Protein AF-A0A443RP23-F1 (afdb_monomer)

Sequence (534 aa):
MGSESEDKVLDKITLNFSPTSEVIWSSGKKLMKSVTDSSECVTSIHAFNDISELMRKRAIHDYGIDPSFVVEDEKLVKLWRWIRFVCNLDEHFFRGVRLSKKLIGVRDLIDCDKTAIKMSDVEYLPMRRTQNENGSMFSLYKSDERNRALILCEWKHELDGDIENLVKSLQAERKYTRAAAINIFNFRLENAIECLTKGSSYGGGDPTLSAVAMALSGYTGERNTLWCEMCKNLRNKFSDPYLKAIFCFLTSDSSNYDEILQDDGLNLSDRIAFACKFLPDAKLYKYLQSLTQKLVDSGDLEGLLLLGLSNAGIDLIQRYIESTSDVQTISLVILHSLPAKPENQRVNVWVEKYRELLDCWCLWHKRALFDIEWYKKLPSKLSPPQQLFASCNFCQQSVSSNYRLIGSSRSGQRSTYEQQQFGRVSVSAATNKTRIQSCPSCRKPLPRCALCLTQLGTPAGVYWRGRKSDDENETIERKLSPFPSWFTFCQTCRHGGHSKHMIDWFREHIECPVSGCNCKCMSLDSKTCDITNS

pLDDT: mean 78.32, std 19.02, range [27.45, 98.0]

Secondary structure (DSSP, 8-state):
------------PPEEE-TTS-EEEE-SSS-EEEE-TTSTTHHHHGGG--HHHHHHHHHHTTTTTSTTPPP--HHHHHHHHHHHHHHT--TTTTTT----SS---HHHHTTTT-S---PPEEEEEE--SSTT--PPEEEEEE-HHHHHHHHHTTS-SSTT--THHHHHHHHHTT-HHHHHHHHHHTT-HHHHHHHHHHHHHSTT--THHHHHHHHHTT--S-TT-HHHHHHHHHHTT--SHHHHHHHHHHHS-TT--HHHHS-TTS-HHHHHHHHHHHS-HHHHHHHHHHHHHHHHHHT-GGGHHHHTTSHHHHHHHHHHHHHH--HHHHHHHHHHTTTS----HHHHHHHHHHHHHHHHTT-HHHHHHHHHHHHHSS-GGGSPPP---PBPTTT--B-STTHHHH--SS------------------SSS------B-TTT-PBPPBPTTT--BS---S-S-SS----S-TT------PPPGGGSEEE-TTT--EEEHHHHHHHHHH-SS-SSTT-----GGGSTTHHHHTT-

Radius of gyration: 32.82 Å; Cα contacts (8 Å, |Δi|>4): 603; chains: 1; bounding box: 104×56×91 Å

InterPro domains:
  IPR031488 GATOR2 complex protein MIO, zinc-ribbon like domain [PF17034] (392-522)
  IPR031488 GATOR2 complex protein MIO, zinc-ribbon like domain [cd16691] (446-521)
  IPR037593 MIOS/Sea4 [PTHR16453] (135-525)
  IPR049092 MIOS-like, alpha-solenoid domain [PF21719] (55-278)

Organism: NCBI:txid1965070

Foldseek 3Di:
DDDDDPDDDDDDWDWDAALQGKTWIDDPDDDIDIDDCPDPCVVVSVVVVDLLNVLVVCLVVCNLNDPPDDDPDPLVVLLSVLLVLLLPDDVVLCVPQPDDSFLAALQSLLCLPDPDDPFWDWDWDFLDPDPPAPADTAIWTDDSSLLSLCCLLVCAVDSPGHNVVVLVVCVVVLVLLQSLLSCLLVSNLVVSLVSLVSQQPDDVRDVVSNVLSVLSVPQRRDAPDPSLVVLVVCLVVDPQLSSNLSSCVSHPDQADSCSNLVDPSDQPSVSLSSLSTHHGSVVSSVSLVVVLVVLLQCLRSSCCNHGTPDPSNVSSPVNVCVVSVNLVSLLSSQLSRPPVHDPDPVNVVSVVVVLVSCVSNVVVVSSVVSLVSSCVRYDVVPRDPDPDFDADPPPRHGQPPCSVVVPPPDDDDDDDDDDDDDPDPPPDPDDDDPQSQARPPPRHGADAALPPRGHQRDPQFDDPDDDPPVDPPDPPDRDGDPQQQHWDAAPVPRHTHRPVVVVVQVVPDQADSHPPGRDRRVVPDPVVVVVVPD

Mean predicted aligned error: 13.69 Å

Structure (mmCIF, N/CA/C/O backbone):
data_AF-A0A443RP23-F1
#
_entry.id   AF-A0A443RP23-F1
#
loop_
_atom_site.group_PDB
_atom_site.id
_atom_site.type_symbol
_atom_site.label_atom_id
_atom_site.label_alt_id
_atom_site.label_comp_id
_atom_site.label_asym_id
_atom_site.label_entity_id
_atom_site.label_seq_id
_atom_site.pdbx_PDB_ins_code
_atom_site.Cartn_x
_atom_site.Cartn_y
_atom_site.Cartn_z
_atom_site.occupancy
_atom_site.B_iso_or_equiv
_atom_site.auth_seq_id
_atom_site.auth_comp_id
_atom_site.auth_asym_id
_atom_site.auth_atom_id
_atom_site.pdbx_PDB_model_num
ATOM 1 N N . MET A 1 1 ? -51.537 -4.920 -46.432 1.00 48.03 1 MET A N 1
ATOM 2 C CA . MET A 1 1 ? -50.330 -5.567 -45.879 1.00 48.03 1 MET A CA 1
ATOM 3 C C . MET A 1 1 ? -49.173 -5.240 -46.800 1.00 48.03 1 MET A C 1
ATOM 5 O O . MET A 1 1 ? -49.246 -5.576 -47.971 1.00 48.03 1 MET A O 1
ATOM 9 N N . GLY A 1 2 ? -48.167 -4.547 -46.287 1.00 45.09 2 GLY A N 1
ATOM 10 C CA . GLY A 1 2 ? -46.920 -4.246 -46.982 1.00 45.09 2 GLY A CA 1
ATOM 11 C C . GLY A 1 2 ? -45.952 -3.745 -45.926 1.00 45.09 2 GLY A C 1
ATOM 12 O O . GLY A 1 2 ? -45.972 -2.570 -45.592 1.00 45.09 2 GLY A O 1
ATOM 13 N N . SER A 1 3 ? -45.261 -4.683 -45.286 1.00 51.38 3 SER A N 1
ATOM 14 C CA . SER A 1 3 ? -44.306 -4.444 -44.208 1.00 51.38 3 SER A CA 1
ATOM 15 C C . SER A 1 3 ? -43.095 -3.682 -44.740 1.00 51.38 3 SER A C 1
ATOM 17 O O . SER A 1 3 ? -42.399 -4.202 -45.611 1.00 51.38 3 SER A O 1
ATOM 19 N N . GLU A 1 4 ? -42.830 -2.492 -44.205 1.00 51.38 4 GLU A N 1
ATOM 20 C CA . GLU A 1 4 ? -41.527 -1.839 -44.335 1.00 51.38 4 GLU A CA 1
ATOM 21 C C . GLU A 1 4 ? -40.493 -2.708 -43.613 1.00 51.38 4 GLU A C 1
ATOM 23 O O . GLU A 1 4 ? -40.475 -2.809 -42.387 1.00 51.38 4 GLU A O 1
ATOM 28 N N . SER A 1 5 ? -39.680 -3.424 -44.384 1.00 55.53 5 SER A N 1
ATOM 29 C CA . SER A 1 5 ? -38.509 -4.117 -43.867 1.00 55.53 5 SER A CA 1
ATOM 30 C C . SER A 1 5 ? -37.415 -3.083 -43.615 1.00 55.53 5 SER A C 1
ATOM 32 O O . SER A 1 5 ? -36.866 -2.521 -44.560 1.00 55.53 5 SER A O 1
ATOM 34 N N . GLU A 1 6 ? -37.106 -2.821 -42.344 1.00 51.66 6 GLU A N 1
ATOM 35 C CA . GLU A 1 6 ? -35.902 -2.087 -41.949 1.00 51.66 6 GLU A CA 1
ATOM 36 C C . GLU A 1 6 ? -34.660 -2.861 -42.418 1.00 51.66 6 GLU A C 1
ATOM 38 O O . GLU A 1 6 ? -34.253 -3.854 -41.808 1.00 51.66 6 GLU A O 1
ATOM 43 N N . ASP A 1 7 ? -34.047 -2.413 -43.512 1.00 57.75 7 ASP A N 1
ATOM 44 C CA . ASP A 1 7 ? -32.785 -2.969 -43.989 1.00 57.75 7 ASP A CA 1
ATOM 45 C C . ASP A 1 7 ? -31.653 -2.593 -43.021 1.00 57.75 7 ASP A C 1
ATOM 47 O O . ASP A 1 7 ? -31.115 -1.484 -43.028 1.00 57.75 7 ASP A O 1
ATOM 51 N N . LYS A 1 8 ? -31.258 -3.543 -42.166 1.00 52.50 8 LYS A N 1
ATOM 52 C CA . LYS A 1 8 ? -30.041 -3.432 -41.353 1.00 52.50 8 LYS A CA 1
ATOM 53 C C . LYS A 1 8 ? -28.814 -3.695 -42.220 1.00 52.50 8 LYS A C 1
ATOM 55 O O . LYS A 1 8 ? -28.487 -4.841 -42.525 1.00 52.50 8 LYS A O 1
ATOM 60 N N . VAL A 1 9 ? -28.088 -2.635 -42.560 1.00 60.53 9 VAL A N 1
ATOM 61 C CA . VAL A 1 9 ? -26.760 -2.743 -43.176 1.00 60.53 9 VAL A CA 1
ATOM 62 C C . VAL A 1 9 ? -25.737 -3.104 -42.095 1.00 60.53 9 VAL A C 1
ATOM 64 O O . VAL A 1 9 ? -25.486 -2.325 -41.177 1.00 60.53 9 VAL A O 1
ATOM 67 N N . LEU A 1 10 ? -25.144 -4.294 -42.201 1.00 56.81 10 LEU A N 1
ATOM 68 C CA . LEU A 1 10 ? -24.048 -4.761 -41.348 1.00 56.81 10 LEU A CA 1
ATOM 69 C C . LEU A 1 10 ? -22.737 -4.656 -42.131 1.00 56.81 10 LEU A C 1
ATOM 71 O O . LEU A 1 10 ? -22.507 -5.445 -43.048 1.00 56.81 10 LEU A O 1
ATOM 75 N N . ASP A 1 11 ? -21.882 -3.699 -41.773 1.00 64.88 11 ASP A N 1
ATOM 76 C CA . ASP A 1 11 ? -20.546 -3.572 -42.361 1.00 64.88 11 ASP A CA 1
ATOM 77 C C . ASP A 1 11 ? -19.486 -4.210 -41.451 1.00 64.88 11 ASP A C 1
ATOM 79 O O . ASP A 1 11 ? -19.527 -4.074 -40.224 1.00 64.88 11 ASP A O 1
ATOM 83 N N . LYS A 1 12 ? -18.533 -4.937 -42.043 1.00 64.94 12 LYS A N 1
ATOM 84 C CA . LYS A 1 12 ? -17.445 -5.582 -41.294 1.00 64.94 12 LYS A CA 1
ATOM 85 C C . LYS A 1 12 ? -16.318 -4.579 -41.095 1.00 64.94 12 LYS A C 1
ATOM 87 O O . LYS A 1 12 ? -15.469 -4.402 -41.965 1.00 64.94 12 LYS A O 1
ATOM 92 N N . ILE A 1 13 ? -16.282 -3.953 -39.926 1.00 69.94 13 ILE A N 1
ATOM 93 C CA . ILE A 1 13 ? -15.188 -3.061 -39.546 1.00 69.94 13 ILE A CA 1
ATOM 94 C C . ILE A 1 13 ? -14.001 -3.910 -39.081 1.00 69.94 13 ILE A C 1
ATOM 96 O O . ILE A 1 13 ? -14.110 -4.672 -38.122 1.00 69.94 13 ILE A O 1
ATOM 100 N N . THR A 1 14 ? -12.856 -3.775 -39.755 1.00 71.56 14 THR A N 1
ATOM 101 C CA . THR A 1 14 ? -11.596 -4.333 -39.247 1.00 71.56 14 THR A CA 1
ATOM 102 C C . THR A 1 14 ? -11.013 -3.351 -38.242 1.00 71.56 14 THR A C 1
ATOM 104 O O . THR A 1 14 ? -10.735 -2.203 -38.593 1.00 71.56 14 THR A O 1
ATOM 107 N N . LEU A 1 15 ? -10.851 -3.803 -37.001 1.00 69.06 15 LEU A N 1
ATOM 108 C CA . LEU A 1 15 ? -10.189 -3.056 -35.939 1.00 69.06 15 LEU A CA 1
ATOM 109 C C . LEU A 1 15 ? -8.724 -3.492 -35.878 1.00 69.06 15 LEU A C 1
ATOM 111 O O . LEU A 1 15 ? -8.439 -4.674 -35.702 1.00 69.06 15 LEU A O 1
ATOM 115 N N . ASN A 1 16 ? -7.810 -2.537 -36.013 1.00 68.69 16 ASN A N 1
ATOM 116 C CA . ASN A 1 16 ? -6.394 -2.713 -35.724 1.00 68.69 16 ASN A CA 1
ATOM 117 C C . ASN A 1 16 ? -6.056 -1.928 -34.458 1.00 68.69 16 ASN A C 1
ATOM 119 O O . ASN A 1 16 ? -6.481 -0.785 -34.301 1.00 68.69 16 ASN A O 1
ATOM 123 N N . PHE A 1 17 ? -5.284 -2.542 -33.570 1.00 64.81 17 PHE A N 1
ATOM 124 C CA . PHE A 1 17 ? -4.853 -1.930 -32.320 1.00 64.81 17 PHE A CA 1
ATOM 125 C C . PHE A 1 17 ? -3.330 -1.823 -32.302 1.00 64.81 17 PHE A C 1
ATOM 127 O O . PHE A 1 17 ? -2.634 -2.813 -32.540 1.00 64.81 17 PHE A O 1
ATOM 134 N N . SER A 1 18 ? -2.817 -0.623 -32.045 1.00 67.31 18 SER A N 1
ATOM 135 C CA . SER A 1 18 ? -1.393 -0.400 -31.804 1.00 67.31 18 SER A CA 1
ATOM 136 C C . SER A 1 18 ? -1.042 -0.745 -30.353 1.00 67.31 18 SER A C 1
ATOM 138 O O . SER A 1 18 ? -1.829 -0.439 -29.456 1.00 67.31 18 SER A O 1
ATOM 140 N N . PRO A 1 19 ? 0.168 -1.265 -30.074 1.00 60.81 19 PRO A N 1
ATOM 141 C CA . PRO A 1 19 ? 0.688 -1.376 -28.711 1.00 60.81 19 PRO A CA 1
ATOM 142 C C . PRO A 1 19 ? 0.630 -0.064 -27.911 1.00 60.81 19 PRO A C 1
ATOM 144 O O . PRO A 1 19 ? 0.589 -0.107 -26.687 1.00 60.81 19 PRO A O 1
ATOM 147 N N . THR A 1 20 ? 0.608 1.095 -28.578 1.00 63.94 20 THR A N 1
ATOM 148 C CA . THR A 1 20 ? 0.536 2.434 -27.966 1.00 63.94 20 THR A CA 1
ATOM 149 C C . THR A 1 20 ? -0.893 2.952 -27.753 1.00 63.94 20 THR A C 1
ATOM 151 O O . THR A 1 20 ? -1.083 4.162 -27.667 1.00 63.94 20 THR A O 1
ATOM 154 N N . SER A 1 21 ? -1.883 2.057 -27.671 1.00 64.25 21 SER A N 1
ATOM 155 C CA . SER A 1 21 ? -3.300 2.381 -27.426 1.00 64.25 21 SER A CA 1
ATOM 156 C C . SER A 1 21 ? -3.996 3.153 -28.553 1.00 64.25 21 SER A C 1
ATOM 158 O O . SER A 1 21 ? -5.010 3.808 -28.335 1.00 64.25 21 SER A O 1
ATOM 160 N N . GLU A 1 22 ? -3.493 3.045 -29.785 1.00 68.00 22 GLU A N 1
ATOM 161 C CA . GLU A 1 22 ? -4.167 3.615 -30.954 1.00 68.00 22 GLU A CA 1
ATOM 162 C C . GLU A 1 22 ? -5.138 2.594 -31.546 1.00 68.00 22 GLU A C 1
ATOM 164 O O . GLU A 1 22 ? -4.732 1.517 -31.995 1.00 68.00 22 GLU A O 1
ATOM 169 N N . VAL A 1 23 ? -6.425 2.940 -31.576 1.00 71.38 23 VAL A N 1
ATOM 170 C CA . VAL A 1 23 ? -7.441 2.150 -32.278 1.00 71.38 23 VAL A CA 1
ATOM 171 C C . VAL A 1 23 ? -7.590 2.721 -33.677 1.00 71.38 23 VAL A C 1
ATOM 173 O O . VAL A 1 23 ? -7.947 3.888 -33.846 1.00 71.38 23 VAL A O 1
ATOM 176 N N . ILE A 1 24 ? -7.340 1.894 -34.687 1.00 72.75 24 ILE A N 1
ATOM 177 C CA . ILE A 1 24 ? -7.442 2.272 -36.092 1.00 72.75 24 ILE A CA 1
ATOM 178 C C . ILE A 1 24 ? -8.470 1.375 -36.768 1.00 72.75 24 ILE A C 1
ATOM 180 O O . ILE A 1 24 ? -8.404 0.150 -36.668 1.00 72.75 24 ILE A O 1
ATOM 184 N N . TRP A 1 25 ? -9.407 1.972 -37.497 1.00 79.62 25 TRP A N 1
ATOM 185 C CA . TRP A 1 25 ? -10.406 1.220 -38.245 1.00 79.62 25 TRP A CA 1
ATOM 186 C C . TRP A 1 25 ? -10.663 1.790 -39.630 1.00 79.62 25 TRP A C 1
ATOM 188 O O . TRP A 1 25 ? -10.523 2.987 -39.891 1.00 79.62 25 TRP A O 1
ATOM 198 N N . SER A 1 26 ? -11.071 0.909 -40.537 1.00 75.06 26 SER A N 1
ATOM 199 C CA . SER A 1 26 ? -11.492 1.294 -41.879 1.00 75.06 26 SER A CA 1
ATOM 200 C C . SER A 1 26 ? -12.868 1.962 -41.839 1.00 75.06 26 SER A C 1
ATOM 202 O O . SER A 1 26 ? -13.832 1.384 -41.339 1.00 75.06 26 SER A O 1
ATOM 204 N N . SER A 1 27 ? -12.978 3.153 -42.419 1.00 69.62 27 SER A N 1
ATOM 205 C CA . SER A 1 27 ? -14.229 3.879 -42.645 1.00 69.62 27 SER A CA 1
ATOM 206 C C . SER A 1 27 ? -14.509 3.942 -44.151 1.00 69.62 27 SER A C 1
ATOM 208 O O . SER A 1 27 ? -14.246 4.946 -44.810 1.00 69.62 27 SER A O 1
ATOM 210 N N . GLY A 1 28 ? -15.036 2.858 -44.721 1.00 68.50 28 GLY A N 1
ATOM 211 C CA . GLY A 1 28 ? -15.220 2.708 -46.169 1.00 68.50 28 GLY A CA 1
ATOM 212 C C . GLY A 1 28 ? -13.943 2.270 -46.903 1.00 68.50 28 GLY A C 1
ATOM 213 O O . GLY A 1 28 ? -12.954 1.883 -46.291 1.00 68.50 28 GLY A O 1
ATOM 214 N N . LYS A 1 29 ? -13.947 2.319 -48.245 1.00 62.72 29 LYS A N 1
ATOM 215 C CA . LYS A 1 29 ? -12.902 1.687 -49.086 1.00 62.72 29 LYS A CA 1
ATOM 216 C C . LYS A 1 29 ? -11.517 2.358 -49.053 1.00 62.72 29 LYS A C 1
ATOM 218 O O . LYS A 1 29 ? -10.575 1.777 -49.582 1.00 62.72 29 LYS A O 1
ATOM 223 N N . LYS A 1 30 ? -11.391 3.587 -48.536 1.00 59.16 30 LYS A N 1
ATOM 224 C CA . LYS A 1 30 ? -10.152 4.392 -48.643 1.00 59.16 30 LYS A CA 1
ATOM 225 C C . LYS A 1 30 ? -9.794 5.234 -47.415 1.00 59.16 30 LYS A C 1
ATOM 227 O O . LYS A 1 30 ? -8.749 5.874 -47.436 1.00 59.16 30 LYS A O 1
ATOM 232 N N . LEU A 1 31 ? -10.635 5.279 -46.383 1.00 66.62 31 LEU A N 1
ATOM 233 C CA . LEU A 1 31 ? -10.382 6.120 -45.211 1.00 66.62 31 LEU A CA 1
ATOM 234 C C . LEU A 1 31 ? -10.055 5.236 -44.014 1.00 66.62 31 LEU A C 1
ATOM 236 O O . LEU A 1 31 ? -10.793 4.300 -43.715 1.00 66.62 31 LEU A O 1
ATOM 240 N N . MET A 1 32 ? -8.966 5.562 -43.327 1.00 69.06 32 MET A N 1
ATOM 241 C CA . MET A 1 32 ? -8.640 5.020 -42.014 1.00 69.06 32 MET A CA 1
ATOM 242 C C . MET A 1 32 ? -8.996 6.090 -40.990 1.00 69.06 32 MET A C 1
ATOM 244 O O . MET A 1 32 ? -8.591 7.242 -41.135 1.00 69.06 32 MET A O 1
ATOM 248 N N . LYS A 1 33 ? -9.786 5.724 -39.986 1.00 70.44 33 LYS A N 1
ATOM 249 C CA . LYS A 1 33 ? -10.004 6.550 -38.802 1.00 70.44 33 LYS A CA 1
ATOM 250 C C . LYS A 1 33 ? -9.105 6.023 -37.699 1.00 70.44 33 LYS A C 1
ATOM 252 O O . LYS A 1 33 ? -8.986 4.810 -37.543 1.00 70.44 33 LYS A O 1
ATOM 257 N N . SER A 1 34 ? -8.478 6.928 -36.965 1.00 67.50 34 SER A N 1
ATOM 258 C CA . SER A 1 34 ? -7.674 6.598 -35.799 1.00 67.50 34 SER A CA 1
ATOM 259 C C . SER A 1 34 ? -8.150 7.402 -34.608 1.00 67.50 34 SER A C 1
ATOM 261 O O . SER A 1 34 ? -8.546 8.561 -34.731 1.00 67.50 34 SER A O 1
ATOM 263 N N . VAL A 1 35 ? -8.079 6.768 -33.455 1.00 66.75 35 VAL A N 1
ATOM 264 C CA . VAL A 1 35 ? -8.279 7.388 -32.159 1.00 66.75 35 VAL A CA 1
ATOM 265 C C . VAL A 1 35 ? -6.910 7.389 -31.491 1.00 66.75 35 VAL A C 1
ATOM 267 O O . VAL A 1 35 ? -6.363 6.329 -31.194 1.00 66.75 35 VAL A O 1
ATOM 270 N N . THR A 1 36 ? -6.325 8.584 -31.382 1.00 62.75 36 THR A N 1
ATOM 271 C CA . THR A 1 36 ? -4.989 8.835 -30.824 1.00 62.75 36 THR A CA 1
ATOM 272 C C . THR A 1 36 ? -5.066 9.914 -29.745 1.00 62.75 36 THR A C 1
ATOM 274 O O . THR A 1 36 ? -5.923 10.802 -29.816 1.00 62.75 36 THR A O 1
ATOM 277 N N . ASP A 1 37 ? -4.116 9.875 -28.807 1.00 55.53 37 ASP A N 1
ATOM 278 C CA . ASP A 1 37 ? -3.918 10.846 -27.709 1.00 55.53 37 ASP A CA 1
ATOM 279 C C . ASP A 1 37 ? -3.812 12.313 -28.191 1.00 55.53 37 ASP A C 1
ATOM 281 O O . ASP A 1 37 ? -4.006 13.255 -27.432 1.00 55.53 37 ASP A O 1
ATOM 285 N N . SER A 1 38 ? -3.492 12.525 -29.472 1.00 53.00 38 SER A N 1
ATOM 286 C CA . SER A 1 38 ? -3.270 13.834 -30.102 1.00 53.00 38 SER A CA 1
ATOM 287 C C . SER A 1 38 ? -4.473 14.398 -30.868 1.00 53.00 38 SER A C 1
ATOM 289 O O . SER A 1 38 ? -4.418 15.531 -31.343 1.00 53.00 38 SER A O 1
ATOM 291 N N . SER A 1 39 ? -5.546 13.623 -31.039 1.00 50.03 39 SER A N 1
ATOM 292 C CA . SER A 1 39 ? -6.742 14.073 -31.761 1.00 50.03 39 SER A CA 1
ATOM 293 C C . SER A 1 39 ? -7.674 14.861 -30.834 1.00 50.03 39 SER A C 1
ATOM 295 O O . SER A 1 39 ? -7.813 14.497 -29.676 1.00 50.03 39 SER A O 1
ATOM 297 N N . GLU A 1 40 ? -8.403 15.874 -31.328 1.00 49.44 40 GLU A N 1
ATOM 298 C CA . GLU A 1 40 ? -9.445 16.632 -30.579 1.00 49.44 40 GLU A CA 1
ATOM 299 C C . GLU A 1 40 ? -10.539 15.745 -29.926 1.00 49.44 40 GLU A C 1
ATOM 301 O O . GLU A 1 40 ? -11.396 16.221 -29.187 1.00 49.44 40 GLU A O 1
ATOM 306 N N . CYS A 1 41 ? -10.483 14.434 -30.167 1.00 46.97 41 CYS A N 1
ATOM 307 C CA . CYS A 1 41 ? -11.261 13.367 -29.560 1.00 46.97 41 CYS A CA 1
ATOM 308 C C . CYS A 1 41 ? -10.690 12.860 -28.209 1.00 46.97 41 CYS A C 1
ATOM 310 O O . CYS A 1 41 ? -11.148 11.824 -27.727 1.00 46.97 41 CYS A O 1
ATOM 312 N N . VAL A 1 42 ? -9.715 13.549 -27.587 1.00 47.59 42 VAL A N 1
ATOM 313 C CA . VAL A 1 42 ? -9.146 13.220 -26.252 1.00 47.59 42 VAL A CA 1
ATOM 314 C C . VAL A 1 42 ? -10.233 12.997 -25.190 1.00 47.59 42 VAL A C 1
ATOM 316 O O . VAL A 1 42 ? -10.111 12.119 -24.337 1.00 47.59 42 VAL A O 1
ATOM 319 N N . THR A 1 43 ? -11.349 13.725 -25.274 1.00 47.75 43 THR A N 1
ATOM 320 C CA . THR A 1 43 ? -12.502 13.554 -24.374 1.00 47.75 43 THR A CA 1
ATOM 321 C C . THR A 1 43 ? -13.179 12.187 -24.492 1.00 47.75 43 THR A C 1
ATOM 323 O O . THR A 1 43 ? -13.838 11.765 -23.548 1.00 47.75 43 THR A O 1
ATOM 326 N N . SER A 1 44 ? -12.996 11.475 -25.605 1.00 48.34 44 SER A N 1
ATOM 327 C CA . SER A 1 44 ? -13.607 10.165 -25.854 1.00 48.34 44 SER A CA 1
ATOM 328 C C . SER A 1 44 ? -12.726 9.002 -25.405 1.00 48.34 44 SER A C 1
ATOM 330 O O . SER A 1 44 ? -13.262 7.967 -25.041 1.00 48.34 44 SER A O 1
ATOM 332 N N . ILE A 1 45 ? -11.394 9.145 -25.416 1.00 48.78 45 ILE A N 1
ATOM 333 C CA . ILE A 1 45 ? -10.460 8.065 -25.033 1.00 48.78 45 ILE A CA 1
ATOM 334 C C . ILE A 1 45 ? -10.345 7.967 -23.515 1.00 48.78 45 ILE A C 1
ATOM 336 O O . ILE A 1 45 ? -10.575 6.901 -22.947 1.00 48.78 45 ILE A O 1
ATOM 340 N N . HIS A 1 46 ? -10.138 9.105 -22.843 1.00 50.97 46 HIS A N 1
ATOM 341 C CA . HIS A 1 46 ? -10.182 9.169 -21.381 1.00 50.97 46 HIS A CA 1
ATOM 342 C C . HIS A 1 46 ? -11.550 8.754 -20.809 1.00 50.97 46 HIS A C 1
ATOM 344 O O . HIS A 1 46 ? -11.638 8.390 -19.638 1.00 50.97 46 HIS A O 1
ATOM 350 N N . ALA A 1 47 ? -12.615 8.756 -21.622 1.00 51.16 47 ALA A N 1
ATOM 351 C CA . ALA A 1 47 ? -13.926 8.259 -21.215 1.00 51.16 47 ALA A CA 1
ATOM 352 C C . ALA A 1 47 ? -13.976 6.729 -21.035 1.00 51.16 47 ALA A C 1
ATOM 354 O O . ALA A 1 47 ? -14.871 6.243 -20.345 1.00 51.16 47 ALA A O 1
ATOM 355 N N . PHE A 1 48 ? -13.040 5.965 -21.614 1.00 58.66 48 PHE A N 1
ATOM 356 C CA . PHE A 1 48 ? -13.048 4.499 -21.524 1.00 58.66 48 PHE A CA 1
ATOM 357 C C . PHE A 1 48 ? -12.305 3.935 -20.308 1.00 58.66 48 PHE A C 1
ATOM 359 O O . PHE A 1 48 ? -12.444 2.745 -20.036 1.00 58.66 48 PHE A O 1
ATOM 366 N N . ASN A 1 49 ? -11.573 4.769 -19.554 1.00 69.94 49 ASN A N 1
ATOM 367 C CA . ASN A 1 49 ? -10.840 4.367 -18.346 1.00 69.94 49 ASN A CA 1
ATOM 368 C C . ASN A 1 49 ? -9.996 3.084 -18.555 1.00 69.94 49 ASN A C 1
ATOM 370 O O . ASN A 1 49 ? -10.041 2.153 -17.748 1.00 69.94 49 ASN A O 1
ATOM 374 N N . ASP A 1 50 ? -9.270 3.010 -19.679 1.00 80.75 50 ASP A N 1
ATOM 375 C CA . ASP A 1 50 ? -8.465 1.844 -20.056 1.00 80.75 50 ASP A CA 1
ATOM 376 C C . ASP A 1 50 ? -7.235 1.708 -19.142 1.00 80.75 50 ASP A C 1
ATOM 378 O O . ASP A 1 50 ? -6.403 2.614 -19.016 1.00 80.75 50 ASP A O 1
ATOM 382 N N . ILE A 1 51 ? -7.094 0.540 -18.513 1.00 86.81 51 ILE A N 1
ATOM 383 C CA . ILE A 1 51 ? -5.982 0.256 -17.605 1.00 86.81 51 ILE A CA 1
ATOM 384 C C . ILE A 1 51 ? -4.615 0.289 -18.299 1.00 86.81 51 ILE A C 1
ATOM 386 O O . ILE A 1 51 ? -3.626 0.666 -17.675 1.00 86.81 51 ILE A O 1
ATOM 390 N N . SER A 1 52 ? -4.521 -0.070 -19.579 1.00 85.06 52 SER A N 1
ATOM 391 C CA . SER A 1 52 ? -3.264 -0.036 -20.332 1.00 85.06 52 SER A CA 1
ATOM 392 C C . SER A 1 52 ? -2.738 1.391 -20.505 1.00 85.06 52 SER A C 1
ATOM 394 O O . SER A 1 52 ? -1.555 1.650 -20.268 1.00 85.06 52 SER A O 1
ATOM 396 N N . GLU A 1 53 ? -3.629 2.333 -20.819 1.00 82.12 53 GLU A N 1
ATOM 397 C CA . GLU A 1 53 ? -3.315 3.758 -20.927 1.00 82.12 53 GLU A CA 1
ATOM 398 C C . GLU A 1 53 ? -2.957 4.338 -19.556 1.00 82.12 53 GLU A C 1
ATOM 400 O O . GLU A 1 53 ? -1.934 5.014 -19.406 1.00 82.12 53 GLU A O 1
ATOM 405 N N . LEU A 1 54 ? -3.744 4.003 -18.528 1.00 87.19 54 LEU A N 1
ATOM 406 C CA . LEU A 1 54 ? -3.479 4.421 -17.156 1.00 87.19 54 LEU A CA 1
ATOM 407 C C . LEU A 1 54 ? -2.110 3.926 -16.672 1.00 87.19 54 LEU A C 1
ATOM 409 O O . LEU A 1 54 ? -1.340 4.710 -16.112 1.00 87.19 54 LEU A O 1
ATOM 413 N N . MET A 1 55 ? -1.767 2.659 -16.927 1.00 91.69 55 MET A N 1
ATOM 414 C CA . MET A 1 55 ? -0.463 2.090 -16.583 1.00 91.69 55 MET A CA 1
ATOM 415 C C . MET A 1 55 ? 0.680 2.781 -17.334 1.00 91.69 55 MET A C 1
ATOM 417 O O . MET A 1 55 ? 1.721 3.089 -16.743 1.00 91.69 55 MET A O 1
ATOM 421 N N . ARG A 1 56 ? 0.494 3.072 -18.626 1.00 89.25 56 ARG A N 1
ATOM 422 C CA . ARG A 1 56 ? 1.475 3.803 -19.435 1.00 89.25 56 ARG A CA 1
ATOM 423 C C . ARG A 1 56 ? 1.691 5.220 -18.898 1.00 89.25 56 ARG A C 1
ATOM 425 O O . ARG A 1 56 ? 2.836 5.616 -18.677 1.00 89.25 56 ARG A O 1
ATOM 432 N N . LYS A 1 57 ? 0.616 5.962 -18.606 1.00 87.31 57 LYS A N 1
ATOM 433 C CA . LYS A 1 57 ? 0.674 7.305 -18.002 1.00 87.31 57 LYS A CA 1
ATOM 434 C C . LYS A 1 57 ? 1.385 7.270 -16.649 1.00 87.31 57 LYS A C 1
ATOM 436 O O . LYS A 1 57 ? 2.300 8.061 -16.423 1.00 87.31 57 LYS A O 1
ATOM 441 N N . ARG A 1 58 ? 1.028 6.318 -15.783 1.00 91.69 58 ARG A N 1
ATOM 442 C CA . ARG A 1 58 ? 1.696 6.058 -14.497 1.00 91.69 58 ARG A CA 1
ATOM 443 C C . ARG A 1 58 ? 3.194 5.779 -14.678 1.00 91.69 58 ARG A C 1
ATOM 445 O O . ARG A 1 58 ? 4.005 6.365 -13.968 1.00 91.69 58 ARG A O 1
ATOM 452 N N . ALA A 1 59 ? 3.582 4.958 -15.658 1.00 92.00 59 ALA A N 1
ATOM 453 C CA . ALA A 1 59 ? 4.987 4.628 -15.924 1.00 92.00 59 ALA A CA 1
ATOM 454 C C . ALA A 1 59 ? 5.808 5.847 -16.379 1.00 92.00 59 ALA A C 1
ATOM 456 O O . ALA A 1 59 ? 6.957 6.013 -15.968 1.00 92.00 59 ALA A O 1
ATOM 457 N N . ILE A 1 60 ? 5.228 6.713 -17.218 1.00 90.25 60 ILE A N 1
ATOM 458 C CA . ILE A 1 60 ? 5.879 7.948 -17.686 1.00 90.25 60 ILE A CA 1
ATOM 459 C C . ILE A 1 60 ? 6.205 8.875 -16.506 1.00 90.25 60 ILE A C 1
ATOM 461 O O . ILE A 1 60 ? 7.281 9.475 -16.481 1.00 90.25 60 ILE A O 1
ATOM 465 N N . HIS A 1 61 ? 5.329 8.911 -15.504 1.00 89.38 61 HIS A N 1
ATOM 466 C CA . HIS A 1 61 ? 5.447 9.746 -14.309 1.00 89.38 61 HIS A CA 1
ATOM 467 C C . HIS A 1 61 ? 6.055 9.009 -13.100 1.00 89.38 61 HIS A C 1
ATOM 469 O O . HIS A 1 61 ? 5.865 9.431 -11.965 1.00 89.38 61 HIS A O 1
ATOM 475 N N . ASP A 1 62 ? 6.769 7.901 -13.329 1.00 89.62 62 ASP A N 1
ATOM 476 C CA . ASP A 1 62 ? 7.514 7.169 -12.294 1.00 89.62 62 ASP A CA 1
ATOM 477 C C . ASP A 1 62 ? 6.655 6.670 -11.111 1.00 89.62 62 ASP A C 1
ATOM 479 O O . ASP A 1 62 ? 7.136 6.540 -9.983 1.00 89.62 62 ASP A O 1
ATOM 483 N N . TYR A 1 63 ? 5.386 6.328 -11.374 1.00 92.88 63 TYR A N 1
ATOM 484 C CA . TYR A 1 63 ? 4.471 5.726 -10.401 1.00 92.88 63 TYR A CA 1
ATOM 485 C C . TYR A 1 63 ? 5.121 4.574 -9.629 1.00 92.88 63 TYR A C 1
ATOM 487 O O . TYR A 1 63 ? 5.764 3.694 -10.203 1.00 92.88 63 TYR A O 1
ATOM 495 N N . GLY A 1 64 ? 4.941 4.590 -8.307 1.00 86.12 64 GLY A N 1
ATOM 496 C CA . GLY A 1 64 ? 5.477 3.587 -7.390 1.00 86.12 64 GLY A CA 1
ATOM 497 C C . GLY A 1 64 ? 7.004 3.576 -7.276 1.00 86.12 64 GLY A C 1
ATOM 498 O O . GLY A 1 64 ? 7.518 2.804 -6.478 1.00 86.12 64 GLY A O 1
ATOM 499 N N . ILE A 1 65 ? 7.744 4.416 -8.004 1.00 86.25 65 ILE A N 1
ATOM 500 C CA . ILE A 1 65 ? 9.194 4.600 -7.842 1.00 86.25 65 ILE A CA 1
ATOM 501 C C . ILE A 1 65 ? 9.465 5.963 -7.204 1.00 86.25 65 ILE A C 1
ATOM 503 O O . ILE A 1 65 ? 10.164 6.029 -6.193 1.00 86.25 65 ILE A O 1
ATOM 507 N N . ASP A 1 66 ? 8.878 7.030 -7.751 1.00 84.62 66 ASP A N 1
ATOM 508 C CA . ASP A 1 66 ? 8.960 8.377 -7.193 1.00 84.62 66 ASP A CA 1
ATOM 509 C C . ASP A 1 66 ? 7.932 8.560 -6.055 1.00 84.62 66 ASP A C 1
ATOM 511 O O . ASP A 1 66 ? 6.722 8.424 -6.277 1.00 84.62 66 ASP A O 1
ATOM 515 N N . PRO A 1 67 ? 8.367 8.881 -4.820 1.00 75.44 67 PRO A N 1
ATOM 516 C CA . PRO A 1 67 ? 7.464 9.194 -3.718 1.00 75.44 67 PRO A CA 1
ATOM 517 C C . PRO A 1 67 ? 6.552 10.402 -3.966 1.00 75.44 67 PRO A C 1
ATOM 519 O O . PRO A 1 67 ? 5.513 10.488 -3.312 1.00 75.44 67 PRO A O 1
ATOM 522 N N . SER A 1 68 ? 6.935 11.316 -4.866 1.00 77.81 68 SER A N 1
ATOM 523 C CA . SER A 1 68 ? 6.200 12.551 -5.158 1.00 77.81 68 SER A CA 1
ATOM 524 C C . SER A 1 68 ? 4.967 12.349 -6.048 1.00 77.81 68 SER A C 1
ATOM 526 O O . SER A 1 68 ? 4.100 13.223 -6.106 1.00 77.81 68 SER A O 1
ATOM 528 N N . PHE A 1 69 ? 4.852 11.190 -6.705 1.00 80.25 69 PHE A N 1
ATOM 529 C CA . PHE A 1 69 ? 3.732 10.890 -7.588 1.00 80.25 69 PHE A CA 1
ATOM 530 C C . PHE A 1 69 ? 2.397 10.859 -6.824 1.00 80.25 69 PHE A C 1
ATOM 532 O O . PHE A 1 69 ? 2.236 10.127 -5.841 1.00 80.25 69 PHE A O 1
ATOM 539 N N . VAL A 1 70 ? 1.415 11.619 -7.317 1.00 76.94 70 VAL A N 1
ATOM 540 C CA . VAL A 1 70 ? 0.067 11.696 -6.741 1.00 76.94 70 VAL A CA 1
ATOM 541 C C . VAL A 1 70 ? -0.813 10.613 -7.352 1.00 76.94 70 VAL A C 1
ATOM 543 O O . VAL A 1 70 ? -1.071 10.600 -8.553 1.00 76.94 70 VAL A O 1
ATOM 546 N N . VAL A 1 71 ? -1.287 9.699 -6.510 1.00 82.88 71 VAL A N 1
ATOM 547 C CA . VAL A 1 71 ? -2.211 8.635 -6.909 1.00 82.88 71 VAL A CA 1
ATOM 548 C C . VAL A 1 71 ? -3.640 9.102 -6.650 1.00 82.88 71 VAL A C 1
ATOM 550 O O . VAL A 1 71 ? -3.952 9.503 -5.535 1.00 82.88 71 VAL A O 1
ATOM 553 N N . GLU A 1 72 ? -4.497 9.056 -7.670 1.00 81.75 72 GLU A N 1
ATOM 554 C CA . GLU A 1 72 ? -5.900 9.493 -7.562 1.00 81.75 72 GLU A CA 1
ATOM 555 C C . GLU A 1 72 ? -6.780 8.477 -6.814 1.00 81.75 72 GLU A C 1
ATOM 557 O O . GLU A 1 72 ? -7.695 8.855 -6.089 1.00 81.75 72 GLU A O 1
ATOM 562 N N . ASP A 1 73 ? -6.485 7.184 -6.960 1.00 87.88 73 ASP A N 1
ATOM 563 C CA . ASP A 1 73 ? -7.228 6.103 -6.310 1.00 87.88 73 ASP A CA 1
ATOM 564 C C . ASP A 1 73 ? -6.901 6.028 -4.808 1.00 87.88 73 ASP A C 1
ATOM 566 O O . ASP A 1 73 ? -5.769 5.723 -4.414 1.00 87.88 73 ASP A O 1
ATOM 570 N N . GLU A 1 74 ? -7.913 6.259 -3.965 1.00 88.31 74 GLU A N 1
ATOM 571 C CA . GLU A 1 74 ? -7.792 6.243 -2.504 1.00 88.31 74 GLU A CA 1
ATOM 572 C C . GLU A 1 74 ? -7.243 4.909 -1.967 1.00 88.31 74 GLU A C 1
ATOM 574 O O . GLU A 1 74 ? -6.437 4.905 -1.029 1.00 88.31 74 GLU A O 1
ATOM 579 N N . LYS A 1 75 ? -7.620 3.770 -2.566 1.00 89.81 75 LYS A N 1
ATOM 580 C CA . LYS A 1 75 ? -7.135 2.451 -2.133 1.00 89.81 75 LYS A CA 1
ATOM 581 C C . LYS A 1 75 ? -5.642 2.309 -2.391 1.00 89.81 75 LYS A C 1
ATOM 583 O O . LYS A 1 75 ? -4.899 1.838 -1.529 1.00 89.81 75 LYS A O 1
ATOM 588 N N . LEU A 1 76 ? -5.179 2.773 -3.550 1.00 92.31 76 LEU A N 1
ATOM 589 C CA . LEU A 1 76 ? -3.759 2.748 -3.892 1.00 92.31 76 LEU A CA 1
ATOM 590 C C . LEU A 1 76 ? -2.954 3.744 -3.046 1.00 92.31 76 LEU A C 1
ATOM 592 O O . LEU A 1 76 ? -1.826 3.437 -2.665 1.00 92.31 76 LEU A O 1
ATOM 596 N N . VAL A 1 77 ? -3.524 4.898 -2.679 1.00 90.69 77 VAL A N 1
ATOM 597 C CA . VAL A 1 77 ? -2.897 5.821 -1.712 1.00 90.69 77 VAL A CA 1
ATOM 598 C C . VAL A 1 77 ? -2.659 5.121 -0.372 1.00 90.69 77 VAL A C 1
ATOM 600 O O . VAL A 1 77 ? -1.545 5.184 0.158 1.00 90.69 77 VAL A O 1
ATOM 603 N N . LYS A 1 78 ? -3.669 4.416 0.160 1.00 90.06 78 LYS A N 1
ATOM 604 C CA . LYS A 1 78 ? -3.546 3.635 1.406 1.00 90.06 78 LYS A CA 1
ATOM 605 C C . LYS A 1 78 ? -2.477 2.547 1.279 1.00 90.06 78 LYS A C 1
ATOM 607 O O . LYS A 1 78 ? -1.617 2.444 2.151 1.00 90.06 78 LYS A O 1
ATOM 612 N N . LEU A 1 79 ? -2.473 1.806 0.169 1.00 93.00 79 LEU A N 1
ATOM 613 C CA . LEU A 1 79 ? -1.475 0.773 -0.115 1.00 93.00 79 LEU A CA 1
ATOM 614 C C . LEU A 1 79 ? -0.044 1.329 -0.096 1.00 93.00 79 LEU A C 1
ATOM 616 O O . LEU A 1 79 ? 0.816 0.793 0.600 1.00 93.00 79 LEU A O 1
ATOM 620 N N . TRP A 1 80 ? 0.230 2.406 -0.837 1.00 92.56 80 TRP A N 1
ATOM 621 C CA . TRP A 1 80 ? 1.582 2.969 -0.908 1.00 92.56 80 TRP A CA 1
ATOM 622 C C . TRP A 1 80 ? 2.027 3.594 0.408 1.00 92.56 80 TRP A C 1
ATOM 624 O O . TRP A 1 80 ? 3.210 3.516 0.745 1.00 92.56 80 TRP A O 1
ATOM 634 N N . ARG A 1 81 ? 1.101 4.188 1.172 1.00 90.12 81 ARG A N 1
ATOM 635 C CA . ARG A 1 81 ? 1.395 4.654 2.530 1.00 90.12 81 ARG A CA 1
ATOM 636 C C . ARG A 1 81 ? 1.831 3.491 3.416 1.00 90.12 81 ARG A C 1
ATOM 638 O O . ARG A 1 81 ? 2.893 3.576 4.028 1.00 90.12 81 ARG A O 1
ATOM 645 N N . TRP A 1 82 ? 1.072 2.397 3.399 1.00 91.00 82 TRP A N 1
ATOM 646 C CA . TRP A 1 82 ? 1.382 1.198 4.169 1.00 91.00 82 TRP A CA 1
ATOM 647 C C . TRP A 1 82 ? 2.713 0.556 3.744 1.00 91.00 82 TRP A C 1
ATOM 649 O O . TRP A 1 82 ? 3.541 0.254 4.597 1.00 91.00 82 TRP A O 1
ATOM 659 N N . ILE A 1 83 ? 2.990 0.423 2.442 1.00 91.38 83 ILE A N 1
ATOM 660 C CA . ILE A 1 83 ? 4.271 -0.120 1.952 1.00 91.38 83 ILE A CA 1
ATOM 661 C C . ILE A 1 83 ? 5.448 0.719 2.449 1.00 91.38 83 ILE A C 1
ATOM 663 O O . ILE A 1 83 ? 6.416 0.168 2.968 1.00 91.38 83 ILE A O 1
ATOM 667 N N . ARG A 1 84 ? 5.369 2.052 2.328 1.00 89.62 84 ARG A N 1
ATOM 668 C CA . ARG A 1 84 ? 6.425 2.952 2.821 1.00 89.62 84 ARG A CA 1
ATOM 669 C C . ARG A 1 84 ? 6.608 2.820 4.327 1.00 89.62 84 ARG A C 1
ATOM 671 O O . ARG A 1 84 ? 7.743 2.792 4.790 1.00 89.62 84 ARG A O 1
ATOM 678 N N . PHE A 1 85 ? 5.509 2.722 5.071 1.00 88.75 85 PHE A N 1
ATOM 679 C CA . PHE A 1 85 ? 5.542 2.503 6.511 1.00 88.75 85 PHE A CA 1
ATOM 680 C C . PHE A 1 85 ? 6.266 1.194 6.859 1.00 88.75 85 PHE A C 1
ATOM 682 O O . PHE A 1 85 ? 7.244 1.224 7.600 1.00 88.75 85 PHE A O 1
ATOM 689 N N . VAL A 1 86 ? 5.868 0.070 6.255 1.00 88.69 86 VAL A N 1
ATOM 690 C CA . VAL A 1 86 ? 6.470 -1.249 6.514 1.00 88.69 86 VAL A CA 1
ATOM 691 C C . VAL A 1 86 ? 7.943 -1.302 6.102 1.00 88.69 86 VAL A C 1
ATOM 693 O O . VAL A 1 86 ? 8.761 -1.852 6.836 1.00 88.69 86 VAL A O 1
ATOM 696 N N . CYS A 1 87 ? 8.314 -0.702 4.966 1.00 85.12 87 CYS A N 1
ATOM 697 C CA . CYS A 1 87 ? 9.709 -0.626 4.521 1.00 85.12 87 CYS A CA 1
ATOM 698 C C . CYS A 1 87 ? 10.607 0.206 5.453 1.00 85.12 87 CYS A C 1
ATOM 700 O O . CYS A 1 87 ? 11.822 0.015 5.429 1.00 85.12 87 CYS A O 1
ATOM 702 N N . ASN A 1 88 ? 10.028 1.105 6.255 1.00 85.88 88 ASN A N 1
ATOM 703 C CA . ASN A 1 88 ? 10.744 1.956 7.206 1.00 85.88 88 ASN A CA 1
ATOM 704 C C . ASN A 1 88 ? 10.742 1.404 8.643 1.00 85.88 88 ASN A C 1
ATOM 706 O O . ASN A 1 88 ? 11.285 2.059 9.532 1.00 85.88 88 ASN A O 1
ATOM 710 N N . LEU A 1 89 ? 10.149 0.228 8.890 1.00 85.50 89 LEU A N 1
ATOM 711 C CA . LEU A 1 89 ? 10.199 -0.410 10.206 1.00 85.50 89 LEU A CA 1
ATOM 712 C C . LEU A 1 89 ? 11.636 -0.796 10.575 1.00 85.50 89 LEU A C 1
ATOM 714 O O . LEU A 1 89 ? 12.403 -1.301 9.750 1.00 85.50 89 LEU A O 1
ATOM 718 N N . ASP A 1 90 ? 11.988 -0.572 11.837 1.00 82.06 90 ASP A N 1
ATOM 719 C CA . ASP A 1 90 ? 13.324 -0.814 12.365 1.00 82.06 90 ASP A CA 1
ATOM 720 C C . ASP A 1 90 ? 13.575 -2.293 12.709 1.00 82.06 90 ASP A C 1
ATOM 722 O O . ASP A 1 90 ? 12.671 -3.126 12.776 1.00 82.06 90 ASP A O 1
ATOM 726 N N . GLU A 1 91 ? 14.837 -2.654 12.955 1.00 78.19 91 GLU A N 1
ATOM 727 C CA . GLU A 1 91 ? 15.183 -4.032 13.331 1.00 78.19 91 GLU A CA 1
ATOM 728 C C . GLU A 1 91 ? 14.620 -4.438 14.700 1.00 78.19 91 GLU A C 1
ATOM 730 O O . GLU A 1 91 ? 14.466 -5.629 14.985 1.00 78.19 91 GLU A O 1
ATOM 735 N N . HIS A 1 92 ? 14.279 -3.460 15.545 1.00 80.19 92 HIS A N 1
ATOM 736 C CA . HIS A 1 92 ? 13.657 -3.704 16.838 1.00 80.19 92 HIS A CA 1
ATOM 737 C C . HIS A 1 92 ? 12.259 -4.307 16.681 1.00 80.19 92 HIS A C 1
ATOM 739 O O . HIS A 1 92 ? 11.943 -5.287 17.363 1.00 80.19 92 HIS A O 1
ATOM 745 N N . PHE A 1 93 ? 11.466 -3.808 15.728 1.00 83.31 93 PHE A N 1
ATOM 746 C CA . PHE A 1 93 ? 10.170 -4.379 15.376 1.00 83.31 93 PHE A CA 1
ATOM 747 C C . PHE A 1 93 ? 10.272 -5.877 15.035 1.00 83.31 93 PHE A C 1
ATOM 749 O O . PHE A 1 93 ? 9.462 -6.688 15.492 1.00 83.31 93 PHE A O 1
ATOM 756 N N . PHE A 1 94 ? 11.302 -6.266 14.277 1.00 78.56 94 PHE A N 1
ATOM 757 C CA . PHE A 1 94 ? 11.502 -7.647 13.818 1.00 78.56 94 PHE A CA 1
ATOM 758 C C . PHE A 1 94 ? 12.181 -8.563 14.848 1.00 78.56 94 PHE A C 1
ATOM 760 O O . PHE A 1 94 ? 12.297 -9.771 14.618 1.00 78.56 94 PHE A O 1
ATOM 767 N N . ARG A 1 95 ? 12.618 -8.046 16.002 1.00 75.44 95 ARG A N 1
ATOM 768 C CA . ARG A 1 95 ? 13.316 -8.849 17.014 1.00 75.44 95 ARG A CA 1
ATOM 769 C C . ARG A 1 95 ? 12.430 -10.004 17.496 1.00 75.44 95 ARG A C 1
ATOM 771 O O . ARG A 1 95 ? 11.302 -9.805 17.942 1.00 75.44 95 ARG A O 1
ATOM 778 N N . GLY A 1 96 ? 12.937 -11.233 17.412 1.00 65.25 96 GLY A N 1
ATOM 779 C CA . GLY A 1 96 ? 12.193 -12.436 17.809 1.00 65.25 96 GLY A CA 1
ATOM 780 C C . GLY A 1 96 ? 11.162 -12.928 16.785 1.00 65.25 96 GLY A C 1
ATOM 781 O O . GLY A 1 96 ? 10.543 -13.963 17.015 1.00 65.25 96 GLY A O 1
ATOM 782 N N . VAL A 1 97 ? 11.007 -12.255 15.639 1.00 66.50 97 VAL A N 1
ATOM 783 C CA . VAL A 1 97 ? 10.169 -12.730 14.531 1.00 66.50 97 VAL A CA 1
ATOM 784 C C . VAL A 1 97 ? 11.033 -13.499 13.534 1.00 66.50 97 VAL A C 1
ATOM 786 O O . VAL A 1 97 ? 11.990 -12.961 12.983 1.00 66.50 97 VAL A O 1
ATOM 789 N N . ARG A 1 98 ? 10.689 -14.760 13.244 1.00 57.75 98 ARG A N 1
ATOM 790 C CA . ARG A 1 98 ? 11.339 -15.560 12.183 1.00 57.75 98 ARG A CA 1
ATOM 791 C C . ARG A 1 98 ? 10.814 -15.195 10.787 1.00 57.75 98 ARG A C 1
ATOM 793 O O . ARG A 1 98 ? 10.491 -16.077 9.998 1.00 57.75 98 ARG A O 1
ATOM 800 N N . LEU A 1 99 ? 10.687 -13.907 10.486 1.00 63.03 99 LEU A N 1
ATOM 801 C CA . LEU A 1 99 ? 10.270 -13.428 9.172 1.00 63.03 99 LEU A CA 1
ATOM 802 C C . LEU A 1 99 ? 11.452 -12.703 8.527 1.00 63.03 99 LEU A C 1
ATOM 804 O O . LEU A 1 99 ? 12.071 -11.828 9.124 1.00 63.03 99 LEU A O 1
ATOM 808 N N . SER A 1 100 ? 11.788 -13.085 7.295 1.00 57.41 100 SER A N 1
ATOM 809 C CA . SER A 1 100 ? 12.653 -12.272 6.430 1.00 57.41 100 SER A CA 1
ATOM 810 C C . SER A 1 100 ? 12.000 -10.901 6.208 1.00 57.41 100 SER A C 1
ATOM 812 O O . SER A 1 100 ? 10.773 -10.874 6.191 1.00 57.41 100 SER A O 1
ATOM 814 N N . LYS A 1 101 ? 12.783 -9.824 5.986 1.00 61.41 101 LYS A N 1
ATOM 815 C CA . LYS A 1 101 ? 12.362 -8.429 5.671 1.00 61.41 101 LYS A CA 1
ATOM 816 C C . LYS A 1 101 ? 11.423 -8.328 4.441 1.00 61.41 101 LYS A C 1
ATOM 818 O O . LYS A 1 101 ? 11.785 -7.757 3.419 1.00 61.41 101 LYS A O 1
ATOM 823 N N . LYS A 1 102 ? 10.255 -8.961 4.513 1.00 69.62 102 LYS A N 1
ATOM 824 C CA . LYS A 1 102 ? 9.161 -8.979 3.539 1.00 69.62 102 LYS A CA 1
ATOM 825 C C . LYS A 1 102 ? 8.179 -7.882 3.910 1.00 69.62 102 LYS A C 1
ATOM 827 O O . LYS A 1 102 ? 8.142 -7.442 5.056 1.00 69.62 102 LYS A O 1
ATOM 832 N N . LEU A 1 103 ? 7.337 -7.506 2.954 1.00 86.88 103 LEU A N 1
ATOM 833 C CA . LEU A 1 103 ? 6.072 -6.850 3.270 1.00 86.88 103 LEU A CA 1
ATOM 834 C C . LEU A 1 103 ? 5.226 -7.846 4.077 1.00 86.88 103 LEU A C 1
ATOM 836 O O . LEU A 1 103 ? 4.591 -8.732 3.505 1.00 86.88 103 LEU A O 1
ATOM 840 N N . ILE A 1 104 ? 5.337 -7.765 5.400 1.00 88.69 104 ILE A N 1
ATOM 841 C CA . ILE A 1 104 ? 4.671 -8.636 6.372 1.00 88.69 104 ILE A CA 1
ATOM 842 C C . ILE A 1 104 ? 3.260 -8.134 6.664 1.00 88.69 104 ILE A C 1
ATOM 844 O O . ILE A 1 104 ? 3.025 -6.929 6.710 1.00 88.69 104 ILE A O 1
ATOM 848 N N . GLY A 1 105 ? 2.333 -9.057 6.891 1.00 91.31 105 GLY A N 1
ATOM 849 C CA . GLY A 1 105 ? 0.970 -8.751 7.307 1.00 91.31 105 GLY A CA 1
ATOM 850 C C . GLY A 1 105 ? 0.736 -8.996 8.793 1.00 91.31 105 GLY A C 1
ATOM 851 O O . GLY A 1 105 ? 1.492 -9.696 9.466 1.00 91.31 105 GLY A O 1
ATOM 852 N N . VAL A 1 106 ? -0.378 -8.476 9.308 1.00 92.75 106 VAL A N 1
ATOM 853 C CA . VAL A 1 106 ? -0.832 -8.731 10.686 1.00 92.75 106 VAL A CA 1
ATOM 854 C C . VAL A 1 106 ? -0.980 -10.230 10.986 1.00 92.75 106 VAL A C 1
ATOM 856 O O . VAL A 1 106 ? -0.655 -10.679 12.086 1.00 92.75 106 VAL A O 1
ATOM 859 N N . ARG A 1 107 ? -1.419 -11.033 10.012 1.00 90.81 107 ARG A N 1
ATOM 860 C CA . ARG A 1 107 ? -1.575 -12.484 10.171 1.00 90.81 107 ARG A CA 1
ATOM 861 C C . ARG A 1 107 ? -0.238 -13.203 10.362 1.00 90.81 107 ARG A C 1
ATOM 863 O O . ARG A 1 107 ? -0.200 -14.184 11.099 1.00 90.81 107 ARG A O 1
ATOM 870 N N . ASP A 1 108 ? 0.842 -12.697 9.764 1.00 86.75 108 ASP A N 1
ATOM 871 C CA . ASP A 1 108 ? 2.184 -13.261 9.949 1.00 86.75 108 ASP A CA 1
ATOM 872 C C . ASP A 1 108 ? 2.689 -13.073 11.394 1.00 86.75 108 ASP A C 1
ATOM 874 O O . ASP A 1 108 ? 3.553 -13.821 11.854 1.00 86.75 108 ASP A O 1
ATOM 878 N N . LEU A 1 109 ? 2.150 -12.081 12.119 1.00 87.44 109 LEU A N 1
ATOM 879 C CA . LEU A 1 109 ? 2.491 -11.799 13.515 1.00 87.44 109 LEU A CA 1
ATOM 880 C C . LEU A 1 109 ? 1.665 -12.620 14.507 1.00 87.44 109 LEU A C 1
ATOM 882 O O . LEU A 1 109 ? 2.212 -13.103 15.490 1.00 87.44 109 LEU A O 1
ATOM 886 N N . ILE A 1 110 ? 0.360 -12.778 14.265 1.00 85.44 110 ILE A N 1
ATOM 887 C CA . ILE A 1 110 ? -0.612 -13.342 15.230 1.00 85.44 110 ILE A CA 1
ATOM 888 C C . ILE A 1 110 ? -0.562 -14.890 15.290 1.00 85.44 110 ILE A C 1
ATOM 890 O O . ILE A 1 110 ? -1.513 -15.543 15.695 1.00 85.44 110 ILE A O 1
ATOM 894 N N . ASP A 1 111 ? 0.565 -15.485 14.891 1.00 68.25 111 ASP A N 1
ATOM 895 C CA . ASP A 1 111 ? 0.922 -16.914 14.955 1.00 68.25 111 ASP A CA 1
ATOM 896 C C . ASP A 1 111 ? -0.250 -17.908 14.844 1.00 68.25 111 ASP A C 1
ATOM 898 O O . ASP A 1 111 ? -0.403 -18.841 15.630 1.00 68.25 111 ASP A O 1
ATOM 902 N N . CYS A 1 112 ? -1.093 -17.688 13.835 1.00 57.31 112 CYS A N 1
ATOM 903 C CA . CYS A 1 112 ? -2.348 -18.402 13.606 1.00 57.31 112 CYS A CA 1
ATOM 904 C C . CYS A 1 112 ? -2.171 -19.930 13.441 1.00 57.31 112 CYS A C 1
ATOM 906 O O . CYS A 1 112 ? -3.112 -20.685 13.672 1.00 57.31 112 CYS A O 1
ATOM 908 N N . ASP A 1 113 ? -0.971 -20.390 13.080 1.00 53.19 113 ASP A N 1
ATOM 909 C CA . ASP A 1 113 ? -0.722 -21.769 12.646 1.00 53.19 113 ASP A CA 1
ATOM 910 C C . ASP A 1 113 ? 0.226 -22.568 13.572 1.00 53.19 113 ASP A C 1
ATOM 912 O O . ASP A 1 113 ? 0.521 -23.729 13.277 1.00 53.19 113 ASP A O 1
ATOM 916 N N . LYS A 1 114 ? 0.716 -22.008 14.695 1.00 56.31 114 LYS A N 1
ATOM 917 C CA . LYS A 1 114 ? 1.599 -22.745 15.627 1.00 56.31 114 LYS A CA 1
ATOM 918 C C . LYS A 1 114 ? 0.865 -23.314 16.842 1.00 56.31 114 LYS A C 1
ATOM 920 O O . LYS A 1 114 ? 0.007 -22.698 17.458 1.00 56.31 114 LYS A O 1
ATOM 925 N N . THR A 1 115 ? 1.290 -24.515 17.229 1.00 47.78 115 THR A N 1
ATOM 926 C CA . THR A 1 115 ? 0.707 -25.366 18.279 1.00 47.78 115 THR A CA 1
ATOM 927 C C . THR A 1 115 ? 0.993 -24.916 19.717 1.00 47.78 115 THR A C 1
ATOM 929 O O . THR A 1 115 ? 0.476 -25.523 20.651 1.00 47.78 115 THR A O 1
ATOM 932 N N . ALA A 1 116 ? 1.810 -23.880 19.923 1.00 52.12 116 ALA A N 1
ATOM 933 C CA . ALA A 1 116 ? 2.160 -23.352 21.242 1.00 52.12 116 ALA A CA 1
ATOM 934 C C . ALA A 1 116 ? 1.622 -21.924 21.388 1.00 52.12 116 ALA A C 1
ATOM 936 O O . ALA A 1 116 ? 2.358 -20.949 21.260 1.00 52.12 116 ALA A O 1
ATOM 937 N N . ILE A 1 117 ? 0.314 -21.808 21.619 1.00 55.59 117 ILE A N 1
ATOM 938 C CA . ILE A 1 117 ? -0.350 -20.521 21.831 1.00 55.59 117 ILE A CA 1
ATOM 939 C C . ILE A 1 117 ? 0.039 -20.021 23.223 1.00 55.59 117 ILE A C 1
ATOM 941 O O . ILE A 1 117 ? -0.448 -20.534 24.233 1.00 55.59 117 ILE A O 1
ATOM 945 N N . LYS A 1 118 ? 0.910 -19.012 23.298 1.00 66.31 118 LYS A N 1
ATOM 946 C CA . LYS A 1 118 ? 0.998 -18.195 24.509 1.00 66.31 118 LYS A CA 1
ATOM 947 C C . LYS A 1 118 ? -0.284 -17.365 24.550 1.00 66.31 118 LYS A C 1
ATOM 949 O O . LYS A 1 118 ? -0.501 -16.537 23.672 1.00 66.31 118 LYS A O 1
ATOM 954 N N . MET A 1 119 ? -1.166 -17.661 25.503 1.00 75.50 119 MET A N 1
ATOM 955 C CA . MET A 1 119 ? -2.430 -16.936 25.633 1.00 75.50 119 MET A CA 1
ATOM 956 C C . MET A 1 119 ? -2.167 -15.455 25.900 1.00 75.50 119 MET A C 1
ATOM 958 O O . MET A 1 119 ? -1.235 -15.118 26.633 1.00 75.50 119 MET A O 1
ATOM 962 N N . SER A 1 120 ? -2.995 -14.592 25.313 1.00 83.94 120 SER A N 1
ATOM 963 C CA . SER A 1 120 ? -2.906 -13.152 25.558 1.00 83.94 120 SER A CA 1
ATOM 964 C C . SER A 1 120 ? -3.251 -12.819 27.009 1.00 83.94 120 SER A C 1
ATOM 966 O O . SER A 1 120 ? -4.204 -13.366 27.572 1.00 83.94 120 SER A O 1
ATOM 968 N N . ASP A 1 121 ? -2.533 -11.856 27.582 1.00 86.62 121 ASP A N 1
ATOM 969 C CA . ASP A 1 121 ? -2.872 -11.281 28.878 1.00 86.62 121 ASP A CA 1
ATOM 970 C C . ASP A 1 121 ? -4.190 -10.511 28.763 1.00 86.62 121 ASP A C 1
ATOM 972 O O . ASP A 1 121 ? -4.439 -9.820 27.769 1.00 86.62 121 ASP A O 1
ATOM 976 N N . VAL A 1 122 ? -5.042 -10.623 29.783 1.00 90.31 122 VAL A N 1
ATOM 977 C CA . VAL A 1 122 ? -6.335 -9.932 29.821 1.00 90.31 122 VAL A CA 1
ATOM 978 C C . VAL A 1 122 ? -6.293 -8.834 30.867 1.00 90.31 122 VAL A C 1
ATOM 980 O O . VAL A 1 122 ? -6.055 -9.089 32.045 1.00 90.31 122 VAL A O 1
ATOM 983 N N . GLU A 1 123 ? -6.580 -7.613 30.437 1.00 88.62 123 GLU A N 1
ATOM 984 C CA . GLU A 1 123 ? -6.739 -6.460 31.313 1.00 88.62 123 GLU A CA 1
ATOM 985 C C . GLU A 1 123 ? -8.190 -5.985 31.272 1.00 88.62 123 GLU A C 1
ATOM 987 O O . GLU A 1 123 ? -8.800 -5.900 30.206 1.00 88.62 123 GLU A O 1
ATOM 992 N N . TYR A 1 124 ? -8.745 -5.656 32.434 1.00 86.62 124 TYR A N 1
ATOM 993 C CA . TYR A 1 124 ? -10.095 -5.119 32.547 1.00 86.62 124 TYR A CA 1
ATOM 994 C C . TYR A 1 124 ? -10.014 -3.634 32.870 1.00 86.62 124 TYR A C 1
ATOM 996 O O . TYR A 1 124 ? -9.583 -3.258 33.960 1.00 86.62 124 TYR A O 1
ATOM 1004 N N . LEU A 1 125 ? -10.426 -2.795 31.920 1.00 82.69 125 LEU A N 1
ATOM 1005 C CA . LEU A 1 125 ? -10.423 -1.347 32.088 1.00 82.69 125 LEU A CA 1
ATOM 1006 C C . LEU A 1 125 ? -11.851 -0.797 32.064 1.00 82.69 125 LEU A C 1
ATOM 1008 O O . LEU A 1 125 ? -12.629 -1.140 31.168 1.00 82.69 125 LEU A O 1
ATOM 1012 N N . PRO A 1 126 ? -12.217 0.075 33.013 1.00 80.19 126 PRO A N 1
ATOM 1013 C CA . PRO A 1 126 ? -13.451 0.838 32.922 1.00 80.19 126 PRO A CA 1
ATOM 1014 C C . PRO A 1 126 ? -13.293 2.002 31.938 1.00 80.19 126 PRO A C 1
ATOM 1016 O O . PRO A 1 126 ? -12.230 2.615 31.829 1.00 80.19 126 PRO A O 1
ATOM 1019 N N . MET A 1 127 ? -14.386 2.362 31.267 1.00 77.62 127 MET A N 1
ATOM 1020 C CA . MET A 1 127 ? -14.488 3.635 30.552 1.00 77.62 127 MET A CA 1
ATOM 1021 C C . MET A 1 127 ? -14.697 4.752 31.577 1.00 77.62 127 MET A C 1
ATOM 1023 O O . MET A 1 127 ? -15.817 4.952 32.041 1.00 77.62 127 MET A O 1
ATOM 1027 N N . ARG A 1 128 ? -13.610 5.413 31.991 1.00 67.88 128 ARG A N 1
ATOM 1028 C CA . ARG A 1 128 ? -13.637 6.421 33.063 1.00 67.88 128 ARG A CA 1
ATOM 1029 C C . ARG A 1 128 ? -13.822 7.827 32.521 1.00 67.88 128 ARG A C 1
ATOM 1031 O O . ARG A 1 128 ? -13.238 8.188 31.501 1.00 67.88 128 ARG A O 1
ATOM 1038 N N . ARG A 1 129 ? -14.542 8.635 33.297 1.00 57.41 129 ARG A N 1
ATOM 1039 C CA . ARG A 1 129 ? -14.478 10.096 33.236 1.00 57.41 129 ARG A CA 1
ATOM 1040 C C . ARG A 1 129 ? -13.680 10.665 34.411 1.00 57.41 129 ARG A C 1
ATOM 1042 O O . ARG A 1 129 ? -12.893 11.580 34.233 1.00 57.41 129 ARG A O 1
ATOM 1049 N N . THR A 1 130 ? -13.808 10.064 35.596 1.00 51.72 130 THR A N 1
ATOM 1050 C CA . THR A 1 130 ? -13.038 10.418 36.802 1.00 51.72 130 THR A CA 1
ATOM 1051 C C . THR A 1 130 ? -12.579 9.165 37.569 1.00 51.72 130 THR A C 1
ATOM 1053 O O . THR A 1 130 ? -13.036 8.054 37.294 1.00 51.72 130 THR A O 1
ATOM 1056 N N . GLN A 1 131 ? -11.635 9.300 38.514 1.00 51.38 131 GLN A N 1
ATOM 1057 C CA . GLN A 1 131 ? -11.022 8.158 39.225 1.00 51.38 131 GLN A CA 1
ATOM 1058 C C . GLN A 1 131 ? -11.988 7.373 40.143 1.00 51.38 131 GLN A C 1
ATOM 1060 O O . GLN A 1 131 ? -11.637 6.271 40.556 1.00 51.38 131 GLN A O 1
ATOM 1065 N N . ASN A 1 132 ? -13.195 7.889 40.417 1.00 50.47 132 ASN A N 1
ATOM 1066 C CA . ASN A 1 132 ? -14.088 7.387 41.473 1.00 50.47 132 ASN A CA 1
ATOM 1067 C C . ASN A 1 132 ? -15.398 6.734 40.975 1.00 50.47 132 ASN A C 1
ATOM 1069 O O . ASN A 1 132 ? -16.296 6.494 41.778 1.00 50.47 132 ASN A O 1
ATOM 1073 N N . GLU A 1 133 ? -15.538 6.437 39.679 1.00 56.12 133 GLU A N 1
ATOM 1074 C CA . GLU A 1 133 ? -16.774 5.870 39.109 1.00 56.12 133 GLU A CA 1
ATOM 1075 C C . GLU A 1 133 ? -16.687 4.346 38.887 1.00 56.12 133 GLU A C 1
ATOM 1077 O O . GLU A 1 133 ? -15.782 3.842 38.212 1.00 56.12 133 GLU A O 1
ATOM 1082 N N . ASN A 1 134 ? -17.672 3.607 39.415 1.00 57.28 134 ASN A N 1
ATOM 1083 C CA . ASN A 1 134 ? -17.869 2.174 39.171 1.00 57.28 134 ASN A CA 1
ATOM 1084 C C . ASN A 1 134 ? -18.570 1.957 37.819 1.00 57.28 134 ASN A C 1
ATOM 1086 O O . ASN A 1 134 ? -19.777 1.749 37.756 1.00 57.28 134 ASN A O 1
ATOM 1090 N N . GLY A 1 135 ? -17.809 2.028 36.727 1.00 64.62 135 GLY A N 1
ATOM 1091 C CA . GLY A 1 135 ? -18.306 1.762 35.375 1.00 64.62 135 GLY A CA 1
ATOM 1092 C C . GLY A 1 135 ? -18.185 0.295 34.948 1.00 64.62 135 GLY A C 1
ATOM 1093 O O . GLY A 1 135 ? -17.421 -0.488 35.514 1.00 64.62 135 GLY A O 1
ATOM 1094 N N . SER A 1 136 ? -18.903 -0.067 33.884 1.00 70.44 136 SER A N 1
ATOM 1095 C CA . SER A 1 136 ? -18.772 -1.368 33.225 1.00 70.44 136 SER A CA 1
ATOM 1096 C C . SER A 1 136 ? -17.343 -1.596 32.735 1.00 70.44 136 SER A C 1
ATOM 1098 O O . SER A 1 136 ? -16.748 -0.737 32.081 1.00 70.44 136 SER A O 1
ATOM 1100 N N . MET A 1 137 ? -16.810 -2.782 33.023 1.00 81.88 137 MET A N 1
ATOM 1101 C CA . MET A 1 137 ? -15.458 -3.169 32.630 1.00 81.88 137 MET A CA 1
ATOM 1102 C C . MET A 1 137 ? -15.429 -3.676 31.185 1.00 81.88 137 MET A C 1
ATOM 1104 O O . MET A 1 137 ? -16.294 -4.448 30.754 1.00 81.88 137 MET A O 1
ATOM 1108 N N . PHE A 1 138 ? -14.402 -3.264 30.450 1.00 86.25 138 PHE A N 1
ATOM 1109 C CA . PHE A 1 138 ? -14.088 -3.742 29.110 1.00 86.25 138 PHE A CA 1
ATOM 1110 C C . PHE A 1 138 ? -12.855 -4.638 29.174 1.00 86.25 138 PHE A C 1
ATOM 1112 O O . PHE A 1 138 ? -11.869 -4.289 29.818 1.00 86.25 138 PHE A O 1
ATOM 1119 N N . SER A 1 139 ? -12.909 -5.786 28.501 1.00 90.06 139 SER A N 1
ATOM 1120 C CA . SER A 1 139 ? -11.778 -6.705 28.386 1.00 90.06 139 SER A CA 1
ATOM 1121 C C . SER A 1 139 ? -10.871 -6.298 27.227 1.00 90.06 139 SER A C 1
ATOM 1123 O O . SER A 1 139 ? -11.309 -6.226 26.076 1.00 90.06 139 SER A O 1
ATOM 1125 N N . LEU A 1 140 ? -9.602 -6.053 27.535 1.00 91.00 140 LEU A N 1
ATOM 1126 C CA . LEU A 1 140 ? -8.531 -5.832 26.576 1.00 91.00 140 LEU A CA 1
ATOM 1127 C C . LEU A 1 140 ? -7.611 -7.044 26.571 1.00 91.00 140 LEU A C 1
ATOM 1129 O O . LEU A 1 140 ? -7.297 -7.593 27.624 1.00 91.00 140 LEU A O 1
ATOM 1133 N N . TYR A 1 141 ? -7.134 -7.406 25.389 1.00 92.25 141 TYR A N 1
ATOM 1134 C CA . TYR A 1 141 ? -6.203 -8.509 25.200 1.00 92.25 141 TYR A CA 1
ATOM 1135 C C . TYR A 1 141 ? -4.854 -7.959 24.750 1.00 92.25 141 TYR A C 1
ATOM 1137 O O . TYR A 1 141 ? -4.781 -7.183 23.793 1.00 92.25 141 TYR A O 1
ATOM 1145 N N . LYS A 1 142 ? -3.787 -8.347 25.447 1.00 90.56 142 LYS A N 1
ATOM 1146 C CA . LYS A 1 142 ? -2.430 -7.844 25.238 1.00 90.56 142 LYS A CA 1
ATOM 1147 C C . LYS A 1 142 ? -1.460 -8.995 24.999 1.00 90.56 142 LYS A C 1
ATOM 1149 O O . LYS A 1 142 ? -1.481 -10.004 25.692 1.00 90.56 142 LYS A O 1
ATOM 1154 N N . SER A 1 143 ? -0.605 -8.817 24.005 1.00 90.06 143 SER A N 1
ATOM 1155 C CA . SER A 1 143 ? 0.564 -9.651 23.742 1.00 90.06 143 SER A CA 1
ATOM 1156 C C . SER A 1 143 ? 1.552 -8.841 22.898 1.00 90.06 143 SER A C 1
ATOM 1158 O O . SER A 1 143 ? 1.183 -7.796 22.341 1.00 90.06 143 SER A O 1
ATOM 1160 N N . ASP A 1 144 ? 2.794 -9.303 22.777 1.00 87.88 144 ASP A N 1
ATOM 1161 C CA . ASP A 1 144 ? 3.789 -8.650 21.919 1.00 87.88 144 ASP A CA 1
ATOM 1162 C C . ASP A 1 144 ? 3.350 -8.678 20.445 1.00 87.88 144 ASP A C 1
ATOM 1164 O O . ASP A 1 144 ? 3.491 -7.689 19.723 1.00 87.88 144 ASP A O 1
ATOM 1168 N N . GLU A 1 145 ? 2.725 -9.775 20.013 1.00 88.31 145 GLU A N 1
ATOM 1169 C CA . GLU A 1 145 ? 2.162 -9.953 18.673 1.00 88.31 145 GLU A CA 1
ATOM 1170 C C . GLU A 1 145 ? 1.023 -8.962 18.413 1.00 88.31 145 GLU A C 1
ATOM 1172 O O . GLU A 1 145 ? 1.002 -8.301 17.373 1.00 88.31 145 GLU A O 1
ATOM 1177 N N . ARG A 1 146 ? 0.104 -8.794 19.377 1.00 91.56 146 ARG A N 1
ATOM 1178 C CA . ARG A 1 146 ? -0.988 -7.812 19.286 1.00 91.56 146 ARG A CA 1
ATOM 1179 C C . ARG A 1 146 ? -0.452 -6.385 19.252 1.00 91.56 146 ARG A C 1
ATOM 1181 O O . ARG A 1 146 ? -0.924 -5.585 18.449 1.00 91.56 146 ARG A O 1
ATOM 1188 N N . ASN A 1 147 ? 0.560 -6.059 20.058 1.00 90.19 147 ASN A N 1
ATOM 1189 C CA . ASN A 1 147 ? 1.196 -4.739 20.027 1.00 90.19 147 ASN A CA 1
ATOM 1190 C C . ASN A 1 147 ? 1.845 -4.446 18.666 1.00 90.19 147 ASN A C 1
ATOM 1192 O O . ASN A 1 147 ? 1.661 -3.355 18.128 1.00 90.19 147 ASN A O 1
ATOM 1196 N N . ARG A 1 148 ? 2.533 -5.420 18.061 1.00 90.12 148 ARG A N 1
ATOM 1197 C CA . ARG A 1 148 ? 3.092 -5.282 16.705 1.00 90.12 148 ARG A CA 1
ATOM 1198 C C . ARG A 1 148 ? 2.009 -5.168 15.636 1.00 90.12 148 ARG A C 1
ATOM 1200 O O . ARG A 1 148 ? 2.160 -4.381 14.706 1.00 90.12 148 ARG A O 1
ATOM 1207 N N . ALA A 1 149 ? 0.896 -5.883 15.788 1.00 92.94 149 ALA A N 1
ATOM 1208 C CA . ALA A 1 149 ? -0.255 -5.741 14.902 1.00 92.94 149 ALA A CA 1
ATOM 1209 C C . ALA A 1 149 ? -0.858 -4.327 14.963 1.00 92.94 149 ALA A C 1
ATOM 1211 O O . ALA A 1 149 ? -1.203 -3.771 13.923 1.00 92.94 149 ALA A O 1
ATOM 1212 N N . LEU A 1 150 ? -0.933 -3.714 16.152 1.00 93.38 150 LEU A N 1
ATOM 1213 C CA . LEU A 1 150 ? -1.364 -2.318 16.303 1.00 93.38 150 LEU A CA 1
ATOM 1214 C C . LEU A 1 150 ? -0.409 -1.339 15.605 1.00 93.38 150 LEU A C 1
ATOM 1216 O O . LEU A 1 150 ? -0.877 -0.359 15.029 1.00 93.38 150 LEU A O 1
ATOM 1220 N N . ILE A 1 151 ? 0.900 -1.612 15.618 1.00 91.94 151 ILE A N 1
ATOM 1221 C CA . ILE A 1 151 ? 1.883 -0.825 14.860 1.00 91.94 151 ILE A CA 1
ATOM 1222 C C . ILE A 1 151 ? 1.650 -0.975 13.352 1.00 91.94 151 ILE A C 1
ATOM 1224 O O . ILE A 1 151 ? 1.561 0.032 12.661 1.00 91.94 151 ILE A O 1
ATOM 1228 N N . LEU A 1 152 ? 1.464 -2.199 12.835 1.00 91.88 152 LEU A N 1
ATOM 1229 C CA . LEU A 1 152 ? 1.150 -2.418 11.410 1.00 91.88 152 LEU A CA 1
ATOM 1230 C C . LEU A 1 152 ? -0.157 -1.752 10.962 1.00 91.88 152 LEU A C 1
ATOM 1232 O O . LEU A 1 152 ? -0.288 -1.379 9.799 1.00 91.88 152 LEU A O 1
ATOM 1236 N N . CYS A 1 153 ? -1.113 -1.593 11.877 1.00 93.62 153 CYS A N 1
ATOM 1237 C CA . CYS A 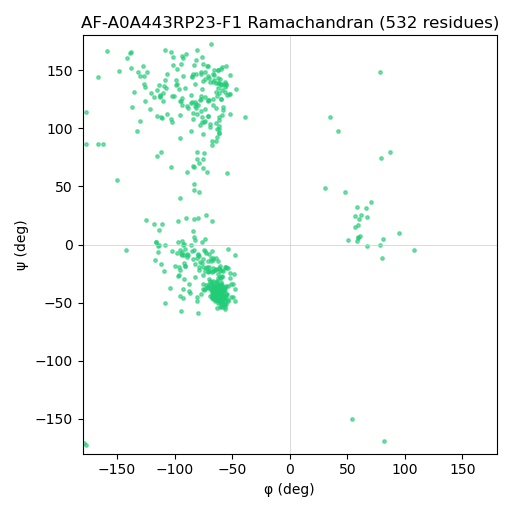1 153 ? -2.354 -0.861 11.634 1.00 93.62 153 CYS A CA 1
ATOM 1238 C C . CYS A 1 153 ? -2.212 0.662 11.817 1.00 93.62 153 CYS A C 1
ATOM 1240 O O . CYS A 1 153 ? -3.222 1.366 11.802 1.00 93.62 153 CYS A O 1
ATOM 1242 N N . GLU A 1 154 ? -0.991 1.165 12.031 1.00 90.06 154 GLU A N 1
ATOM 1243 C CA . GLU A 1 154 ? -0.654 2.574 12.280 1.00 90.06 154 GLU A CA 1
ATOM 1244 C C . GLU A 1 154 ? -1.334 3.175 13.532 1.00 90.06 154 GLU A C 1
ATOM 1246 O O . GLU A 1 154 ? -1.375 4.392 13.701 1.00 90.06 154 GLU A O 1
ATOM 1251 N N . TRP A 1 155 ? -1.856 2.345 14.448 1.00 89.50 155 TRP A N 1
ATOM 1252 C CA . TRP A 1 155 ? -2.409 2.799 15.736 1.00 89.50 155 TRP A CA 1
ATOM 1253 C C . TRP A 1 155 ? -1.319 3.188 16.733 1.00 89.50 155 TRP A C 1
ATOM 1255 O O . TRP A 1 155 ? -1.552 4.016 17.612 1.00 89.50 155 TRP A O 1
ATOM 1265 N N . LYS A 1 156 ? -0.126 2.609 16.587 1.00 83.56 156 LYS A N 1
ATOM 1266 C CA . LYS A 1 156 ? 1.070 2.917 17.373 1.00 83.56 156 LYS A CA 1
ATOM 1267 C C . LYS A 1 156 ? 2.259 3.108 16.434 1.00 83.56 156 LYS A C 1
ATOM 1269 O O . LYS A 1 156 ? 2.325 2.466 15.394 1.00 83.56 156 LYS A O 1
ATOM 1274 N N . HIS A 1 157 ? 3.197 3.974 16.808 1.00 72.88 157 HIS A N 1
ATOM 1275 C CA . HIS A 1 157 ? 4.427 4.195 16.031 1.00 72.88 157 HIS A CA 1
ATOM 1276 C C . HIS A 1 157 ? 5.607 3.377 16.570 1.00 72.88 157 HIS A C 1
ATOM 1278 O O . HIS A 1 157 ? 6.496 3.000 15.820 1.00 72.88 157 HIS A O 1
ATOM 1284 N N . GLU A 1 158 ? 5.580 3.066 17.864 1.00 70.06 158 GLU A N 1
ATOM 1285 C CA . GLU A 1 158 ? 6.603 2.306 18.578 1.00 70.06 158 GLU A CA 1
ATOM 1286 C C . GLU A 1 158 ? 5.910 1.323 19.530 1.00 70.06 158 GLU A C 1
ATOM 1288 O O . GLU A 1 158 ? 4.714 1.462 19.807 1.00 70.06 158 GLU A O 1
ATOM 1293 N N . LEU A 1 159 ? 6.640 0.331 20.046 1.00 66.00 159 LEU A N 1
ATOM 1294 C CA . LEU A 1 159 ? 6.072 -0.680 20.955 1.00 66.00 159 LEU A CA 1
ATOM 1295 C C . LEU A 1 159 ? 5.492 -0.051 22.231 1.00 66.00 159 LEU A C 1
ATOM 1297 O O . LEU A 1 159 ? 4.378 -0.405 22.632 1.00 66.00 159 LEU A O 1
ATOM 1301 N N . ASP A 1 160 ? 6.190 0.950 22.770 1.00 63.66 160 ASP A N 1
ATOM 1302 C CA . ASP A 1 160 ? 5.759 1.752 23.922 1.00 63.66 160 ASP A CA 1
ATOM 1303 C C . ASP A 1 160 ? 4.979 3.016 23.513 1.00 63.66 160 ASP A C 1
ATOM 1305 O O . ASP A 1 160 ? 4.546 3.801 24.355 1.00 63.66 160 ASP A O 1
ATOM 1309 N N . GLY A 1 161 ? 4.788 3.217 22.206 1.00 66.56 161 GLY A N 1
ATOM 1310 C CA . GLY A 1 161 ? 4.151 4.395 21.640 1.00 66.56 161 GLY A CA 1
ATOM 1311 C C . GLY A 1 161 ? 2.643 4.447 21.884 1.00 66.56 161 GLY A C 1
ATOM 1312 O O . GLY A 1 161 ? 1.949 3.431 22.002 1.00 66.56 161 GLY A O 1
ATOM 1313 N N . ASP A 1 162 ? 2.130 5.673 21.897 1.00 76.56 162 ASP A N 1
ATOM 1314 C CA . ASP A 1 162 ? 0.728 5.988 22.148 1.00 76.56 162 ASP A CA 1
ATOM 1315 C C . ASP A 1 162 ? -0.007 6.450 20.872 1.00 76.56 162 ASP A C 1
ATOM 1317 O O . ASP A 1 162 ? 0.604 6.773 19.851 1.00 76.56 162 ASP A O 1
ATOM 1321 N N . ILE A 1 163 ? -1.338 6.515 20.935 1.00 88.00 163 ILE A N 1
ATOM 1322 C CA . ILE A 1 163 ? -2.221 6.901 19.825 1.00 88.00 163 ILE A CA 1
ATOM 1323 C C . ILE A 1 163 ? -2.191 8.401 19.496 1.00 88.00 163 ILE A C 1
ATOM 1325 O O . ILE A 1 163 ? -2.807 8.830 18.521 1.00 88.00 163 ILE A O 1
ATOM 1329 N N . GLU A 1 164 ? -1.516 9.229 20.297 1.00 88.00 164 GLU A N 1
ATOM 1330 C CA . GLU A 1 164 ? -1.579 10.690 20.170 1.00 88.00 164 GLU A CA 1
ATOM 1331 C C . GLU A 1 164 ? -1.125 11.200 18.805 1.00 88.00 164 GLU A C 1
ATOM 1333 O O . GLU A 1 164 ? -1.748 12.105 18.252 1.00 88.00 164 GLU A O 1
ATOM 1338 N N . ASN A 1 165 ? -0.069 10.612 18.243 1.00 87.81 165 ASN A N 1
ATOM 1339 C CA . ASN A 1 165 ? 0.444 11.008 16.932 1.00 87.81 165 ASN A CA 1
ATOM 1340 C C . ASN A 1 165 ? -0.574 10.715 15.824 1.00 87.81 165 ASN A C 1
ATOM 1342 O O . ASN A 1 165 ? -0.787 11.559 14.955 1.00 87.81 165 ASN A O 1
ATOM 1346 N N . LEU A 1 166 ? -1.262 9.568 15.903 1.00 89.44 166 LEU A N 1
ATOM 1347 C CA . LEU A 1 166 ? -2.345 9.223 14.982 1.00 89.44 166 LEU A CA 1
ATOM 1348 C C . LEU A 1 166 ? -3.532 10.185 15.135 1.00 89.44 166 LEU A C 1
ATOM 1350 O O . LEU A 1 166 ? -4.083 10.662 14.150 1.00 89.44 166 LEU A O 1
ATOM 1354 N N . VAL A 1 167 ? -3.934 10.509 16.365 1.00 92.19 167 VAL A N 1
ATOM 1355 C CA . VAL A 1 167 ? -5.040 11.454 16.599 1.00 92.19 167 VAL A CA 1
ATOM 1356 C C . VAL A 1 167 ? -4.695 12.845 16.057 1.00 92.19 167 VAL A C 1
ATOM 1358 O O . VAL A 1 167 ? -5.534 13.468 15.405 1.00 92.19 167 VAL A O 1
ATOM 1361 N N . LYS A 1 168 ? -3.464 13.323 16.274 1.00 92.38 168 LYS A N 1
ATOM 1362 C CA . LYS A 1 168 ? -2.986 14.616 15.758 1.00 92.38 168 LYS A CA 1
ATOM 1363 C C . LYS A 1 168 ? -2.967 14.647 14.227 1.00 92.38 168 LYS A C 1
ATOM 1365 O O . LYS A 1 168 ? -3.442 15.623 13.647 1.00 92.38 168 LYS A O 1
ATOM 1370 N N . SER A 1 169 ? -2.481 13.591 13.567 1.00 91.62 169 SER A N 1
ATOM 1371 C CA . SER A 1 169 ? -2.479 13.523 12.097 1.00 91.62 169 SER A CA 1
ATOM 1372 C C . SER A 1 169 ? -3.898 13.500 11.526 1.00 91.62 169 SER A C 1
ATOM 1374 O O . SER A 1 169 ? -4.200 14.240 10.593 1.00 91.62 169 SER A O 1
ATOM 1376 N N . LEU A 1 170 ? -4.814 12.755 12.149 1.00 92.88 170 LEU A N 1
ATOM 1377 C CA . LEU A 1 170 ? -6.222 12.721 11.749 1.00 92.88 170 LEU A CA 1
ATOM 1378 C C . LEU A 1 170 ? -6.921 14.070 11.891 1.00 92.88 170 LEU A C 1
ATOM 1380 O O . LEU A 1 170 ? -7.708 14.444 11.024 1.00 92.88 170 LEU A O 1
ATOM 1384 N N . GLN A 1 171 ? -6.639 14.806 12.965 1.00 92.25 171 GLN A N 1
ATOM 1385 C CA . GLN A 1 171 ? -7.156 16.161 13.140 1.00 92.25 171 GLN A CA 1
ATOM 1386 C C . GLN A 1 171 ? -6.600 17.117 12.077 1.00 92.25 171 GLN A C 1
ATOM 1388 O O . GLN A 1 171 ? -7.358 17.928 11.549 1.00 92.25 171 GLN A O 1
ATOM 1393 N N . ALA A 1 172 ? -5.316 16.996 11.717 1.00 92.81 172 ALA A N 1
ATOM 1394 C CA . ALA A 1 172 ? -4.716 17.775 10.632 1.00 92.81 172 ALA A CA 1
ATOM 1395 C C . ALA A 1 172 ? -5.357 17.455 9.267 1.00 92.81 172 ALA A C 1
ATOM 1397 O O . ALA A 1 172 ? -5.620 18.361 8.479 1.00 92.81 172 ALA A O 1
ATOM 1398 N N . GLU A 1 173 ? -5.701 16.186 9.027 1.00 91.44 173 GLU A N 1
ATOM 1399 C CA . GLU A 1 173 ? -6.468 15.724 7.859 1.00 91.44 173 GLU A CA 1
ATOM 1400 C C . GLU A 1 173 ? -7.980 16.021 7.948 1.00 91.44 173 GLU A C 1
ATOM 1402 O O . GLU A 1 173 ? -8.733 15.637 7.054 1.00 91.44 173 GLU A O 1
ATOM 1407 N N . ARG A 1 174 ? -8.452 16.689 9.012 1.00 92.44 174 ARG A N 1
ATOM 1408 C CA . ARG A 1 174 ? -9.872 16.997 9.285 1.00 92.44 174 ARG A CA 1
ATOM 1409 C C . ARG A 1 174 ? -10.789 15.772 9.431 1.00 92.44 174 ARG A C 1
ATOM 1411 O O . ARG A 1 174 ? -12.009 15.881 9.329 1.00 92.44 174 ARG A O 1
ATOM 1418 N N . LYS A 1 175 ? -10.232 14.602 9.745 1.00 93.56 175 LYS A N 1
ATOM 1419 C CA . LYS A 1 175 ? -10.961 13.340 9.976 1.00 93.56 175 LYS A CA 1
ATOM 1420 C C . LYS A 1 175 ? -11.373 13.197 11.445 1.00 93.56 175 LYS A C 1
ATOM 1422 O O . LYS A 1 175 ? -10.938 12.285 12.152 1.00 93.56 175 LYS A O 1
ATOM 1427 N N . TYR A 1 176 ? -12.209 14.121 11.920 1.00 95.00 176 TYR A N 1
ATOM 1428 C CA . TYR A 1 176 ? -12.572 14.228 13.340 1.00 95.00 176 TYR A CA 1
ATOM 1429 C C . TYR A 1 176 ? -13.401 13.047 13.867 1.00 95.00 176 TYR A C 1
ATOM 1431 O O . TYR A 1 176 ? -13.199 12.642 15.011 1.00 95.00 176 TYR A O 1
ATOM 1439 N N . THR A 1 177 ? -14.286 12.461 13.054 1.00 95.75 177 THR A N 1
ATOM 1440 C CA . THR A 1 177 ? -15.116 11.304 13.449 1.00 95.75 177 THR A CA 1
ATOM 1441 C C . THR A 1 177 ? -14.255 10.073 13.732 1.00 95.75 177 THR A C 1
ATOM 1443 O O . THR A 1 177 ? -14.339 9.489 14.814 1.00 95.75 177 THR A O 1
ATOM 1446 N N . ARG A 1 178 ? -13.328 9.753 12.818 1.00 95.81 178 ARG A N 1
ATOM 1447 C CA . ARG A 1 178 ? -12.309 8.706 12.998 1.00 95.81 178 ARG A CA 1
ATOM 1448 C C . ARG A 1 178 ? -11.426 8.964 14.222 1.00 95.81 178 ARG A C 1
ATOM 1450 O O . ARG A 1 178 ? -11.216 8.056 15.024 1.00 95.81 178 ARG A O 1
ATOM 1457 N N . ALA A 1 179 ? -10.938 10.196 14.400 1.00 95.94 179 ALA A N 1
ATOM 1458 C CA . ALA A 1 179 ? -10.110 10.563 15.553 1.00 95.94 179 ALA A CA 1
ATOM 1459 C C . ALA A 1 179 ? -10.850 10.372 16.889 1.00 95.94 179 ALA A C 1
ATOM 1461 O O . ALA A 1 179 ? -10.280 9.850 17.849 1.00 95.94 179 ALA A O 1
ATOM 1462 N N . ALA A 1 180 ? -12.126 10.760 16.954 1.00 96.56 180 ALA A N 1
ATOM 1463 C CA . ALA A 1 180 ? -12.958 10.568 18.135 1.00 96.56 180 ALA A CA 1
ATOM 1464 C C . ALA A 1 180 ? -13.179 9.079 18.435 1.00 96.56 180 ALA A C 1
ATOM 1466 O O . ALA A 1 180 ? -12.998 8.659 19.576 1.00 96.56 180 ALA A O 1
ATOM 1467 N N . ALA A 1 181 ? -13.476 8.266 17.416 1.00 96.62 181 ALA A N 1
ATOM 1468 C CA . ALA A 1 181 ? -13.638 6.822 17.573 1.00 96.62 181 ALA A CA 1
ATOM 1469 C C . ALA A 1 181 ? -12.373 6.150 18.121 1.00 96.62 181 ALA A C 1
ATOM 1471 O O . ALA A 1 181 ? -12.450 5.379 19.074 1.00 96.62 181 ALA A O 1
ATOM 1472 N N . ILE A 1 182 ? -11.196 6.509 17.601 1.00 95.31 182 ILE A N 1
ATOM 1473 C CA . ILE A 1 182 ? -9.917 5.989 18.103 1.00 95.31 182 ILE A CA 1
ATOM 1474 C C . ILE A 1 182 ? -9.689 6.392 19.567 1.00 95.31 182 ILE A C 1
ATOM 1476 O O . ILE A 1 182 ? -9.266 5.552 20.360 1.00 95.31 182 ILE A O 1
ATOM 1480 N N . ASN A 1 183 ? -10.006 7.629 19.966 1.00 94.56 183 ASN A N 1
ATOM 1481 C CA . ASN A 1 183 ? -9.920 8.037 21.374 1.00 94.56 183 ASN A CA 1
ATOM 1482 C C . ASN A 1 183 ? -10.868 7.221 22.267 1.00 94.56 183 ASN A C 1
ATOM 1484 O O . ASN A 1 183 ? -10.442 6.730 23.313 1.00 94.56 183 ASN A O 1
ATOM 1488 N N . ILE A 1 184 ? -12.113 7.000 21.830 1.00 93.62 184 ILE A N 1
ATOM 1489 C CA . ILE A 1 184 ? -13.079 6.142 22.533 1.00 93.62 184 ILE A CA 1
ATOM 1490 C C . ILE A 1 184 ? -12.551 4.715 22.684 1.00 93.62 184 ILE A C 1
ATOM 1492 O O . ILE A 1 184 ? -12.510 4.191 23.794 1.00 93.62 184 ILE A O 1
ATOM 1496 N N . PHE A 1 185 ? -12.052 4.100 21.612 1.00 93.12 185 PHE A N 1
ATOM 1497 C CA . PHE A 1 185 ? -11.464 2.757 21.660 1.00 93.12 185 PHE A CA 1
ATOM 1498 C C . PHE A 1 185 ? -10.201 2.680 22.530 1.00 93.12 185 PHE A C 1
ATOM 1500 O O . PHE A 1 185 ? -9.715 1.594 22.843 1.00 93.12 185 PHE A O 1
ATOM 1507 N N . ASN A 1 186 ? -9.639 3.816 22.938 1.00 90.81 186 ASN A N 1
ATOM 1508 C CA . ASN A 1 186 ? -8.502 3.912 23.847 1.00 90.81 186 ASN A CA 1
ATOM 1509 C C . ASN A 1 186 ? -8.865 4.496 25.215 1.00 90.81 186 ASN A C 1
ATOM 1511 O O . ASN A 1 186 ? -7.967 4.860 25.965 1.00 90.81 186 ASN A O 1
ATOM 1515 N N . PHE A 1 187 ? -10.155 4.503 25.563 1.00 89.50 187 PHE A N 1
ATOM 1516 C CA . PHE A 1 187 ? -10.669 4.942 26.862 1.00 89.50 187 PHE A CA 1
ATOM 1517 C C . PHE A 1 187 ? -10.383 6.418 27.185 1.00 89.50 187 PHE A C 1
ATOM 1519 O O . PHE A 1 187 ? -10.353 6.810 28.347 1.00 89.50 187 PHE A O 1
ATOM 1526 N N . ARG A 1 188 ? -10.199 7.259 26.156 1.00 90.62 188 ARG A N 1
ATOM 1527 C CA . ARG A 1 188 ? -9.969 8.709 26.276 1.00 90.62 188 ARG A CA 1
ATOM 1528 C C . ARG A 1 188 ? -11.235 9.483 25.923 1.00 90.62 188 ARG A C 1
ATOM 1530 O O . ARG A 1 188 ? -11.290 10.169 24.903 1.00 90.62 188 ARG A O 1
ATOM 1537 N N . LEU A 1 189 ? -12.271 9.334 26.749 1.00 90.56 189 LEU A N 1
ATOM 1538 C CA . LEU A 1 189 ? -13.588 9.936 26.506 1.00 90.56 189 LEU A CA 1
ATOM 1539 C C . LEU A 1 189 ? -13.512 11.466 26.370 1.00 90.56 189 LEU A C 1
ATOM 1541 O O . LEU A 1 189 ? -14.095 12.028 25.446 1.00 90.56 189 LEU A O 1
ATOM 1545 N N . GLU A 1 190 ? -12.748 12.129 27.239 1.00 91.50 190 GLU A N 1
ATOM 1546 C CA . GLU A 1 190 ? -12.580 13.590 27.221 1.00 91.50 190 GLU A CA 1
ATOM 1547 C C . GLU A 1 190 ? -11.939 14.074 25.918 1.00 91.50 190 GLU A C 1
ATOM 1549 O O . GLU A 1 190 ? -12.483 14.950 25.243 1.00 91.50 190 GLU A O 1
ATOM 1554 N N . ASN A 1 191 ? -10.852 13.426 25.492 1.00 92.50 191 ASN A N 1
ATOM 1555 C CA . ASN A 1 191 ? -10.189 13.753 24.232 1.00 92.50 191 ASN A CA 1
ATOM 1556 C C . ASN A 1 191 ? -11.114 13.517 23.031 1.00 92.50 191 ASN A C 1
ATOM 1558 O O . ASN A 1 191 ? -11.063 14.275 22.065 1.00 92.50 191 ASN A O 1
ATOM 1562 N N . ALA A 1 192 ? -11.976 12.494 23.069 1.00 95.06 192 ALA A N 1
ATOM 1563 C CA . ALA A 1 192 ? -12.960 12.262 22.013 1.00 95.06 192 ALA A CA 1
ATOM 1564 C C . ALA A 1 192 ? -13.990 13.404 21.927 1.00 95.06 192 ALA A C 1
ATOM 1566 O O . ALA A 1 192 ? -14.281 13.881 20.829 1.00 95.06 192 ALA A O 1
ATOM 1567 N N . ILE A 1 193 ? -14.498 13.880 23.071 1.00 94.12 193 ILE A N 1
ATOM 1568 C CA . ILE A 1 193 ? -15.423 15.024 23.154 1.00 94.12 193 ILE A CA 1
ATOM 1569 C C . ILE A 1 193 ? -14.748 16.293 22.617 1.00 94.12 193 ILE A C 1
ATOM 1571 O O . ILE A 1 193 ? -15.342 17.021 21.817 1.00 94.12 193 ILE A O 1
ATOM 1575 N N . GLU A 1 194 ? -13.489 16.534 22.987 1.00 94.00 194 GLU A N 1
ATOM 1576 C CA . GLU A 1 194 ? -12.711 17.667 22.484 1.00 94.00 194 GLU A CA 1
ATOM 1577 C C . GLU A 1 194 ? -12.492 17.572 20.963 1.00 94.00 194 GLU A C 1
ATOM 1579 O O . GLU A 1 194 ? -12.684 18.558 20.248 1.00 94.00 194 GLU A O 1
ATOM 1584 N N . CYS A 1 195 ? -12.156 16.382 20.444 1.00 94.19 195 CYS A N 1
ATOM 1585 C CA . CYS A 1 195 ? -12.003 16.134 19.006 1.00 94.19 195 CYS A CA 1
ATOM 1586 C C . CYS A 1 195 ? -13.274 16.498 18.230 1.00 94.19 195 CYS A C 1
ATOM 1588 O O . CYS A 1 195 ? -13.198 17.199 17.221 1.00 94.19 195 CYS A O 1
ATOM 1590 N N . LEU A 1 196 ? -14.436 16.034 18.695 1.00 95.06 196 LEU A N 1
ATOM 1591 C CA . LEU A 1 196 ? -15.722 16.295 18.044 1.00 95.06 196 LEU A CA 1
ATOM 1592 C C . LEU A 1 196 ? -16.123 17.768 18.138 1.00 95.06 196 LEU A C 1
ATOM 1594 O O . LEU A 1 196 ? -16.605 18.335 17.161 1.00 95.06 196 LEU A O 1
ATOM 1598 N N . THR A 1 197 ? -15.867 18.409 19.279 1.00 94.00 197 THR A N 1
ATOM 1599 C CA . THR A 1 197 ? -16.142 19.840 19.468 1.00 94.00 197 THR A CA 1
ATOM 1600 C C . THR A 1 197 ? -15.290 20.687 18.524 1.00 94.00 197 THR A C 1
ATOM 1602 O O . THR A 1 197 ? -15.812 21.572 17.850 1.00 94.00 197 THR A O 1
ATOM 1605 N N . LYS A 1 198 ? -13.993 20.372 18.387 1.00 92.25 198 LYS A N 1
ATOM 1606 C CA . LYS A 1 198 ? -13.118 20.996 17.378 1.00 92.25 198 LYS A CA 1
ATOM 1607 C C . LYS A 1 198 ? -13.636 20.756 15.960 1.00 92.25 198 LYS A C 1
ATOM 1609 O O . LYS A 1 198 ? -13.661 21.690 15.165 1.00 92.25 198 LYS A O 1
ATOM 1614 N N . GLY A 1 199 ? -14.093 19.536 15.677 1.00 91.25 199 GLY A N 1
ATOM 1615 C CA . GLY A 1 199 ? -14.712 19.150 14.409 1.00 91.25 199 GLY A CA 1
ATOM 1616 C C . GLY A 1 199 ? -16.011 19.899 14.086 1.00 91.25 199 GLY A C 1
ATOM 1617 O O . GLY A 1 199 ? -16.320 20.116 12.922 1.00 91.25 199 GLY A O 1
ATOM 1618 N N . SER A 1 200 ? -16.768 20.331 15.091 1.00 92.31 200 SER A N 1
ATOM 1619 C CA . SER A 1 200 ? -17.980 21.129 14.877 1.00 92.31 200 SER A CA 1
ATOM 1620 C C . SER A 1 200 ? -17.685 22.617 14.673 1.00 92.31 200 SER A C 1
ATOM 1622 O O . SER A 1 200 ? -18.476 23.302 14.032 1.00 92.31 200 SER A O 1
ATOM 1624 N N . SER A 1 201 ? -16.592 23.127 15.246 1.00 88.06 201 SER A N 1
ATOM 1625 C CA . SER A 1 201 ? -16.313 24.569 15.326 1.00 88.06 201 SER A CA 1
ATOM 1626 C C . SER A 1 201 ? -15.441 25.116 14.191 1.00 88.06 201 SER A C 1
ATOM 1628 O O . SER A 1 201 ? -15.260 26.330 14.102 1.00 88.06 201 SER A O 1
ATOM 1630 N N . TYR A 1 202 ? -14.864 24.268 13.333 1.00 83.50 202 TYR A N 1
ATOM 1631 C CA . TYR A 1 202 ? -14.066 24.737 12.194 1.00 83.50 202 TYR A CA 1
ATOM 1632 C C . TYR A 1 202 ? -14.951 25.141 11.001 1.00 83.50 202 TYR A C 1
ATOM 1634 O O . TYR A 1 202 ? -16.097 24.713 10.881 1.00 83.50 202 TYR A O 1
ATOM 1642 N N . GLY A 1 203 ? -14.426 25.971 10.091 1.00 71.25 203 GLY A N 1
ATOM 1643 C CA . GLY A 1 203 ? -15.162 26.405 8.898 1.00 71.25 203 GLY A CA 1
ATOM 1644 C C . GLY A 1 203 ? -15.541 25.224 7.994 1.00 71.25 203 GLY A C 1
ATOM 1645 O O . GLY A 1 203 ? -14.663 24.636 7.363 1.00 71.25 203 GLY A O 1
ATOM 1646 N N . GLY A 1 204 ? -16.835 24.891 7.941 1.00 75.12 204 GLY A N 1
ATOM 1647 C CA . GLY A 1 204 ? -17.368 23.708 7.248 1.00 75.12 204 GLY A CA 1
ATOM 1648 C C . GLY A 1 204 ? -17.574 22.473 8.138 1.00 75.12 204 GLY A C 1
ATOM 1649 O O . GLY A 1 204 ? -17.826 21.393 7.612 1.00 75.12 204 GLY A O 1
ATOM 1650 N N . GLY A 1 205 ? -17.453 22.617 9.461 1.00 77.44 205 GLY A N 1
ATOM 1651 C CA . GLY A 1 205 ? -17.710 21.557 10.432 1.00 77.44 205 GLY A CA 1
ATOM 1652 C C . GLY A 1 205 ? -19.176 21.128 10.476 1.00 77.44 205 GLY A C 1
ATOM 1653 O O . GLY A 1 205 ? -20.083 21.940 10.294 1.00 77.44 205 GLY A O 1
ATOM 1654 N N . ASP A 1 206 ? -19.405 19.841 10.727 1.00 84.75 206 ASP A N 1
ATOM 1655 C CA . ASP A 1 206 ? -20.747 19.274 10.841 1.00 84.75 206 ASP A CA 1
ATOM 1656 C C . ASP A 1 206 ? -21.311 19.532 12.258 1.00 84.75 206 ASP A C 1
ATOM 1658 O O . ASP A 1 206 ? -20.747 19.027 13.238 1.00 84.75 206 ASP A O 1
ATOM 1662 N N . PRO A 1 207 ? -22.426 20.282 12.402 1.00 86.94 207 PRO A N 1
ATOM 1663 C CA . PRO A 1 207 ? -23.059 20.538 13.697 1.00 86.94 207 PRO A CA 1
ATOM 1664 C C . PRO A 1 207 ? -23.477 19.262 14.439 1.00 86.94 207 PRO A C 1
ATOM 1666 O O . PRO A 1 207 ? -23.600 19.272 15.668 1.00 86.94 207 PRO A O 1
ATOM 1669 N N . THR A 1 208 ? -23.676 18.148 13.722 1.00 87.31 208 THR A N 1
ATOM 1670 C CA . THR A 1 208 ? -24.003 16.856 14.337 1.00 87.31 208 THR A CA 1
ATOM 1671 C C . THR A 1 208 ? -22.898 16.393 15.290 1.00 87.31 208 THR A C 1
ATOM 1673 O O . THR A 1 208 ? -23.194 15.747 16.295 1.00 87.31 208 THR A O 1
ATOM 1676 N N . LEU A 1 209 ? -21.640 16.791 15.058 1.00 91.50 209 LEU A N 1
ATOM 1677 C CA . LEU A 1 209 ? -20.503 16.425 15.905 1.00 91.50 209 LEU A CA 1
ATOM 1678 C C . LEU A 1 209 ? -20.610 17.033 17.306 1.00 91.50 209 LEU A C 1
ATOM 1680 O O . LEU A 1 209 ? -20.293 16.356 18.283 1.00 91.50 209 LEU A O 1
ATOM 1684 N N . SER A 1 210 ? -21.116 18.266 17.434 1.00 90.94 210 SER A N 1
ATOM 1685 C CA . SER A 1 210 ? -21.379 18.877 18.744 1.00 90.94 210 SER A CA 1
ATOM 1686 C C . SER A 1 210 ? -22.498 18.141 19.488 1.00 90.94 210 SER A C 1
ATOM 1688 O O . SER A 1 210 ? -22.371 17.859 20.680 1.00 90.94 210 SER A O 1
ATOM 1690 N N . ALA A 1 211 ? -23.555 17.726 18.779 1.00 89.19 211 ALA A N 1
ATOM 1691 C CA . ALA A 1 211 ? -24.621 16.918 19.368 1.00 89.19 211 ALA A CA 1
ATOM 1692 C C . ALA A 1 211 ? -24.106 15.551 19.859 1.00 89.19 211 ALA A C 1
ATOM 1694 O O . ALA A 1 211 ? -24.466 15.112 20.952 1.00 89.19 211 ALA A O 1
ATOM 1695 N N . VAL A 1 212 ? -23.213 14.903 19.102 1.00 91.12 212 VAL A N 1
ATOM 1696 C CA . VAL A 1 212 ? -22.549 13.664 19.537 1.00 91.12 212 VAL A CA 1
ATOM 1697 C C . VAL A 1 212 ? -21.640 13.919 20.742 1.00 91.12 212 VAL A C 1
ATOM 1699 O O . VAL A 1 212 ? -21.680 13.147 21.696 1.00 91.12 212 VAL A O 1
ATOM 1702 N N . ALA A 1 213 ? -20.867 15.007 20.754 1.00 92.31 213 ALA A N 1
ATOM 1703 C CA . ALA A 1 213 ? -20.020 15.383 21.889 1.00 92.31 213 ALA A CA 1
ATOM 1704 C C . ALA A 1 213 ? -20.841 15.596 23.179 1.00 92.31 213 ALA A C 1
ATOM 1706 O O . ALA A 1 213 ? -20.452 15.135 24.257 1.00 92.31 213 ALA A O 1
ATOM 1707 N N . MET A 1 214 ? -22.018 16.224 23.066 1.00 89.19 214 MET A N 1
ATOM 1708 C CA . MET A 1 214 ? -22.972 16.343 24.173 1.00 89.19 214 MET A CA 1
ATOM 1709 C C . MET A 1 214 ? -23.516 14.980 24.612 1.00 89.19 214 MET A C 1
ATOM 1711 O O . MET A 1 214 ? -23.553 14.697 25.807 1.00 89.19 214 MET A O 1
ATOM 1715 N N . ALA A 1 215 ? -23.889 14.105 23.674 1.00 89.12 215 ALA A N 1
ATOM 1716 C CA . ALA A 1 215 ? -24.363 12.761 24.007 1.00 89.12 215 ALA A CA 1
ATOM 1717 C C . ALA A 1 215 ? -23.287 11.933 24.735 1.00 89.12 215 ALA A C 1
ATOM 1719 O O . ALA A 1 215 ? -23.592 11.276 25.730 1.00 89.12 215 ALA A O 1
ATOM 1720 N N . LEU A 1 216 ? -22.024 12.012 24.299 1.00 89.88 216 LEU A N 1
ATOM 1721 C CA . LEU A 1 216 ? -20.881 11.372 24.963 1.00 89.88 216 LEU A CA 1
ATOM 1722 C C . LEU A 1 216 ? -20.617 11.938 26.360 1.00 89.88 216 LEU A C 1
ATOM 1724 O O . LEU A 1 216 ? -20.228 11.200 27.261 1.00 89.88 216 LEU A O 1
ATOM 1728 N N . SER A 1 217 ? -20.898 13.224 26.568 1.00 87.94 217 SER A N 1
ATOM 1729 C CA . SER A 1 217 ? -20.843 13.854 27.889 1.00 87.94 217 SER A CA 1
ATOM 1730 C C . SER A 1 217 ? -21.909 13.324 28.857 1.00 87.94 217 SER A C 1
ATOM 1732 O O . SER A 1 217 ? -21.821 13.601 30.048 1.00 87.94 217 SER A O 1
ATOM 1734 N N . GLY A 1 218 ? -22.912 12.583 28.381 1.00 85.12 218 GLY A N 1
ATOM 1735 C CA . GLY A 1 218 ? -23.923 11.922 29.211 1.00 85.12 218 GLY A CA 1
ATOM 1736 C C . GLY A 1 218 ? -23.589 10.476 29.590 1.00 85.12 218 GLY A C 1
ATOM 1737 O O . GLY A 1 218 ? -24.387 9.843 30.272 1.00 85.12 218 GLY A O 1
ATOM 1738 N N . TYR A 1 219 ? -22.452 9.932 29.143 1.00 85.69 219 TYR A N 1
ATOM 1739 C CA . TYR A 1 219 ? -22.083 8.546 29.429 1.00 85.69 219 TYR A CA 1
ATOM 1740 C C . TYR A 1 219 ? -21.694 8.360 30.903 1.00 85.69 219 TYR A C 1
ATOM 1742 O O . TYR A 1 219 ? -20.783 9.026 31.394 1.00 85.69 219 TYR A O 1
ATOM 1750 N N . THR A 1 220 ? -22.363 7.430 31.590 1.00 77.56 220 THR A N 1
ATOM 1751 C CA . THR A 1 220 ? -22.171 7.145 33.026 1.00 77.56 220 THR A CA 1
ATOM 1752 C C . THR A 1 220 ? -21.462 5.817 33.307 1.00 77.56 220 THR A C 1
ATOM 1754 O O . THR A 1 220 ? -21.256 5.460 34.460 1.00 77.56 220 THR A O 1
ATOM 1757 N N . GLY A 1 221 ? -21.097 5.044 32.278 1.00 73.94 221 GLY A N 1
ATOM 1758 C CA . GLY A 1 221 ? -20.465 3.730 32.460 1.00 73.94 221 GLY A CA 1
ATOM 1759 C C . GLY A 1 221 ? -21.426 2.583 32.787 1.00 73.94 221 GLY A C 1
ATOM 1760 O O . GLY A 1 221 ? -21.024 1.419 32.717 1.00 73.94 221 GLY A O 1
ATOM 1761 N N . GLU A 1 222 ? -22.685 2.872 33.105 1.00 71.44 222 GLU A N 1
ATOM 1762 C CA . GLU A 1 222 ? -23.696 1.867 33.434 1.00 71.44 222 GLU A CA 1
ATOM 1763 C C . GLU A 1 222 ? -24.376 1.313 32.175 1.00 71.44 222 GLU A C 1
ATOM 1765 O O . GLU A 1 222 ? -24.873 2.056 31.323 1.00 71.44 222 GLU A O 1
ATOM 1770 N N . ARG A 1 223 ? -24.416 -0.021 32.068 1.00 66.25 223 ARG A N 1
ATOM 1771 C CA . ARG A 1 223 ? -25.177 -0.729 31.029 1.00 66.25 223 ARG A CA 1
ATOM 1772 C C . ARG A 1 223 ? -26.664 -0.727 31.395 1.00 66.25 223 ARG A C 1
ATOM 1774 O O . ARG A 1 223 ? -27.005 -0.838 32.566 1.00 66.25 223 ARG A O 1
ATOM 1781 N N . ASN A 1 224 ? -27.536 -0.671 30.386 1.00 65.12 224 ASN A N 1
ATOM 1782 C CA . ASN A 1 224 ? -29.006 -0.682 30.525 1.00 65.12 224 ASN A CA 1
ATOM 1783 C C . ASN A 1 224 ? -29.621 0.596 31.119 1.00 65.12 224 ASN A C 1
ATOM 1785 O O . ASN A 1 224 ? -30.604 0.547 31.851 1.00 65.12 224 ASN A O 1
ATOM 1789 N N . THR A 1 225 ? -29.061 1.752 30.773 1.00 76.25 225 THR A N 1
ATOM 1790 C CA . THR A 1 225 ? -29.653 3.060 31.078 1.00 76.25 225 THR A CA 1
ATOM 1791 C C . THR A 1 225 ? -30.532 3.553 29.923 1.00 76.25 225 THR A C 1
ATOM 1793 O O . THR A 1 225 ? -30.355 3.136 28.774 1.00 76.25 225 THR A O 1
ATOM 1796 N N . LEU A 1 226 ? -31.431 4.510 30.197 1.00 81.50 226 LEU A N 1
ATOM 1797 C CA . LEU A 1 226 ? -32.176 5.244 29.157 1.00 81.50 226 LEU A CA 1
ATOM 1798 C C . LEU A 1 226 ? -31.235 5.820 28.086 1.00 81.50 226 LEU A C 1
ATOM 1800 O O . LEU A 1 226 ? -31.564 5.838 26.901 1.00 81.50 226 LEU A O 1
ATOM 1804 N N . TRP A 1 227 ? -30.029 6.231 28.490 1.00 85.50 227 TRP A N 1
ATOM 1805 C CA . TRP A 1 227 ? -28.984 6.674 27.574 1.00 85.50 227 TRP A CA 1
ATOM 1806 C C . TRP A 1 227 ? -28.614 5.583 26.557 1.00 85.50 227 TRP A C 1
ATOM 1808 O O . TRP A 1 227 ? -28.589 5.858 25.359 1.00 85.50 227 TRP A O 1
ATOM 1818 N N . CYS A 1 228 ? -28.409 4.331 26.989 1.00 80.75 228 CYS A N 1
ATOM 1819 C CA . CYS A 1 228 ? -28.088 3.223 26.084 1.00 80.75 228 CYS A CA 1
ATOM 1820 C C . CYS A 1 228 ? -29.200 2.969 25.054 1.00 80.75 228 CYS A C 1
ATOM 1822 O O . CYS A 1 228 ? -28.898 2.730 23.884 1.00 80.75 228 CYS A O 1
ATOM 1824 N N . GLU A 1 229 ? -30.471 3.026 25.461 1.00 82.38 229 GLU A N 1
ATOM 1825 C CA . GLU A 1 229 ? -31.615 2.868 24.549 1.00 82.38 229 GLU A CA 1
ATOM 1826 C C . GLU A 1 229 ? -31.694 4.014 23.5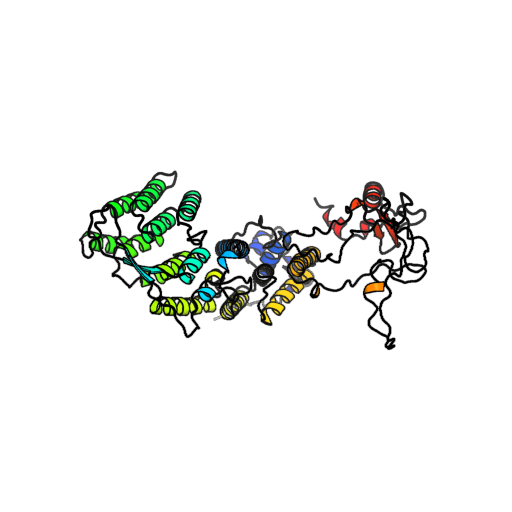34 1.00 82.38 229 GLU A C 1
ATOM 1828 O O . GLU A 1 229 ? -31.837 3.780 22.330 1.00 82.38 229 GLU A O 1
ATOM 1833 N N . MET A 1 230 ? -31.516 5.258 23.988 1.00 83.00 230 MET A N 1
ATOM 1834 C CA . MET A 1 230 ? -31.477 6.422 23.100 1.00 83.00 230 MET A CA 1
ATOM 1835 C C . MET A 1 230 ? -30.306 6.342 22.115 1.00 83.00 230 MET A C 1
ATOM 1837 O O . MET A 1 230 ? -30.495 6.577 20.923 1.00 83.00 230 MET A O 1
ATOM 1841 N N . CYS A 1 231 ? -29.114 5.945 22.563 1.00 84.81 231 CYS A N 1
ATOM 1842 C CA . CYS A 1 231 ? -27.943 5.774 21.704 1.00 84.81 231 CYS A CA 1
ATOM 1843 C C . CYS A 1 231 ? -28.115 4.647 20.678 1.00 84.81 231 CYS A C 1
ATOM 1845 O O . CYS A 1 231 ? -27.684 4.801 19.533 1.00 84.81 231 CYS A O 1
ATOM 1847 N N . LYS A 1 232 ? -28.785 3.542 21.036 1.00 83.19 232 LYS A N 1
ATOM 1848 C CA . LYS A 1 232 ? -29.169 2.485 20.082 1.00 83.19 232 LYS A CA 1
ATOM 1849 C C . LYS A 1 232 ? -30.086 3.038 18.982 1.00 83.19 232 LYS A C 1
ATOM 1851 O O . LYS A 1 232 ? -29.832 2.788 17.807 1.00 83.19 232 LYS A O 1
ATOM 1856 N N . ASN A 1 233 ? -31.070 3.868 19.334 1.00 83.00 233 ASN A N 1
ATOM 1857 C CA . ASN A 1 233 ? -31.971 4.507 18.365 1.00 83.00 233 ASN A CA 1
ATOM 1858 C C . ASN A 1 233 ? -31.279 5.570 17.494 1.00 83.00 233 ASN A C 1
ATOM 1860 O O . ASN A 1 233 ? -31.580 5.696 16.306 1.00 83.00 233 ASN A O 1
ATOM 1864 N N . LEU A 1 234 ? -30.352 6.343 18.068 1.00 80.38 234 LEU A N 1
ATOM 1865 C CA . LEU A 1 234 ? -29.589 7.366 17.347 1.00 80.38 234 LEU A CA 1
ATOM 1866 C C . LEU A 1 234 ? -28.602 6.759 16.345 1.00 80.38 234 LEU A C 1
ATOM 1868 O O . LEU A 1 234 ? -28.385 7.343 15.287 1.00 80.38 234 LEU A O 1
ATOM 1872 N N . ARG A 1 235 ? -28.053 5.572 16.630 1.00 82.62 235 ARG A N 1
ATOM 1873 C CA . ARG A 1 235 ? -27.079 4.876 15.771 1.00 82.62 235 ARG A CA 1
ATOM 1874 C C . ARG A 1 235 ? -27.543 4.748 14.320 1.00 82.62 235 ARG A C 1
ATOM 1876 O O . ARG A 1 235 ? -26.783 5.052 13.406 1.00 82.62 235 ARG A O 1
ATOM 1883 N N . ASN A 1 236 ? -28.804 4.367 14.117 1.00 80.69 236 ASN A N 1
ATOM 1884 C CA . ASN A 1 236 ? -29.382 4.158 12.787 1.00 80.69 236 ASN A CA 1
ATOM 1885 C C . ASN A 1 236 ? -29.549 5.455 11.981 1.00 80.69 236 ASN A C 1
ATOM 1887 O O . ASN A 1 236 ? -29.785 5.396 10.778 1.00 80.69 236 ASN A O 1
ATOM 1891 N N . LYS A 1 237 ? -29.437 6.622 12.628 1.00 84.31 237 LYS A N 1
ATOM 1892 C CA . LYS A 1 237 ? -29.579 7.932 11.981 1.00 84.31 237 LYS A CA 1
ATOM 1893 C C . LYS A 1 237 ? -28.258 8.503 11.473 1.00 84.31 237 LYS A C 1
ATOM 1895 O O . LYS A 1 237 ? -28.286 9.404 10.641 1.00 84.31 237 LYS A O 1
ATOM 1900 N N . PHE A 1 238 ? -27.118 8.018 11.963 1.00 85.00 238 PHE A N 1
ATOM 1901 C CA . PHE A 1 238 ? -25.822 8.486 11.479 1.00 85.00 238 PHE A CA 1
ATOM 1902 C C . PHE A 1 238 ? -25.524 7.888 10.101 1.00 85.00 238 PHE A C 1
ATOM 1904 O O . PHE A 1 238 ? -25.811 6.721 9.845 1.00 85.00 238 PHE A O 1
ATOM 1911 N N . SER A 1 239 ? -24.940 8.677 9.203 1.00 88.94 239 SER A N 1
ATOM 1912 C CA . SER A 1 239 ? -24.372 8.189 7.940 1.00 88.94 239 SER A CA 1
ATOM 1913 C C . SER A 1 239 ? -22.918 7.751 8.127 1.00 88.94 239 SER A C 1
ATOM 1915 O O . SER A 1 239 ? -22.530 6.705 7.612 1.00 88.94 239 SER A O 1
ATOM 1917 N N . ASP A 1 240 ? -22.150 8.508 8.918 1.00 92.62 240 ASP A N 1
ATOM 1918 C CA . ASP A 1 240 ? -20.736 8.252 9.199 1.00 92.62 240 ASP A CA 1
ATOM 1919 C C . ASP A 1 240 ? -20.541 6.949 10.015 1.00 92.62 240 ASP A C 1
ATOM 1921 O O . ASP A 1 240 ? -21.137 6.791 11.091 1.00 92.62 240 ASP A O 1
ATOM 1925 N N . PRO A 1 241 ? -19.709 6.008 9.528 1.00 95.44 241 PRO A N 1
ATOM 1926 C CA . PRO A 1 241 ? -19.515 4.703 10.161 1.00 95.44 241 PRO A CA 1
ATOM 1927 C C . PRO A 1 241 ? -18.747 4.792 11.488 1.00 95.44 241 PRO A C 1
ATOM 1929 O O . PRO A 1 241 ? -19.014 4.022 12.410 1.00 95.44 241 PRO A O 1
ATOM 1932 N N . TYR A 1 242 ? -17.850 5.768 11.660 1.00 96.38 242 TYR A N 1
ATOM 1933 C CA . TYR A 1 242 ? -17.106 5.946 12.910 1.00 96.38 242 TYR A CA 1
ATOM 1934 C C . TYR A 1 242 ? -18.001 6.454 14.040 1.00 96.38 242 TYR A C 1
ATOM 1936 O O . TYR A 1 242 ? -17.869 5.995 15.175 1.00 96.38 242 TYR A O 1
ATOM 1944 N N . LEU A 1 243 ? -18.959 7.339 13.743 1.00 94.50 243 LEU A N 1
ATOM 1945 C CA . LEU A 1 243 ? -19.967 7.759 14.722 1.00 94.50 243 LEU A CA 1
ATOM 1946 C C . LEU A 1 243 ? -20.840 6.582 15.177 1.00 94.50 243 LEU A C 1
ATOM 1948 O O . LEU A 1 243 ? -21.089 6.426 16.376 1.00 94.50 243 LEU A O 1
ATOM 1952 N N . LYS A 1 244 ? -21.252 5.705 14.250 1.00 93.19 244 LYS A N 1
ATOM 1953 C CA . LYS A 1 244 ? -21.958 4.460 14.599 1.00 93.19 244 LYS A CA 1
ATOM 1954 C C . LYS A 1 244 ? -21.105 3.564 15.485 1.00 93.19 244 LYS A C 1
ATOM 1956 O O . LYS A 1 244 ? -21.602 3.062 16.493 1.00 93.19 244 LYS A O 1
ATOM 1961 N N . ALA A 1 245 ? -19.829 3.398 15.139 1.00 95.00 245 ALA A N 1
ATOM 1962 C CA . ALA A 1 245 ? -18.904 2.538 15.862 1.00 95.00 245 ALA A CA 1
ATOM 1963 C C . ALA A 1 245 ? -18.656 3.016 17.303 1.00 95.00 245 ALA A C 1
ATOM 1965 O O . ALA A 1 245 ? -18.585 2.185 18.209 1.00 95.00 245 ALA A O 1
ATOM 1966 N N . ILE A 1 246 ? -18.610 4.335 17.542 1.00 93.75 246 ILE A N 1
ATOM 1967 C CA . ILE A 1 246 ? -18.534 4.921 18.892 1.00 93.75 246 ILE A CA 1
ATOM 1968 C C . ILE A 1 246 ? -19.706 4.443 19.755 1.00 93.75 246 ILE A C 1
ATOM 1970 O O . ILE A 1 246 ? -19.500 3.882 20.833 1.00 93.75 246 ILE A O 1
ATOM 1974 N N . PHE A 1 247 ? -20.941 4.639 19.285 1.00 90.69 247 PHE A N 1
ATOM 1975 C CA . PHE A 1 247 ? -22.124 4.256 20.056 1.00 90.69 247 PHE A CA 1
ATOM 1976 C C . PHE A 1 247 ? -22.288 2.746 20.149 1.00 90.69 247 PHE A C 1
ATOM 1978 O O . PHE A 1 247 ? -22.713 2.256 21.194 1.00 90.69 247 PHE A O 1
ATOM 1985 N N . CYS A 1 248 ? -21.939 2.002 19.097 1.00 91.06 248 CYS A N 1
ATOM 1986 C CA . CYS A 1 248 ? -21.903 0.549 19.154 1.00 91.06 248 CYS A CA 1
ATOM 1987 C C . CYS A 1 248 ? -20.982 0.097 20.286 1.00 91.06 248 CYS A C 1
ATOM 1989 O O . CYS A 1 248 ? -21.439 -0.584 21.191 1.00 91.06 248 CYS A O 1
ATOM 1991 N N . PHE A 1 249 ? -19.732 0.560 20.320 1.00 91.25 249 PHE A N 1
ATOM 1992 C CA . PHE A 1 249 ? -18.772 0.147 21.340 1.00 91.25 249 PHE A CA 1
ATOM 1993 C C . PHE A 1 249 ? -19.227 0.468 22.767 1.00 91.25 249 PHE A C 1
ATOM 1995 O O . PHE A 1 249 ? -19.133 -0.384 23.646 1.00 91.25 249 PHE A O 1
ATOM 2002 N N . LEU A 1 250 ? -19.765 1.671 22.994 1.00 88.31 250 LEU A N 1
ATOM 2003 C CA . LEU A 1 250 ? -20.218 2.105 24.320 1.00 88.31 250 LEU A CA 1
ATOM 2004 C C . LEU A 1 250 ? -21.498 1.405 24.803 1.00 88.31 250 LEU A C 1
ATOM 2006 O O . LEU A 1 250 ? -21.784 1.427 25.997 1.00 88.31 250 LEU A O 1
ATOM 2010 N N . THR A 1 251 ? -22.283 0.812 23.898 1.00 85.06 251 THR A N 1
ATOM 2011 C CA . THR A 1 251 ? -23.563 0.156 24.234 1.00 85.06 251 THR A CA 1
ATOM 2012 C C . THR A 1 251 ? -23.571 -1.356 24.002 1.00 85.06 251 THR A C 1
ATOM 2014 O O . THR A 1 251 ? -24.559 -2.003 24.351 1.00 85.06 251 THR A O 1
ATOM 2017 N N . SER A 1 252 ? -22.512 -1.915 23.411 1.00 81.25 252 SER A N 1
ATOM 2018 C CA . SER A 1 252 ? -22.346 -3.351 23.188 1.00 81.25 252 SER A CA 1
ATOM 2019 C C . SER A 1 252 ? -22.105 -4.096 24.498 1.00 81.25 252 SER A C 1
ATOM 2021 O O . SER A 1 252 ? -21.376 -3.640 25.384 1.00 81.25 252 SER A O 1
ATOM 2023 N N . ASP A 1 253 ? -22.660 -5.303 24.582 1.00 69.88 253 ASP A N 1
ATOM 2024 C CA . ASP A 1 253 ? -22.332 -6.237 25.649 1.00 69.88 253 ASP A CA 1
ATOM 2025 C C . ASP A 1 253 ? -20.893 -6.737 25.489 1.00 69.88 253 ASP A C 1
ATOM 2027 O O . ASP A 1 253 ? -20.415 -7.007 24.381 1.00 69.88 253 ASP A O 1
ATOM 2031 N N . SER A 1 254 ? -20.186 -6.864 26.615 1.00 63.03 254 SER A N 1
ATOM 2032 C CA . SER A 1 254 ? -18.796 -7.326 26.651 1.00 63.03 254 SER A CA 1
ATOM 2033 C C . SER A 1 254 ? -18.661 -8.636 25.879 1.00 63.03 254 SER A C 1
ATOM 2035 O O . SER A 1 254 ? -19.177 -9.657 26.331 1.00 63.03 254 SER A O 1
ATOM 2037 N N . SER A 1 255 ? -17.946 -8.586 24.747 1.00 64.81 255 SER A N 1
ATOM 2038 C CA . SER A 1 255 ? -17.544 -9.687 23.849 1.00 64.81 255 SER A CA 1
ATOM 2039 C C . SER A 1 255 ? -18.239 -9.802 22.486 1.00 64.81 255 SER A C 1
ATOM 2041 O O . SER A 1 255 ? -17.792 -10.654 21.706 1.00 64.81 255 SER A O 1
ATOM 2043 N N . ASN A 1 256 ? -19.255 -8.991 22.158 1.00 82.81 256 ASN A N 1
ATOM 2044 C CA . ASN A 1 256 ? -19.813 -8.947 20.799 1.00 82.81 256 ASN A CA 1
ATOM 2045 C C . ASN A 1 256 ? -19.598 -7.576 20.139 1.00 82.81 256 ASN A C 1
ATOM 2047 O O . ASN A 1 256 ? -20.216 -6.579 20.513 1.00 82.81 256 ASN A O 1
ATOM 2051 N N . TYR A 1 257 ? -18.724 -7.560 19.134 1.00 92.50 257 TYR A N 1
ATOM 2052 C CA . TYR A 1 257 ? -18.375 -6.371 18.361 1.00 92.50 257 TYR A CA 1
ATOM 2053 C C . TYR A 1 257 ? -18.587 -6.577 16.856 1.00 92.50 257 TYR A C 1
ATOM 2055 O O . TYR A 1 257 ? -17.984 -5.864 16.057 1.00 92.50 257 TYR A O 1
ATOM 2063 N N . ASP A 1 258 ? -19.418 -7.547 16.459 1.00 91.19 258 ASP A N 1
ATOM 2064 C CA . ASP A 1 258 ? -19.605 -7.919 15.052 1.00 91.19 258 ASP A CA 1
ATOM 2065 C C . ASP A 1 258 ? -20.087 -6.738 14.196 1.00 91.19 258 ASP A C 1
ATOM 2067 O O . ASP A 1 258 ? -19.628 -6.581 13.071 1.00 91.19 258 ASP A O 1
ATOM 2071 N N . GLU A 1 259 ? -20.918 -5.846 14.745 1.00 90.44 259 GLU A N 1
ATOM 2072 C CA . GLU A 1 259 ? -21.357 -4.624 14.053 1.00 90.44 259 GLU A CA 1
ATOM 2073 C C . GLU A 1 259 ? -20.189 -3.706 13.658 1.00 90.44 259 GLU A C 1
ATOM 2075 O O . GLU A 1 259 ? -20.193 -3.159 12.563 1.00 90.44 259 GLU A O 1
ATOM 2080 N N . ILE A 1 260 ? -19.170 -3.558 14.512 1.00 95.00 260 ILE A N 1
ATOM 2081 C CA . ILE A 1 260 ? -17.972 -2.754 14.206 1.00 95.00 260 ILE A CA 1
ATOM 2082 C C . ILE A 1 260 ? -17.052 -3.542 13.272 1.00 95.00 260 ILE A C 1
ATOM 2084 O O . ILE A 1 260 ? -16.482 -3.011 12.324 1.00 95.00 260 ILE A O 1
ATOM 2088 N N . LEU A 1 261 ? -16.887 -4.833 13.548 1.00 95.56 261 LEU A N 1
ATOM 2089 C CA . LEU A 1 261 ? -15.937 -5.684 12.847 1.00 95.56 261 LEU A CA 1
ATOM 2090 C C . LEU A 1 261 ? -16.375 -6.043 11.432 1.00 95.56 261 LEU A C 1
ATOM 2092 O O . LEU A 1 261 ? -15.506 -6.370 10.634 1.00 95.56 261 LEU A O 1
ATOM 2096 N N . GLN A 1 262 ? -17.667 -5.998 11.107 1.00 93.81 262 GLN A N 1
ATOM 2097 C CA . GLN A 1 262 ? -18.206 -6.311 9.779 1.00 93.81 262 GLN A CA 1
ATOM 2098 C C . GLN A 1 262 ? -18.565 -5.069 8.948 1.00 93.81 262 GLN A C 1
ATOM 2100 O O . GLN A 1 262 ? -18.880 -5.218 7.769 1.00 93.81 262 GLN A O 1
ATOM 2105 N N . ASP A 1 263 ? -18.479 -3.860 9.513 1.00 94.19 263 ASP A N 1
ATOM 2106 C CA . ASP A 1 263 ? -18.764 -2.612 8.796 1.00 94.19 263 ASP A CA 1
ATOM 2107 C C . ASP A 1 263 ? -17.624 -2.251 7.827 1.00 94.19 263 ASP A C 1
ATOM 2109 O O . ASP A 1 263 ? -16.555 -1.792 8.230 1.00 94.19 263 ASP A O 1
ATOM 2113 N N . ASP A 1 264 ? -17.851 -2.453 6.527 1.00 92.50 264 ASP A N 1
ATOM 2114 C CA . ASP A 1 264 ? -16.900 -2.099 5.465 1.00 92.50 264 ASP A CA 1
ATOM 2115 C C . ASP A 1 264 ? -16.745 -0.582 5.251 1.00 92.50 264 ASP A C 1
ATOM 2117 O O . ASP A 1 264 ? -15.845 -0.166 4.526 1.00 92.50 264 ASP A O 1
ATOM 2121 N N . GLY A 1 265 ? -17.573 0.253 5.892 1.00 93.31 265 GLY A N 1
ATOM 2122 C CA . GLY A 1 265 ? -17.391 1.705 5.912 1.00 93.31 265 GLY A CA 1
ATOM 2123 C C . GLY A 1 265 ? -16.225 2.162 6.797 1.00 93.31 265 GLY A C 1
ATOM 2124 O O . GLY A 1 265 ? -15.717 3.271 6.626 1.00 93.31 265 GLY A O 1
ATOM 2125 N N . LEU A 1 266 ? -15.778 1.326 7.739 1.00 95.50 266 LEU A N 1
ATOM 2126 C CA . LEU A 1 266 ? -14.591 1.588 8.554 1.00 95.50 266 LEU A CA 1
ATOM 2127 C C . LEU A 1 266 ? -13.322 1.144 7.820 1.00 95.50 266 LEU A C 1
ATOM 2129 O O . LEU A 1 266 ? -13.304 0.093 7.178 1.00 95.50 266 LEU A O 1
ATOM 2133 N N . ASN A 1 267 ? -12.224 1.890 7.990 1.00 94.62 267 ASN A N 1
ATOM 2134 C CA . ASN A 1 267 ? -10.929 1.490 7.428 1.00 94.62 267 ASN A CA 1
ATOM 2135 C C . ASN A 1 267 ? -10.521 0.091 7.916 1.00 94.62 267 ASN A C 1
ATOM 2137 O O . ASN A 1 267 ? -10.650 -0.224 9.107 1.00 94.62 267 ASN A O 1
ATOM 2141 N N . LEU A 1 268 ? -9.949 -0.718 7.017 1.00 95.62 268 LEU A N 1
ATOM 2142 C CA . LEU A 1 268 ? -9.543 -2.090 7.325 1.00 95.62 268 LEU A CA 1
ATOM 2143 C C . LEU A 1 268 ? -8.530 -2.126 8.476 1.00 95.62 268 LEU A C 1
ATOM 2145 O O . LEU A 1 268 ? -8.648 -2.957 9.379 1.00 95.62 268 LEU A O 1
ATOM 2149 N N . SER A 1 269 ? -7.584 -1.180 8.480 1.00 95.38 269 SER A N 1
ATOM 2150 C CA . SER A 1 269 ? -6.593 -1.017 9.549 1.00 95.38 269 SER A CA 1
ATOM 2151 C C . SER A 1 269 ? -7.245 -0.847 10.925 1.00 95.38 269 SER A C 1
ATOM 2153 O O . SER A 1 269 ? -6.807 -1.455 11.897 1.00 95.38 269 SER A O 1
ATOM 2155 N N . ASP A 1 270 ? -8.319 -0.057 11.018 1.00 96.25 270 ASP A N 1
ATOM 2156 C CA . ASP A 1 270 ? -8.985 0.230 12.290 1.00 96.25 270 ASP A CA 1
ATOM 2157 C C . ASP A 1 270 ? -9.788 -0.971 12.779 1.00 96.25 270 ASP A C 1
ATOM 2159 O O . ASP A 1 270 ? -9.768 -1.270 13.970 1.00 96.25 270 ASP A O 1
ATOM 2163 N N . ARG A 1 271 ? -10.445 -1.701 11.870 1.00 97.25 271 ARG A N 1
ATOM 2164 C CA . ARG A 1 271 ? -11.165 -2.937 12.210 1.00 97.25 271 ARG A CA 1
ATOM 2165 C C . ARG A 1 271 ? -10.216 -4.018 12.712 1.00 97.25 271 ARG A C 1
ATOM 2167 O O . ARG A 1 271 ? -10.518 -4.685 13.700 1.00 97.25 271 ARG A O 1
ATOM 2174 N N . ILE A 1 272 ? -9.067 -4.191 12.055 1.00 97.00 272 ILE A N 1
ATOM 2175 C CA . ILE A 1 272 ? -8.049 -5.163 12.474 1.00 97.00 272 ILE A CA 1
ATOM 2176 C C . ILE A 1 272 ? -7.436 -4.746 13.814 1.00 97.00 272 ILE A C 1
ATOM 2178 O O . ILE A 1 272 ? -7.377 -5.568 14.725 1.00 97.00 272 ILE A O 1
ATOM 2182 N N . ALA A 1 273 ? -7.054 -3.479 13.986 1.00 95.81 273 ALA A N 1
ATOM 2183 C CA . ALA A 1 273 ? -6.528 -2.983 15.257 1.00 95.81 273 ALA A CA 1
ATOM 2184 C C . ALA A 1 273 ? -7.534 -3.139 16.407 1.00 95.81 273 ALA A C 1
ATOM 2186 O O . ALA A 1 273 ? -7.181 -3.607 17.493 1.00 95.81 273 ALA A O 1
ATOM 2187 N N . PHE A 1 274 ? -8.802 -2.809 16.156 1.00 96.25 274 PHE A N 1
ATOM 2188 C CA . PHE A 1 274 ? -9.889 -2.994 17.107 1.00 96.25 274 PHE A CA 1
ATOM 2189 C C . PHE A 1 274 ? -10.046 -4.475 17.489 1.00 96.25 274 PHE A C 1
ATOM 2191 O O . PHE A 1 274 ? -10.088 -4.806 18.676 1.00 96.25 274 PHE A O 1
ATOM 2198 N N . ALA A 1 275 ? -10.050 -5.383 16.508 1.00 95.94 275 ALA A N 1
ATOM 2199 C CA . ALA A 1 275 ? -10.096 -6.824 16.749 1.00 95.94 275 ALA A CA 1
ATOM 2200 C C . ALA A 1 275 ? -8.918 -7.295 17.618 1.00 95.94 275 ALA A C 1
ATOM 2202 O O . ALA A 1 275 ? -9.117 -7.985 18.621 1.00 95.94 275 ALA A O 1
ATOM 2203 N N . CYS A 1 276 ? -7.699 -6.861 17.283 1.00 94.81 276 CYS A N 1
ATOM 2204 C CA . CYS A 1 276 ? -6.479 -7.156 18.033 1.00 94.81 276 CYS A CA 1
ATOM 2205 C C . CYS A 1 276 ? -6.503 -6.612 19.465 1.00 94.81 276 CYS A C 1
ATOM 2207 O O . CYS A 1 276 ? -5.768 -7.119 20.307 1.00 94.81 276 CYS A O 1
ATOM 2209 N N . LYS A 1 277 ? -7.332 -5.614 19.773 1.00 93.25 277 LYS A N 1
ATOM 2210 C CA . LYS A 1 277 ? -7.439 -5.049 21.120 1.00 93.25 277 LYS A CA 1
ATOM 2211 C C . LYS A 1 277 ? -8.529 -5.707 21.965 1.00 93.25 277 LYS A C 1
ATOM 2213 O O . LYS A 1 277 ? -8.327 -5.912 23.160 1.00 93.25 277 LYS A O 1
ATOM 2218 N N . PHE A 1 278 ? -9.668 -6.044 21.360 1.00 93.56 278 PHE A N 1
ATOM 2219 C CA . PHE A 1 278 ? -10.891 -6.378 22.100 1.00 93.56 278 PHE A CA 1
ATOM 2220 C C . PHE A 1 278 ? -11.406 -7.806 21.913 1.00 93.56 278 PHE A C 1
ATOM 2222 O O . PHE A 1 278 ? -12.270 -8.236 22.680 1.00 93.56 278 PHE A O 1
ATOM 2229 N N . LEU A 1 279 ? -10.908 -8.562 20.927 1.00 93.56 279 LEU A N 1
ATOM 2230 C CA . LEU A 1 279 ? -11.317 -9.954 20.752 1.00 93.56 279 LEU A CA 1
ATOM 2231 C C . LEU A 1 279 ? -10.414 -10.924 21.524 1.00 93.56 279 LEU A C 1
ATOM 2233 O O . LEU A 1 279 ? -9.188 -10.852 21.375 1.00 93.56 279 LEU A O 1
ATOM 2237 N N . PRO A 1 280 ? -10.998 -11.903 22.244 1.00 92.19 280 PRO A N 1
ATOM 2238 C CA . PRO A 1 280 ? -10.251 -13.049 22.746 1.00 92.19 280 PRO A CA 1
ATOM 2239 C C . PRO A 1 280 ? -9.600 -13.833 21.603 1.00 92.19 280 PRO A C 1
ATOM 2241 O O . PRO A 1 280 ? -10.139 -13.862 20.496 1.00 92.19 280 PRO A O 1
ATOM 2244 N N . ASP A 1 281 ? -8.489 -14.518 21.885 1.00 90.56 281 ASP A N 1
ATOM 2245 C CA . ASP A 1 281 ? -7.648 -15.211 20.889 1.00 90.56 281 ASP A CA 1
ATOM 2246 C C . ASP A 1 281 ? -8.457 -16.080 19.910 1.00 90.56 281 ASP A C 1
ATOM 2248 O O . ASP A 1 281 ? -8.340 -15.936 18.694 1.00 90.56 281 ASP A O 1
ATOM 2252 N N . ALA A 1 282 ? -9.371 -16.911 20.423 1.00 90.38 282 ALA A N 1
ATOM 2253 C CA . ALA A 1 282 ? -10.194 -17.791 19.593 1.00 90.38 282 ALA A CA 1
ATOM 2254 C C . ALA A 1 282 ? -11.148 -17.034 18.646 1.00 90.38 282 ALA A C 1
ATOM 2256 O O . ALA A 1 282 ? -11.382 -17.475 17.519 1.00 90.38 282 ALA A O 1
ATOM 2257 N N . LYS A 1 283 ? -11.718 -15.902 19.089 1.00 92.75 283 LYS A N 1
ATOM 2258 C CA . LYS A 1 283 ? -12.585 -15.066 18.241 1.00 92.75 283 LYS A CA 1
ATOM 2259 C C . LYS A 1 283 ? -11.759 -14.263 17.241 1.00 92.75 283 LYS A C 1
ATOM 2261 O O . LYS A 1 283 ? -12.170 -14.146 16.092 1.00 92.75 283 LYS A O 1
ATOM 2266 N N . LEU A 1 284 ? -10.597 -13.761 17.661 1.00 93.38 284 LEU A N 1
ATOM 2267 C CA . LEU A 1 284 ? -9.670 -13.044 16.793 1.00 93.38 284 LEU A CA 1
ATOM 2268 C C . LEU A 1 284 ? -9.224 -13.927 15.627 1.00 93.38 284 LEU A C 1
ATOM 2270 O O . LEU A 1 284 ? -9.346 -13.510 14.482 1.00 93.38 284 LEU A O 1
ATOM 2274 N N . TYR A 1 285 ? -8.802 -15.163 15.902 1.00 91.31 285 TYR A N 1
ATOM 2275 C CA . TYR A 1 285 ? -8.403 -16.112 14.861 1.00 91.31 285 TYR A CA 1
ATOM 2276 C C . TYR A 1 285 ? -9.513 -16.328 13.824 1.00 91.31 285 TYR A C 1
ATOM 2278 O O . TYR A 1 285 ? -9.296 -16.152 12.625 1.00 91.31 285 TYR A O 1
ATOM 2286 N N . LYS A 1 286 ? -10.732 -16.640 14.288 1.00 93.06 286 LYS A N 1
ATOM 2287 C CA . LYS A 1 286 ? -11.893 -16.846 13.407 1.00 93.06 286 LYS A CA 1
ATOM 2288 C C . LYS A 1 286 ? -12.203 -15.606 12.572 1.00 93.06 286 LYS A C 1
ATOM 2290 O O . LYS A 1 286 ? -12.456 -15.722 11.374 1.00 93.06 286 LYS A O 1
ATOM 2295 N N . TYR A 1 287 ? -12.150 -14.427 13.190 1.00 95.12 287 TYR A N 1
ATOM 2296 C CA . TYR A 1 287 ? -12.358 -13.161 12.499 1.00 95.12 287 TYR A CA 1
ATOM 2297 C C . TYR A 1 287 ? -11.315 -12.950 11.395 1.00 95.12 287 TYR A C 1
ATOM 2299 O O . TYR A 1 287 ? -11.696 -12.784 10.237 1.00 95.12 287 TYR A O 1
ATOM 2307 N N . LEU A 1 288 ? -10.017 -13.044 11.709 1.00 95.38 288 LEU A N 1
ATOM 2308 C CA . LEU A 1 288 ? -8.941 -12.848 10.730 1.00 95.38 288 LEU A CA 1
ATOM 2309 C C . LEU A 1 288 ? -8.991 -13.884 9.600 1.00 95.38 288 LEU A C 1
ATOM 2311 O O . LEU A 1 288 ? -8.729 -13.543 8.447 1.00 95.38 288 LEU A O 1
ATOM 2315 N N . GLN A 1 289 ? -9.371 -15.130 9.896 1.00 94.50 289 GLN A N 1
ATOM 2316 C CA . GLN A 1 289 ? -9.574 -16.165 8.884 1.00 94.50 289 GLN A CA 1
ATOM 2317 C C . GLN A 1 289 ? -10.734 -15.817 7.939 1.00 94.50 289 GLN A C 1
ATOM 2319 O O . GLN A 1 289 ? -10.561 -15.872 6.723 1.00 94.50 289 GLN A O 1
ATOM 2324 N N . SER A 1 290 ? -11.889 -15.410 8.479 1.00 95.50 290 SER A N 1
ATOM 2325 C CA . SER A 1 290 ? -13.048 -15.003 7.669 1.00 95.50 290 SER A CA 1
ATOM 2326 C C . SER A 1 290 ? -12.752 -13.768 6.811 1.00 95.50 290 SER A C 1
ATOM 2328 O O . SER A 1 290 ? -13.095 -13.723 5.630 1.00 95.50 290 SER A O 1
ATOM 2330 N N . LEU A 1 291 ? -12.029 -12.802 7.382 1.00 96.62 291 LEU A N 1
ATOM 2331 C CA . LEU A 1 291 ? -11.617 -11.580 6.706 1.00 96.62 291 LEU A CA 1
ATOM 2332 C C . LEU A 1 291 ? -10.599 -11.876 5.600 1.00 96.62 291 LEU A C 1
ATOM 2334 O O . LEU A 1 291 ? -10.685 -11.290 4.527 1.00 96.62 291 LEU A O 1
ATOM 2338 N N . THR A 1 292 ? -9.684 -12.826 5.829 1.00 96.31 292 THR A N 1
ATOM 2339 C CA . THR A 1 292 ? -8.745 -13.301 4.801 1.00 96.31 292 THR A CA 1
ATOM 2340 C C . THR A 1 292 ? -9.502 -13.803 3.576 1.00 96.31 292 THR A C 1
ATOM 2342 O O . THR A 1 292 ? -9.208 -13.360 2.472 1.00 96.31 292 THR A O 1
ATOM 2345 N N . GLN A 1 293 ? -10.489 -14.685 3.768 1.00 96.12 293 GLN A N 1
ATOM 2346 C CA . GLN A 1 293 ? -11.265 -15.242 2.659 1.00 96.12 293 GLN A CA 1
ATOM 2347 C C . GLN A 1 293 ? -11.971 -14.133 1.869 1.00 96.12 293 GLN A C 1
ATOM 2349 O O . GLN A 1 293 ? -11.819 -14.049 0.655 1.00 96.12 293 GLN A O 1
ATOM 2354 N N . LYS A 1 294 ? -12.644 -13.213 2.574 1.00 96.81 294 LYS A N 1
ATOM 2355 C CA . LYS A 1 294 ? -13.337 -12.072 1.959 1.00 96.81 294 LYS A CA 1
ATOM 2356 C C . LYS A 1 294 ? -12.404 -11.202 1.106 1.00 96.81 294 LYS A C 1
ATOM 2358 O O . LYS A 1 294 ? -12.777 -10.830 -0.002 1.00 96.81 294 LYS A O 1
ATOM 2363 N N . LEU A 1 295 ? -11.216 -10.874 1.622 1.00 96.75 295 LEU A N 1
ATOM 2364 C CA . LEU A 1 295 ? -10.240 -10.012 0.942 1.00 96.75 295 LEU A CA 1
ATOM 2365 C C . LEU A 1 295 ? -9.580 -10.700 -0.258 1.00 96.75 295 LEU A C 1
ATOM 2367 O O . LEU A 1 295 ? -9.323 -10.052 -1.271 1.00 96.75 295 LEU A O 1
ATOM 2371 N N . VAL A 1 296 ? -9.312 -12.005 -0.156 1.00 97.38 296 VAL A N 1
ATOM 2372 C CA . VAL A 1 296 ? -8.785 -12.800 -1.273 1.00 97.38 296 VAL A CA 1
ATOM 2373 C C . VAL A 1 296 ? -9.820 -12.891 -2.390 1.00 97.38 296 VAL A C 1
ATOM 2375 O O . VAL A 1 296 ? -9.478 -12.633 -3.539 1.00 97.38 296 VAL A O 1
ATOM 2378 N N . ASP A 1 297 ? -11.081 -13.183 -2.064 1.00 96.69 297 ASP A N 1
ATOM 2379 C CA . ASP A 1 297 ? -12.152 -13.339 -3.056 1.00 96.69 297 ASP A CA 1
ATOM 2380 C C . ASP A 1 297 ? -12.475 -12.026 -3.787 1.00 96.69 297 ASP A C 1
ATOM 2382 O O . ASP A 1 297 ? -12.760 -12.033 -4.993 1.00 96.69 297 ASP A O 1
ATOM 2386 N N . SER A 1 298 ? -12.403 -10.895 -3.073 1.00 96.00 298 SER A N 1
ATOM 2387 C CA . SER A 1 298 ? -12.601 -9.562 -3.649 1.00 96.00 298 SER A CA 1
ATOM 2388 C C . SER A 1 298 ? -11.380 -9.034 -4.408 1.00 96.00 298 SER A C 1
ATOM 2390 O O . SER A 1 298 ? -11.540 -8.160 -5.259 1.00 96.00 298 SER A O 1
ATOM 2392 N N . GLY A 1 299 ? -10.176 -9.548 -4.126 1.00 96.25 299 GLY A N 1
ATOM 2393 C CA . GLY A 1 299 ? -8.924 -9.020 -4.669 1.00 96.25 299 GLY A CA 1
ATOM 2394 C C . GLY A 1 299 ? -8.598 -7.608 -4.169 1.00 96.25 299 GLY A C 1
ATOM 2395 O O . GLY A 1 299 ? -8.028 -6.814 -4.914 1.00 96.25 299 GLY A O 1
ATOM 2396 N N . ASP A 1 300 ? -8.992 -7.252 -2.941 1.00 95.00 300 ASP A N 1
ATOM 2397 C CA . ASP A 1 300 ? -8.757 -5.909 -2.396 1.00 95.00 300 ASP A CA 1
ATOM 2398 C C . ASP A 1 300 ? -7.327 -5.756 -1.857 1.00 95.00 300 ASP A C 1
ATOM 2400 O O . ASP A 1 300 ? -6.975 -6.345 -0.832 1.00 95.00 300 ASP A O 1
ATOM 2404 N N . LEU A 1 301 ? -6.502 -4.932 -2.514 1.00 95.75 301 LEU A N 1
ATOM 2405 C CA . LEU A 1 301 ? -5.096 -4.728 -2.145 1.00 95.75 301 LEU A CA 1
ATOM 2406 C C . LEU A 1 301 ? -4.882 -4.149 -0.743 1.00 95.75 301 LEU A C 1
ATOM 2408 O O . LEU A 1 301 ? -3.796 -4.343 -0.193 1.00 95.75 301 LEU A O 1
ATOM 2412 N N . GLU A 1 302 ? -5.881 -3.509 -0.121 1.00 93.94 302 GLU A N 1
ATOM 2413 C CA . GLU A 1 302 ? -5.779 -3.112 1.294 1.00 93.94 302 GLU A CA 1
ATOM 2414 C C . GLU A 1 302 ? -5.550 -4.342 2.194 1.00 93.94 302 GLU A C 1
ATOM 2416 O O . GLU A 1 302 ? -4.879 -4.262 3.224 1.00 93.94 302 GLU A O 1
ATOM 2421 N N . GLY A 1 303 ? -6.004 -5.522 1.754 1.00 95.50 303 GLY A N 1
ATOM 2422 C CA . GLY A 1 303 ? -5.793 -6.797 2.430 1.00 95.50 303 GLY A CA 1
ATOM 2423 C C . GLY A 1 303 ? -4.333 -7.236 2.556 1.00 95.50 303 GLY A C 1
ATOM 2424 O O . GLY A 1 303 ? -4.038 -8.092 3.393 1.00 95.50 303 GLY A O 1
ATOM 2425 N N . LEU A 1 304 ? -3.396 -6.620 1.826 1.00 95.56 304 LEU A N 1
ATOM 2426 C CA . LEU A 1 304 ? -1.962 -6.830 2.055 1.00 95.56 304 LEU A CA 1
ATOM 2427 C C . LEU A 1 304 ? -1.527 -6.382 3.458 1.00 95.56 304 LEU A C 1
ATOM 2429 O O . LEU A 1 304 ? -0.605 -6.978 4.009 1.00 95.56 304 LEU A O 1
ATOM 2433 N N . LEU A 1 305 ? -2.242 -5.446 4.093 1.00 95.31 305 LEU A N 1
ATOM 2434 C CA . LEU A 1 305 ? -2.032 -5.102 5.503 1.00 95.31 305 LEU A CA 1
ATOM 2435 C C . LEU A 1 305 ? -2.248 -6.309 6.428 1.00 95.31 305 LEU A C 1
ATOM 2437 O O . LEU A 1 305 ? -1.520 -6.498 7.404 1.00 95.31 305 LEU A O 1
ATOM 2441 N N . LEU A 1 306 ? -3.235 -7.155 6.119 1.00 95.31 306 LEU A N 1
ATOM 2442 C CA . LEU A 1 306 ? -3.513 -8.368 6.883 1.00 95.31 306 LEU A CA 1
ATOM 2443 C C . LEU A 1 306 ? -2.575 -9.513 6.494 1.00 95.31 306 LEU A C 1
ATOM 2445 O O . LEU A 1 306 ? -2.078 -10.215 7.371 1.00 95.31 306 LEU A O 1
ATOM 2449 N N . LEU A 1 307 ? -2.369 -9.727 5.196 1.00 93.88 307 LEU A N 1
ATOM 2450 C CA . LEU A 1 307 ? -1.780 -10.962 4.667 1.00 93.88 307 LEU A CA 1
ATOM 2451 C C . LEU A 1 307 ? -0.294 -10.856 4.335 1.00 93.88 307 LEU A C 1
ATOM 2453 O O . LEU A 1 307 ? 0.350 -11.891 4.158 1.00 93.88 307 LEU A O 1
ATOM 2457 N N . GLY A 1 308 ? 0.230 -9.640 4.184 1.00 92.19 308 GLY A N 1
ATOM 2458 C CA . GLY A 1 308 ? 1.552 -9.409 3.624 1.00 92.19 308 GLY A CA 1
ATOM 2459 C C . GLY A 1 308 ? 1.707 -10.084 2.262 1.00 92.19 308 GLY A C 1
ATOM 2460 O O . GLY A 1 308 ? 0.739 -10.315 1.537 1.00 92.19 308 GLY A O 1
ATOM 2461 N N . LEU A 1 309 ? 2.936 -10.474 1.933 1.00 91.19 309 LEU A N 1
ATOM 2462 C CA . LEU A 1 309 ? 3.242 -11.327 0.780 1.00 91.19 309 LEU A CA 1
ATOM 2463 C C . LEU A 1 309 ? 3.347 -12.817 1.156 1.00 91.19 309 LEU A C 1
ATOM 2465 O O . LEU A 1 309 ? 4.233 -13.532 0.674 1.00 91.19 309 LEU A O 1
ATOM 2469 N N . SER A 1 310 ? 2.454 -13.286 2.033 1.00 89.75 310 SER A N 1
ATOM 2470 C CA . SER A 1 310 ? 2.212 -14.716 2.276 1.00 89.75 310 SER A CA 1
ATOM 2471 C C . SER A 1 310 ? 1.552 -15.385 1.060 1.00 89.75 310 SER A C 1
ATOM 2473 O O . SER A 1 310 ? 1.135 -14.705 0.124 1.00 89.75 310 SER A O 1
ATOM 2475 N N . ASN A 1 311 ? 1.397 -16.715 1.059 1.00 91.31 311 ASN A N 1
ATOM 2476 C CA . ASN A 1 311 ? 0.709 -17.420 -0.037 1.00 91.31 311 ASN A CA 1
ATOM 2477 C C . ASN A 1 311 ? -0.708 -16.874 -0.286 1.00 91.31 311 ASN A C 1
ATOM 2479 O O . ASN A 1 311 ? -1.050 -16.604 -1.433 1.00 91.31 311 ASN A O 1
ATOM 2483 N N . ALA A 1 312 ? -1.471 -16.611 0.782 1.00 93.25 312 ALA A N 1
AT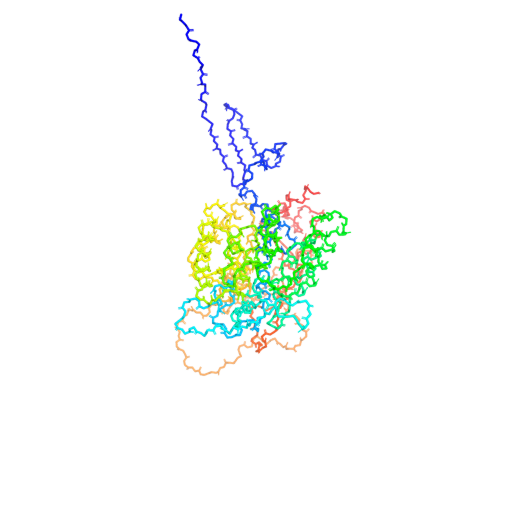OM 2484 C CA . ALA A 1 312 ? -2.791 -15.991 0.682 1.00 93.25 312 ALA A CA 1
ATOM 2485 C C . ALA A 1 312 ? -2.718 -14.554 0.134 1.00 93.25 312 ALA A C 1
ATOM 2487 O O . ALA A 1 312 ? -3.575 -14.148 -0.644 1.00 93.25 312 ALA A O 1
ATOM 2488 N N . GLY A 1 313 ? -1.674 -13.794 0.482 1.00 94.50 313 GLY A N 1
ATOM 2489 C CA . GLY A 1 313 ? -1.415 -12.482 -0.117 1.00 94.50 313 GLY A CA 1
ATOM 2490 C C . GLY A 1 313 ? -1.126 -12.560 -1.621 1.00 94.50 313 GLY A C 1
ATOM 2491 O O . GLY A 1 313 ? -1.613 -11.735 -2.388 1.00 94.50 313 GLY A O 1
ATOM 2492 N N . ILE A 1 314 ? -0.392 -13.584 -2.072 1.00 95.25 314 ILE A N 1
ATOM 2493 C CA . ILE A 1 314 ? -0.169 -13.838 -3.506 1.00 95.25 314 ILE A CA 1
ATOM 2494 C C . ILE A 1 314 ? -1.478 -14.237 -4.207 1.00 95.25 314 ILE A C 1
ATOM 2496 O O . ILE A 1 314 ? -1.693 -13.828 -5.346 1.00 95.25 314 ILE A O 1
ATOM 2500 N N . ASP A 1 315 ? -2.362 -14.990 -3.551 1.00 96.81 315 ASP A N 1
ATOM 2501 C CA . ASP A 1 315 ? -3.681 -15.335 -4.102 1.00 96.81 315 ASP A CA 1
ATOM 2502 C C . ASP A 1 315 ? -4.599 -14.111 -4.219 1.00 96.81 315 ASP A C 1
ATOM 2504 O O . ASP A 1 315 ? -5.232 -13.917 -5.256 1.00 96.81 315 ASP A O 1
ATOM 2508 N N . LEU A 1 316 ? -4.588 -13.226 -3.218 1.00 97.69 316 LEU A N 1
ATOM 2509 C CA . LEU A 1 316 ? -5.268 -11.930 -3.276 1.00 97.69 316 LEU A CA 1
ATOM 2510 C C . LEU A 1 316 ? -4.762 -11.087 -4.453 1.00 97.69 316 LEU A C 1
ATOM 2512 O O . LEU A 1 316 ? -5.556 -10.550 -5.225 1.00 97.69 316 LEU A O 1
ATOM 2516 N N . ILE A 1 317 ? -3.440 -10.999 -4.625 1.00 97.31 317 ILE A N 1
ATOM 2517 C CA . ILE A 1 317 ? -2.824 -10.272 -5.741 1.00 97.31 317 ILE A CA 1
ATOM 2518 C C . ILE A 1 317 ? -3.230 -10.876 -7.091 1.00 97.31 317 ILE A C 1
ATOM 2520 O O . ILE A 1 317 ? -3.520 -10.136 -8.030 1.00 97.31 317 ILE A O 1
ATOM 2524 N N . GLN A 1 318 ? -3.267 -12.206 -7.205 1.00 97.31 318 GLN A N 1
ATOM 2525 C CA . GLN A 1 318 ? -3.733 -12.874 -8.420 1.00 97.31 318 GLN A CA 1
ATOM 2526 C C . GLN A 1 318 ? -5.174 -12.455 -8.742 1.00 97.31 318 GLN A C 1
ATOM 2528 O O . GLN A 1 318 ? -5.450 -12.084 -9.881 1.00 97.31 318 GLN A O 1
ATOM 2533 N N . ARG A 1 319 ? -6.064 -12.435 -7.740 1.00 98.00 319 ARG A N 1
ATOM 2534 C CA . ARG A 1 319 ? -7.454 -12.006 -7.923 1.00 98.00 319 ARG A CA 1
ATOM 2535 C C . ARG A 1 319 ? -7.569 -10.543 -8.353 1.00 98.00 319 ARG A C 1
ATOM 2537 O O . ARG A 1 319 ? -8.383 -10.233 -9.218 1.00 98.00 319 ARG A O 1
ATOM 2544 N N . TYR A 1 320 ? -6.733 -9.664 -7.796 1.00 97.75 320 TYR A N 1
ATOM 2545 C CA . TYR A 1 320 ? -6.641 -8.262 -8.214 1.00 97.75 320 TYR A CA 1
ATOM 2546 C C . TYR A 1 320 ? -6.217 -8.125 -9.682 1.00 97.75 320 TYR A C 1
ATOM 2548 O O . TYR A 1 320 ? -6.819 -7.361 -10.432 1.00 97.75 320 TYR A O 1
ATOM 2556 N N . ILE A 1 321 ? -5.197 -8.870 -10.124 1.00 96.69 321 ILE A N 1
ATOM 2557 C CA . ILE A 1 321 ? -4.749 -8.832 -11.525 1.00 96.69 321 ILE A CA 1
ATOM 2558 C C . ILE A 1 321 ? -5.839 -9.370 -12.453 1.00 96.69 321 ILE A C 1
ATOM 2560 O O . ILE A 1 321 ? -6.061 -8.802 -13.515 1.00 96.69 321 ILE A O 1
ATOM 2564 N N . GLU A 1 322 ? -6.539 -10.437 -12.072 1.00 95.94 322 GLU A N 1
ATOM 2565 C CA . GLU A 1 322 ? -7.626 -11.002 -12.883 1.00 95.94 322 GLU A CA 1
ATOM 2566 C C . GLU A 1 322 ? -8.799 -10.035 -13.069 1.00 95.94 322 GLU A C 1
ATOM 2568 O O . GLU A 1 322 ? -9.440 -10.056 -14.118 1.00 95.94 322 GLU A O 1
ATOM 2573 N N . SER A 1 323 ? -9.086 -9.192 -12.074 1.00 95.06 323 SER A N 1
ATOM 2574 C CA . SER A 1 323 ? -10.189 -8.230 -12.142 1.00 95.06 323 SER A CA 1
ATOM 2575 C C . SER A 1 323 ? -9.796 -6.897 -12.779 1.00 95.06 323 SER A C 1
ATOM 2577 O O . SER A 1 323 ? -10.616 -6.292 -13.464 1.00 95.06 323 SER A O 1
ATOM 2579 N N . THR A 1 324 ? -8.557 -6.439 -12.578 1.00 94.00 324 THR A N 1
ATOM 2580 C CA . THR A 1 324 ? -8.113 -5.098 -13.003 1.00 94.00 324 THR A CA 1
ATOM 2581 C C . THR A 1 324 ? -7.142 -5.102 -14.177 1.00 94.00 324 THR A C 1
ATOM 2583 O O . THR A 1 324 ? -7.018 -4.096 -14.862 1.00 94.00 324 THR A O 1
ATOM 2586 N N . SER A 1 325 ? -6.428 -6.206 -14.413 1.00 94.12 325 SER A N 1
ATOM 2587 C CA . SER A 1 325 ? -5.261 -6.292 -15.308 1.00 94.12 325 SER A CA 1
ATOM 2588 C C . SER A 1 325 ? -4.106 -5.327 -14.975 1.00 94.12 325 SER A C 1
ATOM 2590 O O . SER A 1 325 ? -3.182 -5.171 -15.774 1.00 94.12 325 SER A O 1
ATOM 2592 N N . ASP A 1 326 ? -4.095 -4.721 -13.781 1.00 95.19 326 ASP A N 1
ATOM 2593 C CA . ASP A 1 326 ? -3.053 -3.787 -13.336 1.00 95.19 326 ASP A CA 1
ATOM 2594 C C . ASP A 1 326 ? -1.802 -4.529 -12.827 1.00 95.19 326 ASP A C 1
ATOM 2596 O O . ASP A 1 326 ? -1.502 -4.617 -11.632 1.00 95.19 326 ASP A O 1
ATOM 2600 N N . VAL A 1 327 ? -1.049 -5.093 -13.771 1.00 96.69 327 VAL A N 1
ATOM 2601 C CA . VAL A 1 327 ? 0.211 -5.802 -13.499 1.00 96.69 327 VAL A CA 1
ATOM 2602 C C . VAL A 1 327 ? 1.342 -4.854 -13.074 1.00 96.69 327 V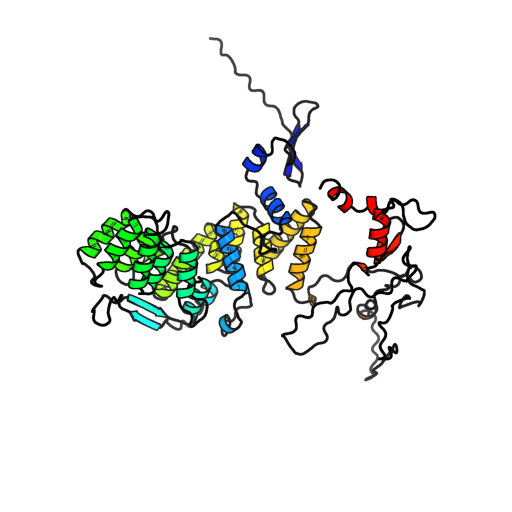AL A C 1
ATOM 2604 O O . VAL A 1 327 ? 2.293 -5.277 -12.404 1.00 96.69 327 VAL A O 1
ATOM 2607 N N . GLN A 1 328 ? 1.243 -3.568 -13.432 1.00 96.38 328 GLN A N 1
ATOM 2608 C CA . GLN A 1 328 ? 2.211 -2.540 -13.059 1.00 96.38 328 GLN A CA 1
ATOM 2609 C C . GLN A 1 328 ? 2.255 -2.362 -11.544 1.00 96.38 328 GLN A C 1
ATOM 2611 O O . GLN A 1 328 ? 3.333 -2.479 -10.953 1.00 96.38 328 GLN A O 1
ATOM 2616 N N . THR A 1 329 ? 1.102 -2.097 -10.919 1.00 96.38 329 THR A N 1
ATOM 2617 C CA . THR A 1 329 ? 1.010 -1.874 -9.471 1.00 96.38 329 THR A CA 1
ATOM 2618 C C . THR A 1 329 ? 1.634 -3.038 -8.719 1.00 96.38 329 THR A C 1
ATOM 2620 O O . THR A 1 329 ? 2.514 -2.840 -7.883 1.00 96.38 329 THR A O 1
ATOM 2623 N N . ILE A 1 330 ? 1.286 -4.268 -9.095 1.00 96.44 330 ILE A N 1
ATOM 2624 C CA . ILE A 1 330 ? 1.816 -5.471 -8.451 1.00 96.44 330 ILE A CA 1
ATOM 2625 C C . ILE A 1 330 ? 3.326 -5.612 -8.632 1.00 96.44 330 ILE A C 1
ATOM 2627 O O . ILE A 1 330 ? 4.038 -5.887 -7.667 1.00 96.44 330 ILE A O 1
ATOM 2631 N N . SER A 1 331 ? 3.846 -5.391 -9.837 1.00 96.44 331 SER A N 1
ATOM 2632 C CA . SER A 1 331 ? 5.288 -5.485 -10.093 1.00 96.44 331 SER A CA 1
ATOM 2633 C C . SER A 1 331 ? 6.089 -4.500 -9.236 1.00 96.44 331 SER A C 1
ATOM 2635 O O . SER A 1 331 ? 7.179 -4.829 -8.759 1.00 96.44 331 SER A O 1
ATOM 2637 N N . LEU A 1 332 ? 5.526 -3.317 -8.982 1.00 95.38 332 LEU A N 1
ATOM 2638 C CA . LEU A 1 332 ? 6.108 -2.297 -8.112 1.00 95.38 332 LEU A CA 1
ATOM 2639 C C . LEU A 1 332 ? 5.973 -2.655 -6.623 1.00 95.38 332 LEU A C 1
ATOM 2641 O O . LEU A 1 332 ? 6.939 -2.494 -5.880 1.00 95.38 332 LEU A O 1
ATOM 2645 N N . VAL A 1 333 ? 4.845 -3.221 -6.178 1.00 94.44 333 VAL A N 1
ATOM 2646 C CA . VAL A 1 333 ? 4.711 -3.774 -4.812 1.00 94.44 333 VAL A CA 1
ATOM 2647 C C . VAL A 1 333 ? 5.812 -4.808 -4.550 1.00 94.44 333 VAL A C 1
ATOM 2649 O O . VAL A 1 333 ? 6.501 -4.760 -3.529 1.00 94.44 333 VAL A O 1
ATOM 2652 N N . ILE A 1 334 ? 6.047 -5.710 -5.507 1.00 93.50 334 ILE A N 1
ATOM 2653 C CA . ILE A 1 334 ? 7.101 -6.725 -5.407 1.00 93.50 334 ILE A CA 1
ATOM 2654 C C . ILE A 1 334 ? 8.496 -6.089 -5.389 1.00 93.50 334 ILE A C 1
ATOM 2656 O O . ILE A 1 334 ? 9.331 -6.511 -4.589 1.00 93.50 334 ILE A O 1
ATOM 2660 N N . LEU A 1 335 ? 8.755 -5.060 -6.202 1.00 92.31 335 LEU A N 1
ATOM 2661 C CA . LEU A 1 335 ? 10.013 -4.302 -6.168 1.00 92.31 335 LEU A CA 1
ATOM 2662 C C . LEU A 1 335 ? 10.295 -3.715 -4.771 1.00 92.31 335 LEU A C 1
ATOM 2664 O O . LEU A 1 335 ? 11.445 -3.685 -4.320 1.00 92.31 335 LEU A O 1
ATOM 2668 N N . HIS A 1 336 ? 9.262 -3.267 -4.056 1.00 90.06 336 HIS A N 1
ATOM 2669 C CA . HIS A 1 336 ? 9.399 -2.758 -2.686 1.00 90.06 336 HIS A CA 1
ATOM 2670 C C . HIS A 1 336 ? 9.590 -3.838 -1.626 1.00 90.06 336 HIS A C 1
ATOM 2672 O O . HIS A 1 336 ? 10.159 -3.549 -0.581 1.00 90.06 336 HIS A O 1
ATOM 2678 N N . SER A 1 337 ? 9.242 -5.090 -1.924 1.00 88.56 337 SER A N 1
ATOM 2679 C CA . SER A 1 337 ? 9.500 -6.229 -1.031 1.00 88.56 337 SER A CA 1
ATOM 2680 C C . SER A 1 337 ? 10.937 -6.773 -1.062 1.00 88.56 337 SER A C 1
ATOM 2682 O O . SER A 1 337 ? 11.288 -7.642 -0.263 1.00 88.56 337 SER A O 1
ATOM 2684 N N . LEU A 1 338 ? 11.776 -6.315 -1.999 1.00 85.81 338 LEU A N 1
ATOM 2685 C CA . LEU A 1 338 ? 13.147 -6.81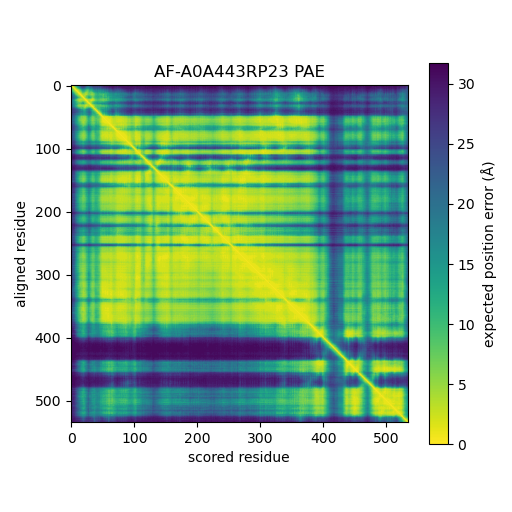0 -2.153 1.00 85.81 338 LEU A CA 1
ATOM 2686 C C . LEU A 1 338 ? 14.067 -6.344 -1.008 1.00 85.81 338 LEU A C 1
ATOM 2688 O O . LEU A 1 338 ? 13.936 -5.204 -0.561 1.00 85.81 338 LEU A O 1
ATOM 2692 N N . PRO A 1 339 ? 15.036 -7.180 -0.567 1.00 80.62 339 PRO A N 1
ATOM 2693 C CA . PRO A 1 339 ? 15.488 -8.445 -1.173 1.00 80.62 339 PRO A CA 1
ATOM 2694 C C . PRO A 1 339 ? 14.609 -9.667 -0.889 1.00 80.62 339 PRO A C 1
ATOM 2696 O O . PRO A 1 339 ? 14.843 -10.727 -1.468 1.00 80.62 339 PRO A O 1
ATOM 2699 N N . ALA A 1 340 ? 13.618 -9.561 -0.008 1.00 80.38 340 ALA A N 1
ATOM 2700 C CA . ALA A 1 340 ? 12.857 -10.705 0.472 1.00 80.38 340 ALA A CA 1
ATOM 2701 C C . ALA A 1 340 ? 11.714 -11.095 -0.484 1.00 80.38 340 ALA A C 1
ATOM 2703 O O . ALA A 1 340 ? 10.560 -11.252 -0.097 1.00 80.38 340 ALA A O 1
ATOM 2704 N N . LYS A 1 341 ? 12.027 -11.290 -1.763 1.00 80.56 341 LYS A N 1
ATOM 2705 C CA . LYS A 1 341 ? 11.035 -11.702 -2.758 1.00 80.56 341 LYS A CA 1
ATOM 2706 C C . LYS A 1 341 ? 10.315 -12.998 -2.328 1.00 80.56 341 LYS A C 1
ATOM 2708 O O . LYS A 1 341 ? 10.979 -13.928 -1.863 1.00 80.56 341 LYS A O 1
ATOM 2713 N N . PRO A 1 342 ? 8.988 -13.116 -2.508 1.00 80.31 342 PRO A N 1
ATOM 2714 C CA . PRO A 1 342 ? 8.291 -14.388 -2.339 1.00 80.31 342 PRO A CA 1
ATOM 2715 C C . PRO A 1 342 ? 8.786 -15.434 -3.346 1.00 80.31 342 PRO A C 1
ATOM 2717 O O . PRO A 1 342 ? 8.911 -15.152 -4.540 1.00 80.31 342 PRO A O 1
ATOM 2720 N N . GLU A 1 343 ? 9.029 -16.657 -2.875 1.00 83.00 343 GLU A N 1
ATOM 2721 C CA . GLU A 1 343 ? 9.402 -17.801 -3.714 1.00 83.00 343 GLU A CA 1
ATOM 2722 C C . GLU A 1 343 ? 8.150 -18.380 -4.390 1.00 83.00 343 GLU A C 1
ATOM 2724 O O . GLU A 1 343 ? 7.656 -19.446 -4.041 1.00 83.00 343 GLU A O 1
ATOM 2729 N N . ASN A 1 344 ? 7.580 -17.634 -5.338 1.00 87.56 344 ASN A N 1
ATOM 2730 C CA . ASN A 1 344 ? 6.426 -18.073 -6.118 1.00 87.56 344 ASN A CA 1
ATOM 2731 C C . ASN A 1 344 ? 6.639 -17.751 -7.601 1.00 87.56 344 ASN A C 1
ATOM 2733 O O . ASN A 1 344 ? 6.994 -16.628 -7.964 1.00 87.56 344 ASN A O 1
ATOM 2737 N N . GLN A 1 345 ? 6.408 -18.736 -8.474 1.00 91.69 345 GLN A N 1
ATOM 2738 C CA . GLN A 1 345 ? 6.618 -18.588 -9.915 1.00 91.69 345 GLN A CA 1
ATOM 2739 C C . GLN A 1 345 ? 5.748 -17.477 -10.521 1.00 91.69 345 GLN A C 1
ATOM 2741 O O . GLN A 1 345 ? 6.235 -16.749 -11.387 1.00 91.69 345 GLN A O 1
ATOM 2746 N N . ARG A 1 346 ? 4.515 -17.286 -10.024 1.00 94.31 346 ARG A N 1
ATOM 2747 C CA . ARG A 1 346 ? 3.597 -16.229 -10.489 1.00 94.31 346 ARG A CA 1
ATOM 2748 C C . ARG A 1 346 ? 4.218 -14.839 -10.368 1.00 94.31 346 ARG A C 1
ATOM 2750 O O . ARG A 1 346 ? 4.123 -14.040 -11.290 1.00 94.31 346 ARG A O 1
ATOM 2757 N N . VAL A 1 347 ? 4.957 -14.592 -9.287 1.00 93.31 347 VAL A N 1
ATOM 2758 C CA . VAL A 1 347 ? 5.619 -13.305 -9.036 1.00 93.31 347 VAL A CA 1
ATOM 2759 C C . VAL A 1 347 ? 6.662 -12.988 -10.110 1.00 93.31 347 VAL A C 1
ATOM 2761 O O . VAL A 1 347 ? 6.817 -11.834 -10.498 1.00 93.31 347 VAL A O 1
ATOM 2764 N N . ASN A 1 348 ? 7.394 -13.992 -10.606 1.00 92.50 348 ASN A N 1
ATOM 2765 C CA . ASN A 1 348 ? 8.310 -13.786 -11.732 1.00 92.50 348 ASN A CA 1
ATOM 2766 C C . ASN A 1 348 ? 7.537 -13.449 -13.009 1.00 92.50 348 ASN A C 1
ATOM 2768 O O . ASN A 1 348 ? 7.913 -12.515 -13.703 1.00 92.50 348 ASN A O 1
ATOM 2772 N N . VAL A 1 349 ? 6.441 -14.163 -13.277 1.00 96.25 349 VAL A N 1
ATOM 2773 C CA . VAL A 1 349 ? 5.613 -13.935 -14.468 1.00 96.25 349 VAL A CA 1
ATOM 2774 C C . VAL A 1 349 ? 5.056 -12.513 -14.495 1.00 96.25 349 VAL A C 1
ATOM 2776 O O . VAL A 1 349 ? 5.186 -11.850 -15.514 1.00 96.25 349 VAL A O 1
ATOM 2779 N N . TRP A 1 350 ? 4.491 -12.010 -13.394 1.00 96.94 350 TRP A N 1
ATOM 2780 C CA . TRP A 1 350 ? 3.937 -10.649 -13.350 1.00 96.94 350 TRP A CA 1
ATOM 2781 C C . TRP A 1 350 ? 4.995 -9.583 -13.633 1.00 96.94 350 TRP A C 1
ATOM 2783 O O . TRP A 1 350 ? 4.774 -8.695 -14.453 1.00 96.94 350 TRP A O 1
ATOM 2793 N N . VAL A 1 351 ? 6.169 -9.717 -13.010 1.00 95.88 351 VAL A N 1
ATOM 2794 C CA . VAL A 1 351 ? 7.280 -8.784 -13.219 1.00 95.88 351 VAL A CA 1
ATOM 2795 C C . VAL A 1 351 ? 7.748 -8.824 -14.671 1.00 95.88 351 VAL A C 1
ATOM 2797 O O . VAL A 1 351 ? 7.876 -7.768 -15.280 1.00 95.88 351 VAL A O 1
ATOM 2800 N N . GLU A 1 352 ? 7.944 -10.007 -15.260 1.00 96.38 352 GLU A N 1
ATOM 2801 C CA . GLU A 1 352 ? 8.309 -10.113 -16.680 1.00 96.38 352 GLU A CA 1
ATOM 2802 C C . GLU A 1 352 ? 7.219 -9.552 -17.603 1.00 96.38 352 GLU A C 1
ATOM 2804 O O . GLU A 1 352 ? 7.538 -8.877 -18.574 1.00 96.38 352 GLU A O 1
ATOM 2809 N N . LYS A 1 353 ? 5.934 -9.717 -17.277 1.00 96.38 353 LYS A N 1
ATOM 2810 C CA . LYS A 1 353 ? 4.842 -9.135 -18.073 1.00 96.38 353 LYS A CA 1
ATOM 2811 C C . LYS A 1 353 ? 4.825 -7.611 -18.022 1.00 96.38 353 LYS A C 1
ATOM 2813 O O . LYS A 1 353 ? 4.619 -6.978 -19.051 1.00 96.38 353 LYS A O 1
ATOM 2818 N N . TYR A 1 354 ? 5.094 -7.004 -16.868 1.00 97.12 354 TYR A N 1
ATOM 2819 C CA . TYR A 1 354 ? 5.239 -5.549 -16.798 1.00 97.12 354 TYR A CA 1
ATOM 2820 C C . TYR A 1 354 ? 6.460 -5.056 -17.585 1.00 97.12 354 TYR A C 1
ATOM 2822 O O . TYR A 1 354 ? 6.391 -4.043 -18.277 1.00 97.12 354 TYR A O 1
ATOM 2830 N N . ARG A 1 355 ? 7.569 -5.798 -17.529 1.00 96.50 355 ARG A N 1
ATOM 2831 C CA . ARG A 1 355 ? 8.775 -5.526 -18.320 1.00 96.50 355 ARG A CA 1
ATOM 2832 C C . ARG A 1 355 ? 8.484 -5.568 -19.823 1.00 96.50 355 ARG A C 1
ATOM 2834 O O . ARG A 1 355 ? 8.792 -4.603 -20.512 1.00 96.50 355 ARG A O 1
ATOM 2841 N N . GLU A 1 356 ? 7.821 -6.624 -20.289 1.00 95.38 356 GLU A N 1
ATOM 2842 C CA . GLU A 1 356 ? 7.363 -6.765 -21.676 1.00 95.38 356 GLU A CA 1
ATOM 2843 C C . GLU A 1 356 ? 6.425 -5.622 -22.091 1.00 95.38 356 GLU A C 1
ATOM 2845 O O . GLU A 1 356 ? 6.557 -5.112 -23.196 1.00 95.38 356 GLU A O 1
ATOM 2850 N N . LEU A 1 357 ? 5.519 -5.163 -21.218 1.00 93.44 357 LEU A N 1
ATOM 2851 C CA . LEU A 1 357 ? 4.647 -4.019 -21.519 1.00 93.44 357 LEU A CA 1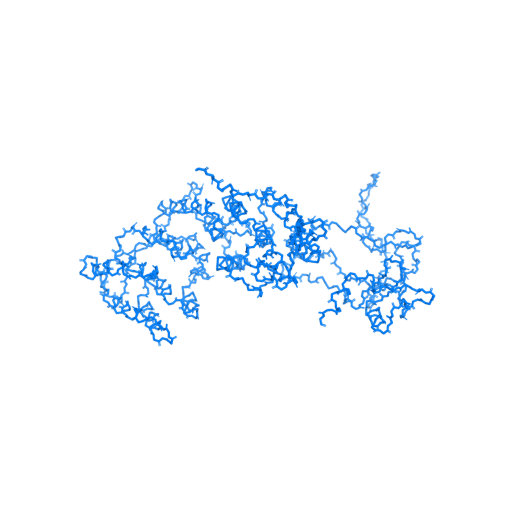
ATOM 2852 C C . LEU A 1 357 ? 5.432 -2.719 -21.709 1.00 93.44 357 LEU A C 1
ATOM 2854 O O . LEU A 1 357 ? 5.193 -1.994 -22.673 1.00 93.44 357 LEU A O 1
ATOM 2858 N N . LEU A 1 358 ? 6.391 -2.429 -20.822 1.00 94.38 358 LEU A N 1
ATOM 2859 C CA . LEU A 1 358 ? 7.264 -1.262 -20.977 1.00 94.38 358 LEU A CA 1
ATOM 2860 C C . LEU A 1 358 ? 8.042 -1.323 -22.295 1.00 94.38 358 LEU A C 1
ATOM 2862 O O . LEU A 1 358 ? 8.205 -0.297 -22.954 1.00 94.38 358 LEU A O 1
ATOM 2866 N N . ASP A 1 359 ? 8.477 -2.518 -22.684 1.00 91.25 359 ASP A N 1
ATOM 2867 C CA . ASP A 1 359 ? 9.165 -2.768 -23.944 1.00 91.25 359 ASP A CA 1
ATOM 2868 C C . ASP A 1 359 ? 8.225 -2.571 -25.151 1.00 91.25 359 ASP A C 1
ATOM 2870 O O . ASP A 1 359 ? 8.558 -1.852 -26.092 1.00 91.25 359 ASP A O 1
ATOM 2874 N N . CYS A 1 360 ? 7.003 -3.107 -25.106 1.00 89.94 360 CYS A N 1
ATOM 2875 C CA . CYS A 1 360 ? 5.982 -2.898 -26.138 1.00 89.94 360 CYS A CA 1
ATOM 2876 C C . CYS A 1 360 ? 5.617 -1.419 -26.328 1.00 89.94 360 CYS A C 1
ATOM 2878 O O . CYS A 1 360 ? 5.346 -0.991 -27.448 1.00 89.94 360 CYS A O 1
ATOM 2880 N N . TRP A 1 361 ? 5.636 -0.628 -25.253 1.00 87.06 361 TRP A N 1
ATOM 2881 C CA . TRP A 1 361 ? 5.420 0.821 -25.298 1.00 87.06 361 TRP A CA 1
ATOM 2882 C C . TRP A 1 361 ? 6.666 1.625 -25.670 1.00 87.06 361 TRP A C 1
ATOM 2884 O O . TRP A 1 361 ? 6.625 2.857 -25.642 1.00 87.06 361 TRP A O 1
ATOM 2894 N N . CYS A 1 362 ? 7.777 0.956 -25.986 1.00 87.94 362 CYS A N 1
ATOM 2895 C CA . CYS A 1 362 ? 9.073 1.571 -26.247 1.00 87.94 362 CYS A CA 1
ATOM 2896 C C . CYS A 1 362 ? 9.586 2.451 -25.089 1.00 87.94 362 CYS A C 1
ATOM 2898 O O . CYS A 1 362 ? 10.424 3.333 -25.285 1.00 87.94 362 CYS A O 1
ATOM 2900 N N . LEU A 1 363 ? 9.132 2.204 -23.855 1.00 90.06 363 LEU A N 1
ATOM 2901 C CA . LEU A 1 363 ? 9.565 2.904 -22.642 1.00 90.06 363 LEU A CA 1
ATOM 2902 C C . LEU A 1 363 ? 10.872 2.310 -22.092 1.00 90.06 363 LEU A C 1
ATOM 2904 O O . LEU A 1 363 ? 11.025 2.093 -20.886 1.00 90.06 363 LEU A O 1
ATOM 2908 N N . TRP A 1 364 ? 11.855 2.102 -22.972 1.00 89.81 364 TRP A N 1
ATOM 2909 C CA . TRP A 1 364 ? 13.136 1.444 -22.682 1.00 89.81 364 TRP A CA 1
ATOM 2910 C C . TRP A 1 364 ? 13.884 2.077 -21.504 1.00 89.81 364 TRP A C 1
ATOM 2912 O O . TRP A 1 364 ? 14.518 1.394 -20.703 1.00 89.81 364 TRP A O 1
ATOM 2922 N N . HIS A 1 365 ? 13.791 3.402 -21.363 1.00 90.31 365 HIS A N 1
ATOM 2923 C CA . HIS A 1 365 ? 14.421 4.111 -20.254 1.00 90.31 365 HIS A CA 1
ATOM 2924 C C . HIS A 1 365 ? 13.742 3.808 -18.913 1.00 90.31 365 HIS A C 1
ATOM 2926 O O . HIS A 1 365 ? 14.423 3.551 -17.923 1.00 90.31 365 HIS A O 1
ATOM 2932 N N . LYS A 1 366 ? 12.404 3.801 -18.873 1.00 93.00 366 LYS A N 1
ATOM 2933 C CA . LYS A 1 366 ? 11.643 3.459 -17.661 1.00 93.00 366 LYS A CA 1
ATOM 2934 C C . LYS A 1 366 ? 11.854 1.991 -17.292 1.00 93.00 366 LYS A C 1
ATOM 2936 O O . LYS A 1 366 ? 12.104 1.682 -16.130 1.00 93.00 366 LYS A O 1
ATOM 2941 N N . ARG A 1 367 ? 11.881 1.107 -18.295 1.00 94.56 367 ARG A N 1
ATOM 2942 C CA . ARG A 1 367 ? 12.274 -0.301 -18.157 1.00 94.56 367 ARG A CA 1
ATOM 2943 C C . ARG A 1 367 ? 13.650 -0.449 -17.506 1.00 94.56 367 ARG A C 1
ATOM 2945 O O . ARG A 1 367 ? 13.788 -1.231 -16.566 1.00 94.56 367 ARG A O 1
ATOM 2952 N N . ALA A 1 368 ? 14.647 0.297 -17.981 1.00 91.50 368 ALA A N 1
ATOM 2953 C CA . ALA A 1 368 ? 16.001 0.259 -17.441 1.00 91.50 368 ALA A CA 1
ATOM 2954 C C . ALA A 1 368 ? 16.067 0.782 -15.996 1.00 91.50 368 ALA A C 1
ATOM 2956 O O . ALA A 1 368 ? 16.729 0.171 -15.161 1.00 91.50 368 ALA A O 1
ATOM 2957 N N . LEU A 1 369 ? 15.357 1.871 -15.676 1.00 91.44 369 LEU A N 1
ATOM 2958 C CA . LEU A 1 369 ? 15.269 2.396 -14.307 1.00 91.44 369 LEU A CA 1
ATOM 2959 C C . LEU A 1 369 ? 14.650 1.381 -13.339 1.00 91.44 369 LEU A C 1
ATOM 2961 O O . LEU A 1 369 ? 15.195 1.162 -12.257 1.00 91.44 369 LEU A O 1
ATOM 2965 N N . PHE A 1 370 ? 13.570 0.710 -13.750 1.00 93.88 370 PHE A N 1
ATOM 2966 C CA . PHE A 1 370 ? 12.971 -0.376 -12.973 1.00 93.88 370 PHE A CA 1
ATOM 2967 C C . PHE A 1 370 ? 13.991 -1.489 -12.682 1.00 93.88 370 PHE A C 1
ATOM 2969 O O . PHE A 1 370 ? 14.102 -1.938 -11.543 1.00 93.88 370 PHE A O 1
ATOM 2976 N N . ASP A 1 371 ? 14.787 -1.903 -13.676 1.00 91.56 371 ASP A N 1
ATOM 2977 C CA . ASP A 1 371 ? 15.841 -2.907 -13.476 1.00 91.56 371 ASP A CA 1
ATOM 2978 C C . ASP A 1 371 ? 16.958 -2.451 -12.552 1.00 91.56 371 ASP A C 1
ATOM 2980 O O . ASP A 1 371 ? 17.451 -3.243 -11.746 1.00 91.56 371 ASP A O 1
ATOM 2984 N N . ILE A 1 372 ? 17.367 -1.189 -12.659 1.00 88.38 372 ILE A N 1
ATOM 2985 C CA . ILE A 1 372 ? 18.387 -0.621 -11.782 1.00 88.38 372 ILE A CA 1
ATOM 2986 C C . ILE A 1 372 ? 17.922 -0.727 -10.330 1.00 88.38 372 ILE A C 1
ATOM 2988 O O . ILE A 1 372 ? 18.659 -1.268 -9.505 1.00 88.38 372 ILE A O 1
ATOM 2992 N N . GLU A 1 373 ? 16.700 -0.288 -10.021 1.00 89.31 373 GLU A N 1
ATOM 2993 C CA . GLU A 1 373 ? 16.156 -0.389 -8.663 1.00 89.31 373 GLU A CA 1
ATOM 2994 C C . GLU A 1 373 ? 15.951 -1.849 -8.231 1.00 89.31 373 GLU A C 1
ATOM 2996 O O . GLU A 1 373 ? 16.267 -2.207 -7.093 1.00 89.31 373 GLU A O 1
ATOM 3001 N N . TRP A 1 374 ? 15.525 -2.724 -9.146 1.00 90.75 374 TRP A N 1
ATOM 3002 C CA . TRP A 1 374 ? 15.365 -4.156 -8.885 1.00 90.75 374 TRP A CA 1
ATOM 3003 C C . TRP A 1 374 ? 16.677 -4.814 -8.443 1.00 90.75 374 TRP A C 1
ATOM 3005 O O . TRP A 1 374 ? 16.751 -5.452 -7.391 1.00 90.75 374 TRP A O 1
ATOM 3015 N N . TYR A 1 375 ? 17.744 -4.646 -9.226 1.00 88.00 375 TYR A N 1
ATOM 3016 C CA . TYR A 1 375 ? 19.033 -5.277 -8.945 1.00 88.00 375 TYR A CA 1
ATOM 3017 C C . TYR A 1 375 ? 19.845 -4.558 -7.868 1.00 88.00 375 TYR A C 1
ATOM 3019 O O . TYR A 1 375 ? 20.725 -5.178 -7.277 1.00 88.00 375 TYR A O 1
ATOM 3027 N N . LYS A 1 376 ? 19.553 -3.286 -7.576 1.00 85.38 376 LYS A N 1
ATOM 3028 C CA . LYS A 1 376 ? 20.140 -2.545 -6.448 1.00 85.38 376 LYS A CA 1
ATOM 3029 C C . LYS A 1 376 ? 19.735 -3.140 -5.101 1.00 85.38 376 LYS A C 1
ATOM 3031 O O . LYS A 1 376 ? 20.558 -3.168 -4.191 1.00 85.38 376 LYS A O 1
ATOM 3036 N N . LYS A 1 377 ? 18.497 -3.631 -4.987 1.00 82.00 377 LYS A N 1
ATOM 3037 C CA . LYS A 1 377 ? 17.970 -4.254 -3.763 1.00 82.00 377 LYS A CA 1
ATOM 3038 C C . LYS A 1 377 ? 18.339 -5.734 -3.618 1.00 82.00 377 LYS A C 1
ATOM 3040 O O . LYS A 1 377 ? 18.151 -6.294 -2.544 1.00 82.00 377 LYS A O 1
ATOM 3045 N N . LEU A 1 378 ? 18.851 -6.378 -4.668 1.00 83.06 378 LEU A N 1
ATOM 3046 C CA . LEU A 1 378 ? 19.266 -7.783 -4.642 1.00 83.06 378 LEU A CA 1
ATOM 3047 C C . LEU A 1 378 ? 20.768 -7.941 -4.350 1.00 83.06 378 LEU A C 1
ATOM 3049 O O . LEU A 1 378 ? 21.565 -7.059 -4.669 1.00 83.06 378 LEU A O 1
ATOM 3053 N N . PRO A 1 379 ? 21.198 -9.097 -3.806 1.00 80.12 379 PRO A N 1
ATOM 3054 C CA . PRO A 1 379 ? 22.616 -9.408 -3.673 1.00 80.12 379 PRO A CA 1
ATOM 3055 C C . PRO A 1 379 ? 23.349 -9.320 -5.018 1.00 80.12 379 PRO A C 1
ATOM 3057 O O . PRO A 1 379 ? 22.891 -9.880 -6.014 1.00 80.12 379 PRO A O 1
ATOM 3060 N N . SER A 1 380 ? 24.550 -8.731 -5.031 1.00 73.56 380 SER A N 1
ATOM 3061 C CA . SER A 1 380 ? 25.344 -8.486 -6.253 1.00 73.56 380 SER A CA 1
ATOM 3062 C C . SER A 1 380 ? 25.630 -9.729 -7.109 1.00 73.56 380 SER A C 1
ATOM 3064 O O . SER A 1 380 ? 25.966 -9.605 -8.280 1.00 73.56 380 SER A O 1
ATOM 3066 N N . LYS A 1 381 ? 25.521 -10.939 -6.541 1.00 73.75 381 LYS A N 1
ATOM 3067 C CA . LYS A 1 381 ? 25.672 -12.209 -7.275 1.00 73.75 381 LYS A CA 1
ATOM 3068 C C . LYS A 1 381 ? 24.539 -12.462 -8.277 1.00 73.75 381 LYS A C 1
ATOM 3070 O O . LYS A 1 381 ? 24.738 -13.230 -9.209 1.00 73.75 381 LYS A O 1
ATOM 3075 N N . LEU A 1 382 ? 23.371 -11.856 -8.056 1.00 76.69 382 LEU A N 1
ATOM 3076 C CA . LEU A 1 382 ? 22.190 -11.976 -8.913 1.00 76.69 382 LEU A CA 1
ATOM 3077 C C . LEU A 1 382 ? 22.107 -10.860 -9.959 1.00 76.69 382 LEU A C 1
ATOM 3079 O O . LEU A 1 382 ? 21.244 -10.918 -10.832 1.00 76.69 382 LEU A O 1
ATOM 3083 N N . SER A 1 383 ? 22.967 -9.838 -9.874 1.00 73.56 383 SER A N 1
ATOM 3084 C CA . SER A 1 383 ? 23.026 -8.787 -10.887 1.00 73.56 383 SER A CA 1
ATOM 3085 C C . SER A 1 383 ? 23.396 -9.390 -12.246 1.00 73.56 383 SER A C 1
ATOM 3087 O O . SER A 1 383 ? 24.274 -10.259 -12.304 1.00 73.56 383 SER A O 1
ATOM 3089 N N . PRO A 1 384 ? 22.762 -8.937 -13.342 1.00 75.62 384 PRO A N 1
ATOM 3090 C CA . PRO A 1 384 ? 23.071 -9.451 -14.663 1.00 75.62 384 PRO A CA 1
ATOM 3091 C C . PRO A 1 384 ? 24.553 -9.192 -14.972 1.00 75.62 384 PRO A C 1
ATOM 3093 O O . PRO A 1 384 ? 25.072 -8.114 -14.654 1.00 75.62 384 PRO A O 1
ATOM 3096 N N . PRO A 1 385 ? 25.266 -10.168 -15.564 1.00 72.56 385 PRO A N 1
ATOM 3097 C CA . PRO A 1 385 ? 26.656 -9.970 -15.934 1.00 72.56 385 PRO A CA 1
ATOM 3098 C C . PRO A 1 385 ? 26.757 -8.851 -16.970 1.00 72.56 385 PRO A C 1
ATOM 3100 O O . PRO A 1 385 ? 25.854 -8.657 -17.782 1.00 72.56 385 PRO A O 1
ATOM 3103 N N . GLN A 1 386 ? 27.876 -8.129 -16.976 1.00 72.19 386 GLN A N 1
ATOM 3104 C CA . GLN A 1 386 ? 28.152 -7.155 -18.027 1.00 72.19 386 GLN A CA 1
ATOM 3105 C C . GLN A 1 386 ? 28.131 -7.863 -19.391 1.00 72.19 386 GLN A C 1
ATOM 3107 O O . GLN A 1 386 ? 28.921 -8.774 -19.625 1.00 72.19 386 GLN A O 1
ATOM 3112 N N . GLN A 1 387 ? 27.220 -7.453 -20.275 1.00 72.88 387 GLN A N 1
ATOM 3113 C CA . GLN A 1 387 ? 27.058 -8.051 -21.608 1.00 72.88 387 GLN A CA 1
ATOM 3114 C C . GLN A 1 387 ? 27.827 -7.287 -22.696 1.00 72.88 387 GLN A C 1
ATOM 3116 O O . GLN A 1 387 ? 28.151 -7.848 -23.738 1.00 72.88 387 GLN A O 1
ATOM 3121 N N . LEU A 1 388 ? 28.146 -6.013 -22.449 1.00 76.00 388 LEU A N 1
ATOM 3122 C CA . LEU A 1 388 ? 28.824 -5.131 -23.396 1.00 76.00 388 LEU A CA 1
ATOM 3123 C C . LEU A 1 388 ? 30.226 -4.784 -22.904 1.00 76.00 388 LEU A C 1
ATOM 3125 O O . LEU A 1 388 ? 30.403 -4.271 -21.797 1.00 76.00 388 LEU A O 1
ATOM 3129 N N . PHE A 1 389 ? 31.218 -5.007 -23.761 1.00 76.25 389 PHE A N 1
ATOM 3130 C CA . PHE A 1 389 ? 32.615 -4.691 -23.491 1.00 76.25 389 PHE A CA 1
ATOM 3131 C C . PHE A 1 389 ? 33.178 -3.834 -24.619 1.00 76.25 389 PHE A C 1
ATOM 3133 O O . PHE A 1 389 ? 32.961 -4.120 -25.793 1.00 76.25 389 PHE A O 1
ATOM 3140 N N . ALA A 1 390 ? 33.954 -2.811 -24.266 1.00 77.81 390 ALA A N 1
ATOM 3141 C CA . ALA A 1 390 ? 34.765 -2.103 -25.246 1.00 77.81 390 ALA A CA 1
ATOM 3142 C C . ALA A 1 390 ? 35.998 -2.955 -25.585 1.00 77.81 390 ALA A C 1
ATOM 3144 O O . ALA A 1 390 ? 36.722 -3.382 -24.679 1.00 77.81 390 ALA A O 1
ATOM 3145 N N . SER A 1 391 ? 36.253 -3.195 -26.871 1.00 83.62 391 SER A N 1
ATOM 3146 C CA . SER A 1 391 ? 37.440 -3.907 -27.352 1.00 83.62 391 SER A CA 1
ATOM 3147 C C . SER A 1 391 ? 38.494 -2.943 -27.900 1.00 83.62 391 SER A C 1
ATOM 3149 O O . SER A 1 391 ? 38.213 -1.821 -28.320 1.00 83.62 391 SER A O 1
ATOM 3151 N N . CYS A 1 392 ? 39.754 -3.370 -27.869 1.00 84.44 392 CYS A N 1
ATOM 3152 C CA . CYS A 1 392 ? 40.841 -2.639 -28.500 1.00 84.44 392 CYS A CA 1
ATOM 3153 C C . CYS A 1 392 ? 40.833 -2.881 -30.012 1.00 84.44 392 CYS A C 1
ATOM 3155 O O . CYS A 1 392 ? 41.026 -4.013 -30.441 1.00 84.44 392 CYS A O 1
ATOM 3157 N N . ASN A 1 393 ? 40.777 -1.821 -30.821 1.00 83.88 393 ASN A N 1
ATOM 3158 C CA . ASN A 1 393 ? 40.835 -1.930 -32.288 1.00 83.88 393 ASN A CA 1
ATOM 3159 C C . ASN A 1 393 ? 42.085 -2.651 -32.827 1.00 83.88 393 ASN A C 1
ATOM 3161 O O . ASN A 1 393 ? 42.086 -3.096 -33.969 1.00 83.88 393 ASN A O 1
ATOM 3165 N N . PHE A 1 394 ? 43.158 -2.757 -32.035 1.00 88.38 394 PHE A N 1
ATOM 3166 C CA . PHE A 1 394 ? 44.402 -3.381 -32.476 1.00 88.38 394 PHE A CA 1
ATOM 3167 C C . PHE A 1 394 ? 44.536 -4.858 -32.106 1.00 88.38 394 PHE A C 1
ATOM 3169 O O . PHE A 1 394 ? 45.016 -5.635 -32.920 1.00 88.38 394 PHE A O 1
ATOM 3176 N N . CYS A 1 395 ? 44.196 -5.245 -30.873 1.00 89.06 395 CYS A N 1
ATOM 3177 C CA . CYS A 1 395 ? 44.359 -6.629 -30.403 1.00 89.06 395 CYS A CA 1
ATOM 3178 C C . CYS A 1 395 ? 43.034 -7.335 -30.105 1.00 89.06 395 CYS A C 1
ATOM 3180 O O 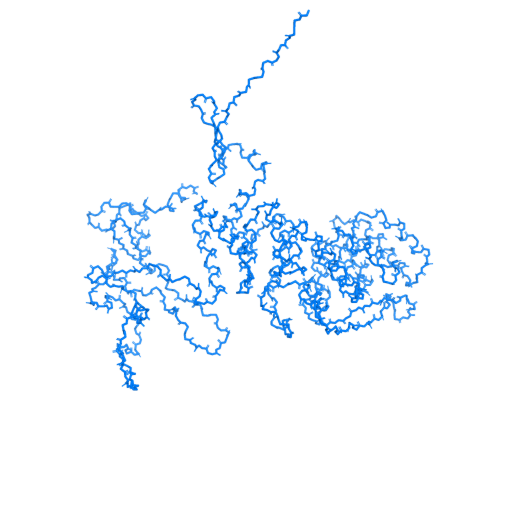. CYS A 1 395 ? 43.050 -8.483 -29.675 1.00 89.06 395 CYS A O 1
ATOM 3182 N N . GLN A 1 396 ? 41.906 -6.638 -30.268 1.00 86.56 396 GLN A N 1
ATOM 3183 C CA . GLN A 1 396 ? 40.534 -7.095 -30.021 1.00 86.56 396 GLN A CA 1
ATOM 3184 C C . GLN A 1 396 ? 40.236 -7.578 -28.594 1.00 86.56 396 GLN A C 1
ATOM 3186 O O . GLN A 1 396 ? 39.110 -7.951 -28.282 1.00 86.56 396 GLN A O 1
ATOM 3191 N N . GLN A 1 397 ? 41.209 -7.495 -27.685 1.00 83.56 397 GLN A N 1
ATOM 3192 C CA . GLN A 1 397 ? 41.003 -7.753 -26.266 1.00 83.56 397 GLN A CA 1
ATOM 3193 C C . GLN A 1 397 ? 40.232 -6.603 -25.620 1.00 83.56 397 GLN A C 1
ATOM 3195 O O . GLN A 1 397 ? 40.397 -5.440 -26.006 1.00 83.56 397 GLN A O 1
ATOM 3200 N N . SER A 1 398 ? 39.426 -6.925 -24.608 1.00 81.19 398 SER A N 1
ATOM 3201 C CA . SER A 1 398 ? 38.698 -5.921 -23.832 1.00 81.19 398 SER A CA 1
ATOM 3202 C C . SER A 1 398 ? 39.655 -4.886 -23.235 1.00 81.19 398 SER A C 1
ATOM 3204 O O . SER A 1 398 ? 40.708 -5.231 -22.686 1.00 81.19 398 SER A O 1
ATOM 3206 N N . VAL A 1 399 ? 39.287 -3.608 -23.341 1.00 77.56 399 VAL A N 1
ATOM 3207 C CA . VAL A 1 399 ? 40.009 -2.507 -22.682 1.00 77.56 399 VAL A CA 1
ATOM 3208 C C . VAL A 1 399 ? 39.557 -2.302 -21.235 1.00 77.56 399 VAL A C 1
ATOM 3210 O O . VAL A 1 399 ? 40.163 -1.516 -20.512 1.00 77.56 399 VAL A O 1
ATOM 3213 N N . SER A 1 400 ? 38.527 -3.024 -20.783 1.00 71.00 400 SER A N 1
ATOM 3214 C CA . SER A 1 400 ? 38.060 -2.990 -19.399 1.00 71.00 400 SER A CA 1
ATOM 3215 C C . SER A 1 400 ? 39.070 -3.679 -18.476 1.00 71.00 400 SER A C 1
ATOM 3217 O O . SER A 1 400 ? 39.364 -4.865 -18.631 1.00 71.00 400 SER A O 1
ATOM 3219 N N . SER A 1 401 ? 39.555 -2.963 -17.458 1.00 57.12 401 SER A N 1
ATOM 3220 C CA . SER A 1 401 ? 40.584 -3.437 -16.513 1.00 57.12 401 SER A CA 1
ATOM 3221 C C . SER A 1 401 ? 40.245 -4.757 -15.796 1.00 57.12 401 SER A C 1
ATOM 3223 O O . SER A 1 401 ? 41.148 -5.444 -15.327 1.00 57.12 401 SER A O 1
ATOM 3225 N N . ASN A 1 402 ? 38.966 -5.148 -15.745 1.00 53.03 402 ASN A N 1
ATOM 3226 C CA . ASN A 1 402 ? 38.482 -6.349 -15.054 1.00 53.03 402 ASN A CA 1
ATOM 3227 C C . ASN A 1 402 ? 38.324 -7.593 -15.947 1.00 53.03 402 ASN A C 1
ATOM 3229 O O . ASN A 1 402 ? 38.036 -8.667 -15.421 1.00 53.03 402 ASN A O 1
ATOM 3233 N N . TYR A 1 403 ? 38.531 -7.501 -17.266 1.00 48.75 403 TYR A N 1
ATOM 3234 C CA . TYR A 1 403 ? 38.318 -8.639 -18.176 1.00 48.75 403 TYR A CA 1
ATOM 3235 C C . TYR A 1 403 ? 39.194 -9.858 -17.828 1.00 48.75 403 TYR A C 1
ATOM 3237 O O . TYR A 1 403 ? 38.757 -11.001 -17.939 1.00 48.75 403 TYR A O 1
ATOM 3245 N N . ARG A 1 404 ? 40.404 -9.635 -17.297 1.00 45.59 404 ARG A N 1
ATOM 3246 C CA . ARG A 1 404 ? 41.312 -10.721 -16.883 1.00 45.59 404 ARG A CA 1
ATOM 3247 C C . ARG A 1 404 ? 40.921 -11.423 -15.574 1.00 45.59 404 ARG A C 1
ATOM 3249 O O . ARG A 1 404 ? 41.466 -12.479 -15.290 1.00 45.59 404 ARG A O 1
ATOM 3256 N N . LEU A 1 405 ? 39.993 -10.872 -14.786 1.00 45.75 405 LEU A N 1
ATOM 3257 C CA . LEU A 1 405 ? 39.548 -11.465 -13.513 1.00 45.75 405 LEU A CA 1
ATOM 3258 C C . LEU A 1 405 ? 38.330 -12.390 -13.659 1.00 45.75 405 LEU A C 1
ATOM 3260 O O . LEU A 1 405 ? 38.044 -13.149 -12.739 1.00 45.75 405 LEU A O 1
ATOM 3264 N N . ILE A 1 406 ? 37.613 -12.322 -14.783 1.00 44.28 406 ILE A N 1
ATOM 3265 C CA . ILE A 1 406 ? 36.378 -13.092 -15.022 1.00 44.28 406 ILE A CA 1
ATOM 3266 C C . ILE A 1 406 ? 36.671 -14.384 -15.817 1.00 44.28 406 ILE A C 1
ATOM 3268 O O . ILE A 1 406 ? 35.900 -15.334 -15.761 1.00 44.28 406 ILE A O 1
ATOM 3272 N N . GLY A 1 407 ? 37.816 -14.457 -16.510 1.00 38.69 407 GLY A N 1
ATOM 3273 C CA . GLY A 1 407 ? 38.150 -15.545 -17.439 1.00 38.69 407 GLY A CA 1
ATOM 3274 C C . GLY A 1 407 ? 38.952 -16.738 -16.894 1.00 38.69 407 GLY A C 1
ATOM 3275 O O . GLY A 1 407 ? 39.113 -17.712 -17.625 1.00 38.69 407 GLY A O 1
ATOM 3276 N N . SER A 1 408 ? 39.444 -16.737 -15.649 1.00 40.94 408 SER A N 1
ATOM 3277 C CA . SER A 1 408 ? 40.154 -17.911 -15.093 1.00 40.94 408 SER A CA 1
ATOM 3278 C C . SER A 1 408 ? 39.177 -18.953 -14.550 1.00 40.94 408 SER A C 1
ATOM 3280 O O . SER A 1 408 ? 39.089 -19.206 -13.352 1.00 40.94 408 SER A O 1
ATOM 3282 N N . SER A 1 409 ? 38.404 -19.556 -15.444 1.00 43.78 409 SER A N 1
ATOM 3283 C CA . SER A 1 409 ? 37.633 -20.774 -15.182 1.00 43.78 409 SER A CA 1
ATOM 3284 C C . SER A 1 409 ? 37.485 -21.570 -16.474 1.00 43.78 409 SER A C 1
ATOM 3286 O O . SER A 1 409 ? 36.368 -21.830 -16.900 1.00 43.78 409 SER A O 1
ATOM 3288 N N . ARG A 1 410 ? 38.607 -21.907 -17.135 1.00 39.06 410 ARG A N 1
ATOM 3289 C CA . ARG A 1 410 ? 38.713 -23.039 -18.080 1.00 39.06 410 ARG A CA 1
ATOM 3290 C C . ARG A 1 410 ? 40.136 -23.228 -18.621 1.00 39.06 410 ARG A C 1
ATOM 3292 O O . ARG A 1 410 ? 40.467 -22.761 -19.699 1.00 39.06 410 ARG A O 1
ATOM 3299 N N . SER A 1 411 ? 40.944 -23.972 -17.872 1.00 34.41 411 SER A N 1
ATOM 3300 C CA . SER A 1 411 ? 41.829 -25.027 -18.396 1.00 34.41 411 SER A CA 1
ATOM 3301 C C . SER A 1 411 ? 42.524 -25.684 -17.207 1.00 34.41 411 SER A C 1
ATOM 3303 O O . SER A 1 411 ? 43.283 -25.034 -16.490 1.00 34.41 411 SER A O 1
ATOM 3305 N N . GLY A 1 412 ? 42.218 -26.956 -16.962 1.00 36.91 412 GLY A N 1
ATOM 3306 C CA . GLY A 1 412 ? 42.856 -27.724 -15.907 1.00 36.91 412 GLY A CA 1
ATOM 3307 C C . GLY A 1 412 ? 44.346 -27.885 -16.176 1.00 36.91 412 GLY A C 1
ATOM 3308 O O . GLY A 1 412 ? 44.729 -28.540 -17.137 1.00 36.91 412 GLY A O 1
ATOM 3309 N N . GLN A 1 413 ? 45.170 -27.351 -15.282 1.00 32.59 413 GLN A N 1
ATOM 3310 C CA . GLN A 1 413 ? 46.415 -27.993 -14.894 1.00 32.59 413 GLN A CA 1
ATOM 3311 C C . GLN A 1 413 ? 46.550 -27.883 -13.379 1.00 32.59 413 GLN A C 1
ATOM 3313 O O . GLN A 1 413 ? 46.569 -26.795 -12.806 1.00 32.59 413 GLN A O 1
ATOM 3318 N N . ARG A 1 414 ? 46.592 -29.053 -12.736 1.00 32.81 414 ARG A N 1
ATOM 3319 C CA . ARG A 1 414 ? 47.066 -29.216 -11.365 1.00 32.81 414 ARG A CA 1
ATOM 3320 C C . ARG A 1 414 ? 48.501 -28.694 -11.317 1.00 32.81 414 ARG A C 1
ATOM 3322 O O . ARG A 1 414 ? 49.374 -29.280 -11.945 1.00 32.81 414 ARG A O 1
ATOM 3329 N N . SER A 1 415 ? 48.730 -27.630 -10.562 1.00 31.22 415 SER A N 1
ATOM 3330 C CA . SER A 1 415 ? 50.053 -27.286 -10.055 1.00 31.22 415 SER A CA 1
ATOM 3331 C C . SER A 1 415 ? 49.917 -27.040 -8.561 1.00 31.22 415 SER A C 1
ATOM 3333 O O . SER A 1 415 ? 49.288 -26.086 -8.109 1.00 31.22 415 SER A O 1
ATOM 3335 N N . THR A 1 416 ? 50.423 -28.007 -7.811 1.00 32.38 416 THR A N 1
ATOM 3336 C CA . THR A 1 416 ? 50.638 -27.992 -6.373 1.00 32.38 416 THR A CA 1
ATOM 3337 C C . THR A 1 416 ? 51.894 -27.179 -6.084 1.00 32.38 416 THR A C 1
ATOM 3339 O O . THR A 1 416 ? 52.987 -27.700 -6.276 1.00 32.38 416 THR A O 1
ATOM 3342 N N . TYR A 1 417 ? 51.760 -25.936 -5.625 1.00 29.67 417 TYR A N 1
ATOM 3343 C CA . TYR A 1 417 ? 52.700 -25.346 -4.669 1.00 29.67 417 TYR A CA 1
ATOM 3344 C C . TYR A 1 417 ? 52.129 -24.053 -4.083 1.00 29.67 417 TYR A C 1
ATOM 3346 O O . TYR A 1 417 ? 51.412 -23.301 -4.742 1.00 29.67 417 TYR A O 1
ATOM 3354 N N . GLU A 1 418 ? 52.438 -23.847 -2.814 1.00 28.78 418 GLU A N 1
ATOM 3355 C CA . GLU A 1 418 ? 52.062 -22.729 -1.968 1.00 28.78 418 GLU A CA 1
ATOM 3356 C C . GLU A 1 418 ? 52.459 -21.352 -2.523 1.00 28.78 418 GLU A C 1
ATOM 3358 O O . GLU A 1 418 ? 53.441 -21.194 -3.240 1.00 28.78 418 GLU A O 1
ATOM 3363 N N . GLN A 1 419 ? 51.687 -20.350 -2.089 1.00 38.03 419 GLN A N 1
ATOM 3364 C CA . GLN A 1 419 ? 52.133 -18.988 -1.773 1.00 38.03 419 GLN A CA 1
ATOM 3365 C C . GLN A 1 419 ? 53.139 -18.321 -2.730 1.00 38.03 419 GLN A C 1
ATOM 3367 O O . GLN A 1 419 ? 54.344 -18.413 -2.546 1.00 38.03 419 GLN A O 1
ATOM 3372 N N . GLN A 1 420 ? 52.622 -17.490 -3.639 1.00 27.97 420 GLN A N 1
ATOM 3373 C CA . GLN A 1 420 ? 53.290 -16.297 -4.191 1.00 27.97 420 GLN A CA 1
ATOM 3374 C C . GLN A 1 420 ? 52.186 -15.427 -4.826 1.00 27.97 420 GLN A C 1
ATOM 3376 O O . GLN A 1 420 ? 51.706 -15.689 -5.922 1.00 27.97 420 GLN A O 1
ATOM 3381 N N . GLN A 1 421 ? 51.504 -14.546 -4.090 1.00 32.81 421 GLN A N 1
ATOM 3382 C CA . GLN A 1 421 ? 51.933 -13.177 -3.788 1.00 32.81 421 GLN A CA 1
ATOM 3383 C C . GLN A 1 421 ? 52.711 -12.495 -4.940 1.00 32.81 421 GLN A C 1
ATOM 3385 O O . GLN A 1 421 ? 53.872 -12.785 -5.189 1.00 32.81 421 GLN A O 1
ATOM 3390 N N . PHE A 1 422 ? 52.046 -11.509 -5.562 1.00 30.62 422 PHE A N 1
ATOM 3391 C CA . PHE A 1 422 ? 52.611 -10.385 -6.330 1.00 30.62 422 PHE A CA 1
ATOM 3392 C C . PHE A 1 422 ? 53.088 -10.597 -7.781 1.00 30.62 422 PHE A C 1
ATOM 3394 O O . PHE A 1 422 ? 54.247 -10.380 -8.114 1.00 30.62 422 PHE A O 1
ATOM 3401 N N . GLY A 1 423 ? 52.131 -10.728 -8.706 1.00 27.45 423 GLY A N 1
ATOM 3402 C CA . GLY A 1 423 ? 52.260 -10.140 -10.048 1.00 27.45 423 GLY A CA 1
ATOM 3403 C C . GLY A 1 423 ? 52.024 -8.626 -9.997 1.00 27.45 423 GLY A C 1
ATOM 3404 O O . GLY A 1 423 ? 50.955 -8.147 -10.374 1.00 27.45 423 GLY A O 1
ATOM 3405 N N . ARG A 1 424 ? 52.990 -7.868 -9.461 1.00 29.31 424 ARG A N 1
ATOM 3406 C CA . ARG A 1 424 ? 52.974 -6.396 -9.452 1.00 29.31 424 ARG A CA 1
ATOM 3407 C C . ARG A 1 424 ? 52.970 -5.877 -10.893 1.00 29.31 424 ARG A C 1
ATOM 3409 O O . ARG A 1 424 ? 54.011 -5.814 -11.537 1.00 29.31 424 ARG A O 1
ATOM 3416 N N . VAL A 1 425 ? 51.835 -5.356 -11.354 1.00 30.62 425 VAL A N 1
ATOM 3417 C CA . VAL A 1 425 ? 51.914 -4.050 -12.018 1.00 30.62 425 VAL A CA 1
ATOM 3418 C C . VAL A 1 425 ? 52.241 -3.088 -10.884 1.00 30.62 425 VAL A C 1
ATOM 3420 O O . VAL A 1 425 ? 51.401 -2.844 -10.021 1.00 30.62 425 VAL A O 1
ATOM 3423 N N . SER A 1 426 ? 53.499 -2.652 -10.808 1.00 27.58 426 SER A N 1
ATOM 3424 C CA . SER A 1 426 ? 53.926 -1.631 -9.855 1.00 27.58 426 SER A CA 1
ATOM 3425 C C . SER A 1 426 ? 53.150 -0.352 -10.152 1.00 27.58 426 SER A C 1
ATOM 3427 O O . SER A 1 426 ? 53.506 0.410 -11.047 1.00 27.58 426 SER A O 1
ATOM 3429 N N . VAL A 1 427 ? 52.053 -0.143 -9.432 1.00 34.78 427 VAL A N 1
ATOM 3430 C CA . VAL A 1 427 ? 51.455 1.175 -9.268 1.00 34.78 427 VAL A CA 1
ATOM 3431 C C . VAL A 1 427 ? 52.034 1.690 -7.962 1.00 34.78 427 VAL A C 1
ATOM 3433 O O . VAL A 1 427 ? 51.545 1.363 -6.883 1.00 34.78 427 VAL A O 1
ATOM 3436 N N . SER A 1 428 ? 53.154 2.403 -8.061 1.00 28.44 428 SER A N 1
ATOM 3437 C CA . SER A 1 428 ? 53.732 3.118 -6.930 1.00 28.44 428 SER A CA 1
ATOM 3438 C C . SER A 1 428 ? 52.654 4.004 -6.307 1.00 28.44 428 SER A C 1
ATOM 3440 O O . SER A 1 428 ? 51.975 4.755 -7.010 1.00 28.44 428 SER A O 1
ATOM 3442 N N . ALA A 1 429 ? 52.493 3.896 -4.991 1.00 34.12 429 ALA A N 1
ATOM 3443 C CA . ALA A 1 429 ? 51.570 4.674 -4.175 1.00 34.12 429 ALA A CA 1
ATOM 3444 C C . ALA A 1 429 ? 52.038 6.137 -4.032 1.00 34.12 429 ALA A C 1
ATOM 3446 O O . ALA A 1 429 ? 52.331 6.606 -2.938 1.00 34.12 429 ALA A O 1
ATOM 3447 N N . ALA A 1 430 ? 52.114 6.856 -5.153 1.00 29.66 430 ALA A N 1
ATOM 3448 C CA . ALA A 1 430 ? 52.405 8.282 -5.210 1.00 29.66 430 ALA A CA 1
ATOM 3449 C C . ALA A 1 430 ? 51.400 8.978 -6.148 1.00 29.66 430 ALA A C 1
ATOM 3451 O O . ALA A 1 430 ? 51.512 8.928 -7.370 1.00 29.66 430 ALA A O 1
ATOM 3452 N N . THR A 1 431 ? 50.366 9.560 -5.534 1.00 35.72 431 THR A N 1
ATOM 3453 C CA . THR A 1 431 ? 49.670 10.812 -5.913 1.00 35.72 431 THR A CA 1
ATOM 3454 C C . THR A 1 431 ? 49.150 11.079 -7.336 1.00 35.72 431 THR A C 1
ATOM 3456 O O . THR A 1 431 ? 48.543 12.128 -7.527 1.00 35.72 431 THR A O 1
ATOM 3459 N N . ASN A 1 432 ? 49.217 10.176 -8.316 1.00 33.19 432 ASN A N 1
ATOM 3460 C CA . ASN A 1 432 ? 48.627 10.431 -9.637 1.00 33.1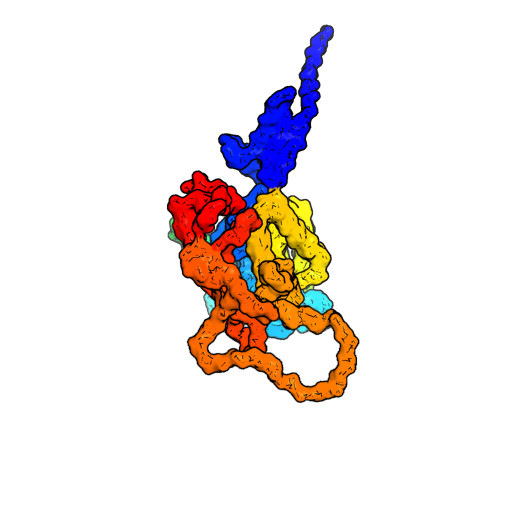9 432 ASN A CA 1
ATOM 3461 C C . ASN A 1 432 ? 47.571 9.396 -10.029 1.00 33.19 432 ASN A C 1
ATOM 3463 O O . ASN A 1 432 ? 47.866 8.221 -10.231 1.00 33.19 432 ASN A O 1
ATOM 3467 N N . LYS A 1 433 ? 46.329 9.881 -10.189 1.00 42.84 433 LYS A N 1
ATOM 3468 C CA . LYS A 1 433 ? 45.218 9.213 -10.885 1.00 42.84 433 LYS A CA 1
ATOM 3469 C C . LYS A 1 433 ? 45.771 8.496 -12.123 1.00 42.84 433 LYS A C 1
ATOM 3471 O O . LYS A 1 433 ? 46.206 9.154 -13.068 1.00 42.84 433 LYS A O 1
ATOM 3476 N N . THR A 1 434 ? 45.793 7.168 -12.110 1.00 48.25 434 THR A N 1
ATOM 3477 C CA . THR A 1 434 ? 46.341 6.347 -13.193 1.00 48.25 434 THR A CA 1
ATOM 3478 C C . THR A 1 434 ? 45.527 6.567 -14.468 1.00 48.25 434 THR A C 1
ATOM 3480 O O . THR A 1 434 ? 44.434 6.032 -14.637 1.00 48.25 434 THR A O 1
ATOM 3483 N N . ARG A 1 435 ? 46.040 7.412 -15.372 1.00 53.97 435 ARG A N 1
ATOM 3484 C CA . ARG A 1 435 ? 45.413 7.685 -16.670 1.00 53.97 435 ARG A CA 1
ATOM 3485 C C . ARG A 1 435 ? 45.570 6.443 -17.548 1.00 53.97 435 ARG A C 1
ATOM 3487 O O . ARG A 1 435 ? 46.680 6.122 -17.967 1.00 53.97 435 ARG A O 1
ATOM 3494 N N . ILE A 1 436 ? 44.471 5.745 -17.830 1.00 66.38 436 ILE A N 1
ATOM 3495 C CA . ILE A 1 436 ? 44.427 4.532 -18.665 1.00 66.38 436 ILE A CA 1
ATOM 3496 C C . ILE A 1 436 ? 44.572 4.948 -20.138 1.00 66.38 436 ILE A C 1
ATOM 3498 O O . ILE A 1 436 ? 43.642 4.893 -20.924 1.00 66.38 436 ILE A O 1
ATOM 3502 N N . GLN A 1 437 ? 45.728 5.476 -20.522 1.00 75.44 437 GLN A N 1
ATOM 3503 C CA . GLN A 1 437 ? 45.961 6.088 -21.837 1.00 75.44 437 GLN A CA 1
ATOM 3504 C C . GLN A 1 437 ? 46.200 5.075 -22.971 1.00 75.44 437 GLN A C 1
ATOM 3506 O O . GLN A 1 437 ? 46.205 5.425 -24.154 1.00 75.44 437 GLN A O 1
ATOM 3511 N N . SER A 1 438 ? 46.364 3.801 -22.623 1.00 81.50 438 SER A N 1
ATOM 3512 C CA . SER A 1 438 ? 46.680 2.711 -23.540 1.00 81.50 438 SER A CA 1
ATOM 3513 C C . SER A 1 438 ? 45.943 1.419 -23.179 1.00 81.50 438 SER A C 1
ATOM 3515 O O . SER A 1 438 ? 45.457 1.240 -22.063 1.00 81.50 438 SER A O 1
ATOM 3517 N N . CYS A 1 439 ? 45.837 0.508 -24.149 1.00 82.88 439 CYS A N 1
ATOM 3518 C CA . CYS A 1 439 ? 45.224 -0.801 -23.961 1.00 82.88 439 CYS A CA 1
ATOM 3519 C C . CYS A 1 439 ? 45.991 -1.612 -22.897 1.00 82.88 439 CYS A C 1
ATOM 3521 O O . CYS A 1 439 ? 47.202 -1.797 -23.045 1.00 82.88 439 CYS A O 1
ATOM 3523 N N . PRO A 1 440 ? 45.313 -2.197 -21.891 1.00 79.38 440 PRO A N 1
ATOM 3524 C CA . PRO A 1 440 ? 45.975 -2.983 -20.847 1.00 79.38 440 PRO A CA 1
ATOM 3525 C C . PRO A 1 440 ? 46.642 -4.263 -21.377 1.00 79.38 440 PRO A C 1
ATOM 3527 O O . PRO A 1 440 ? 47.550 -4.792 -20.740 1.00 79.38 440 PRO A O 1
ATOM 3530 N N . SER A 1 441 ? 46.216 -4.764 -22.541 1.00 82.12 441 SER A N 1
ATOM 3531 C CA . SER A 1 441 ? 46.746 -5.998 -23.129 1.00 82.12 441 SER A CA 1
ATOM 3532 C C . SER A 1 441 ? 47.896 -5.775 -24.110 1.00 82.12 441 SER A C 1
ATOM 3534 O O . SER A 1 441 ? 48.896 -6.476 -24.010 1.00 82.12 441 SER A O 1
ATOM 3536 N N . CYS A 1 442 ? 47.789 -4.820 -25.041 1.00 87.19 442 CYS A N 1
ATOM 3537 C CA . CYS A 1 442 ? 48.811 -4.600 -26.081 1.00 87.19 442 CYS A CA 1
ATOM 3538 C C . CYS A 1 442 ? 49.557 -3.263 -25.965 1.00 87.19 442 CYS A C 1
ATOM 3540 O O . CYS A 1 442 ? 50.413 -2.977 -26.797 1.00 87.19 442 CYS A O 1
ATOM 3542 N N . ARG A 1 443 ? 49.221 -2.427 -24.971 1.00 85.19 443 ARG A N 1
ATOM 3543 C CA . ARG A 1 443 ? 49.823 -1.107 -24.696 1.00 85.19 443 ARG A CA 1
ATOM 3544 C C . ARG A 1 443 ? 49.723 -0.073 -25.826 1.00 85.19 443 ARG A C 1
ATOM 3546 O O . ARG A 1 443 ? 50.246 1.029 -25.680 1.00 85.19 443 ARG A O 1
ATOM 3553 N N . LYS A 1 444 ? 49.008 -0.365 -26.918 1.00 85.94 444 LYS A N 1
ATOM 3554 C CA . LYS A 1 444 ? 48.703 0.623 -27.963 1.00 85.94 444 LYS A CA 1
ATOM 3555 C C . LYS A 1 444 ? 47.767 1.720 -27.431 1.00 85.94 444 LYS A C 1
ATOM 3557 O O . LYS A 1 444 ? 46.940 1.424 -26.565 1.00 85.94 444 LYS A O 1
ATOM 3562 N N . PRO A 1 445 ? 47.895 2.971 -27.911 1.00 85.81 445 PRO A N 1
ATOM 3563 C CA . PRO A 1 445 ? 47.130 4.105 -27.393 1.00 85.81 445 PRO A CA 1
ATOM 3564 C C . PRO A 1 445 ? 45.622 3.913 -27.593 1.00 85.81 445 PRO A C 1
ATOM 3566 O O . PRO A 1 445 ? 45.192 3.365 -28.609 1.00 85.81 445 PRO A O 1
ATOM 3569 N N . LEU A 1 446 ? 44.823 4.371 -26.626 1.00 83.69 446 LEU A N 1
ATOM 3570 C CA . LEU A 1 446 ? 43.364 4.392 -26.757 1.00 83.69 446 LEU A CA 1
ATOM 3571 C C . LEU A 1 446 ? 42.893 5.542 -27.672 1.00 83.69 446 LEU A C 1
ATOM 3573 O O . LEU A 1 446 ? 43.650 6.497 -27.880 1.00 83.69 446 LEU A O 1
ATOM 3577 N N . PRO A 1 447 ? 41.651 5.479 -28.202 1.00 85.38 447 PRO A N 1
ATOM 3578 C CA . PRO A 1 447 ? 41.069 6.559 -28.994 1.00 85.38 447 PRO A CA 1
ATOM 3579 C C . PRO A 1 447 ? 41.149 7.919 -28.295 1.00 85.38 447 PRO A C 1
ATOM 3581 O O . PRO A 1 447 ? 41.066 8.016 -27.066 1.00 85.38 447 PRO A O 1
ATOM 3584 N N . ARG A 1 448 ? 41.320 8.969 -29.099 1.00 87.81 448 ARG A N 1
ATOM 3585 C CA . ARG A 1 448 ? 41.372 10.363 -28.652 1.00 87.81 448 ARG A CA 1
ATOM 3586 C C . ARG A 1 448 ? 40.018 11.025 -28.844 1.00 87.81 448 ARG A C 1
ATOM 3588 O O . ARG A 1 448 ? 39.279 10.676 -29.758 1.00 87.81 448 ARG A O 1
ATOM 3595 N N . CYS A 1 449 ? 39.724 12.007 -28.005 1.00 89.69 449 CYS A N 1
ATOM 3596 C CA . CYS A 1 449 ? 38.632 12.931 -28.253 1.00 89.69 449 CYS A CA 1
ATOM 3597 C C . CYS A 1 449 ? 38.928 13.748 -29.513 1.00 89.69 449 CYS A C 1
ATOM 3599 O O . CYS A 1 449 ? 40.018 14.304 -29.625 1.00 89.69 449 CYS A O 1
ATOM 3601 N N . ALA A 1 450 ? 37.957 13.843 -30.423 1.00 92.69 450 ALA A N 1
ATOM 3602 C CA . ALA A 1 450 ? 38.097 14.581 -31.679 1.00 92.69 450 ALA A CA 1
ATOM 3603 C C . ALA A 1 450 ? 38.433 16.073 -31.488 1.00 92.69 450 ALA A C 1
ATOM 3605 O O . ALA A 1 450 ? 39.100 16.650 -32.335 1.00 92.69 450 ALA A O 1
ATOM 3606 N N . LEU A 1 451 ? 38.017 16.674 -30.366 1.00 92.06 451 LEU A N 1
ATOM 3607 C CA . LEU A 1 451 ? 38.231 18.097 -30.089 1.00 92.06 451 LEU A CA 1
ATOM 3608 C C . LEU A 1 451 ? 39.486 18.362 -29.254 1.00 92.06 451 LEU A C 1
ATOM 3610 O O . LEU A 1 451 ? 40.375 19.088 -29.676 1.00 92.06 451 LEU A O 1
ATOM 3614 N N . CYS A 1 452 ? 39.596 17.763 -28.064 1.00 90.06 452 CYS A N 1
ATOM 3615 C CA . CYS A 1 452 ? 40.716 18.066 -27.164 1.00 90.06 452 CYS A CA 1
ATOM 3616 C C . CYS A 1 452 ? 41.929 17.147 -27.343 1.00 90.06 452 CYS A C 1
ATOM 3618 O O . CYS A 1 452 ? 42.921 17.306 -26.637 1.00 90.06 452 CYS A O 1
ATOM 3620 N N . LEU A 1 453 ? 41.837 16.132 -28.211 1.00 88.50 453 LEU A N 1
ATOM 3621 C CA . LEU A 1 453 ? 42.903 15.174 -28.542 1.00 88.50 453 LEU A CA 1
ATOM 3622 C C . LEU A 1 453 ? 43.455 14.345 -27.361 1.00 88.50 453 LEU A C 1
ATOM 3624 O O . LEU A 1 453 ? 44.382 13.540 -27.529 1.00 88.50 453 LEU A O 1
ATOM 3628 N N . THR A 1 454 ? 42.850 14.475 -26.179 1.00 83.50 454 THR A N 1
ATOM 3629 C CA . THR A 1 454 ? 43.111 13.655 -24.990 1.00 83.50 454 THR A CA 1
ATOM 3630 C C . THR A 1 454 ? 42.505 12.265 -25.167 1.00 83.50 454 THR A C 1
ATOM 3632 O O . THR A 1 454 ? 41.424 12.110 -25.733 1.00 83.50 454 THR A O 1
ATOM 3635 N N . GLN A 1 455 ? 43.205 11.241 -24.686 1.00 79.19 455 GLN A N 1
ATOM 3636 C CA . GLN A 1 455 ? 42.786 9.841 -24.800 1.00 79.19 455 GLN A CA 1
ATOM 3637 C C . GLN A 1 455 ? 41.650 9.485 -23.829 1.00 79.19 455 GLN A C 1
ATOM 3639 O O . GLN A 1 455 ? 41.565 10.058 -22.745 1.00 79.19 455 GLN A O 1
ATOM 3644 N N . LEU A 1 456 ? 40.877 8.454 -24.191 1.00 72.88 456 LEU A N 1
ATOM 3645 C CA . LEU A 1 456 ? 39.775 7.794 -23.459 1.00 72.88 456 LEU A CA 1
ATOM 3646 C C . LEU A 1 456 ? 40.061 7.429 -21.981 1.00 72.88 456 LEU A C 1
ATOM 3648 O O . LEU A 1 456 ? 39.154 7.033 -21.259 1.00 72.88 456 LEU A O 1
ATOM 3652 N N . GLY A 1 457 ? 41.303 7.552 -21.511 1.00 61.84 457 GLY A N 1
ATOM 3653 C CA . GLY A 1 457 ? 41.829 6.989 -20.266 1.00 61.84 457 GLY A CA 1
ATOM 3654 C C . GLY A 1 457 ? 41.311 7.521 -18.935 1.00 61.84 457 GLY A C 1
ATOM 3655 O O . GLY A 1 457 ? 41.991 7.345 -17.923 1.00 61.84 457 GLY A O 1
ATOM 3656 N N . THR A 1 458 ? 40.143 8.153 -18.917 1.00 57.97 458 THR A N 1
ATOM 3657 C CA . THR A 1 458 ? 39.423 8.496 -17.694 1.00 57.97 458 THR A CA 1
ATOM 3658 C C . THR A 1 458 ? 38.607 7.272 -17.264 1.00 57.97 458 THR A C 1
ATOM 3660 O O . THR A 1 458 ? 37.630 6.941 -17.935 1.00 57.97 458 THR A O 1
ATOM 3663 N N . PRO A 1 459 ? 38.972 6.556 -16.184 1.00 55.62 459 PRO A N 1
ATOM 3664 C CA . PRO A 1 459 ? 38.134 5.473 -15.682 1.00 55.62 459 PRO A CA 1
ATOM 3665 C C . PRO A 1 459 ? 36.753 6.017 -15.284 1.00 55.62 459 PRO A C 1
ATOM 3667 O O . PRO A 1 459 ? 36.654 6.944 -14.477 1.00 55.62 459 PRO A O 1
ATOM 3670 N N . ALA A 1 460 ? 35.691 5.431 -15.844 1.00 52.06 460 ALA A N 1
ATOM 3671 C CA . ALA A 1 460 ? 34.310 5.686 -15.444 1.00 52.06 460 ALA A CA 1
ATOM 3672 C C . ALA A 1 460 ? 34.039 4.995 -14.096 1.00 52.06 460 ALA A C 1
ATOM 3674 O O . ALA A 1 460 ? 33.492 3.898 -14.034 1.00 52.06 460 ALA A O 1
ATOM 3675 N N . GLY A 1 461 ? 34.504 5.629 -13.017 1.00 51.03 461 GLY A N 1
ATOM 3676 C CA . GLY A 1 461 ? 34.367 5.146 -11.644 1.00 51.03 461 GLY A CA 1
ATOM 3677 C C . GLY A 1 461 ? 35.348 4.038 -11.252 1.00 51.03 461 GLY A C 1
ATOM 3678 O O . GLY A 1 461 ? 35.774 3.205 -12.052 1.00 51.03 461 GLY A O 1
ATOM 3679 N N . VAL A 1 462 ? 35.714 4.041 -9.974 1.00 47.19 462 VAL A N 1
ATOM 3680 C CA . VAL A 1 462 ? 36.455 2.961 -9.313 1.00 47.19 462 VAL A CA 1
ATOM 3681 C C . VAL A 1 462 ? 35.448 2.231 -8.411 1.00 47.19 462 VAL A C 1
ATOM 3683 O O . VAL A 1 462 ? 34.557 2.872 -7.865 1.00 47.19 462 VAL A O 1
ATOM 3686 N N . TYR A 1 463 ? 35.607 0.913 -8.248 1.00 45.03 463 TYR A N 1
ATOM 3687 C CA . TYR A 1 463 ? 34.872 0.025 -7.322 1.00 45.03 463 TYR A CA 1
ATOM 3688 C C . TYR A 1 463 ? 33.538 -0.577 -7.809 1.00 45.03 463 TYR A C 1
ATOM 3690 O O . TYR A 1 463 ? 32.454 -0.224 -7.364 1.00 45.03 463 TYR A O 1
ATOM 3698 N N . TRP A 1 464 ? 33.644 -1.632 -8.625 1.00 40.72 464 TRP A N 1
ATOM 3699 C CA . TRP A 1 464 ? 32.587 -2.651 -8.777 1.00 40.72 464 TRP A CA 1
ATOM 3700 C C . TRP A 1 464 ? 32.785 -3.871 -7.853 1.00 40.72 464 TRP A C 1
ATOM 3702 O O . TRP A 1 464 ? 31.995 -4.811 -7.880 1.00 40.72 464 TRP A O 1
ATOM 3712 N N . ARG A 1 465 ? 33.818 -3.864 -6.996 1.00 38.38 465 ARG A N 1
ATOM 3713 C CA . ARG A 1 465 ? 33.956 -4.800 -5.873 1.00 38.38 465 ARG A CA 1
ATOM 3714 C C . ARG A 1 465 ? 34.155 -4.026 -4.580 1.00 38.38 465 ARG A C 1
ATOM 3716 O O . ARG A 1 465 ? 35.105 -3.253 -4.476 1.00 38.38 465 ARG A O 1
ATOM 3723 N N . GLY A 1 466 ? 33.276 -4.281 -3.614 1.00 36.53 466 GLY A N 1
ATOM 3724 C CA . GLY A 1 466 ? 33.496 -3.899 -2.231 1.00 36.53 466 GLY A CA 1
ATOM 3725 C C . GLY A 1 466 ? 34.826 -4.476 -1.760 1.00 36.53 466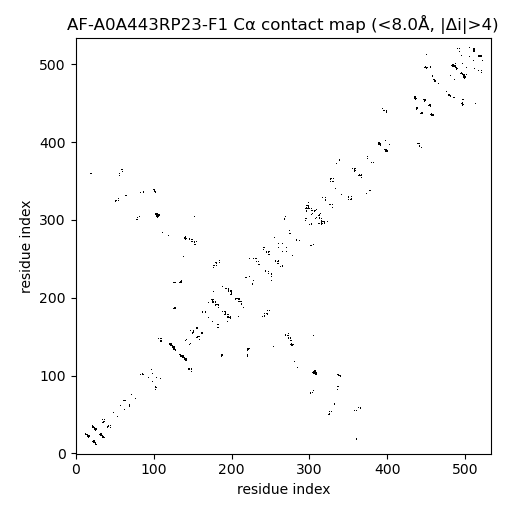 GLY A C 1
ATOM 3726 O O . GLY A 1 466 ? 35.096 -5.671 -1.908 1.00 36.53 466 GLY A O 1
ATOM 3727 N N . ARG A 1 467 ? 35.665 -3.615 -1.188 1.00 33.47 467 ARG A N 1
ATOM 3728 C CA . ARG A 1 467 ? 36.500 -4.062 -0.079 1.00 33.47 467 ARG A CA 1
ATOM 3729 C C . ARG A 1 467 ? 35.498 -4.600 0.948 1.00 33.47 467 ARG A C 1
ATOM 3731 O O . ARG A 1 467 ? 34.498 -3.932 1.188 1.00 33.47 467 ARG A O 1
ATOM 3738 N N . LYS A 1 468 ? 35.703 -5.799 1.493 1.00 39.09 468 LYS A N 1
ATOM 3739 C CA . LYS A 1 468 ? 35.043 -6.133 2.757 1.00 39.09 468 LYS A CA 1
ATOM 3740 C C . LYS A 1 468 ? 35.576 -5.119 3.772 1.00 39.09 468 LYS A C 1
ATOM 3742 O O . LYS A 1 468 ? 36.718 -5.250 4.201 1.00 39.09 468 LYS A O 1
ATOM 3747 N N . SER A 1 469 ? 34.849 -4.033 3.994 1.00 37.91 469 SER A N 1
ATOM 3748 C CA . SER A 1 469 ? 34.847 -3.372 5.287 1.00 37.91 469 SER A CA 1
ATOM 3749 C C . SER A 1 469 ? 33.858 -4.173 6.115 1.00 37.91 469 SER A C 1
ATOM 3751 O O . SER A 1 469 ? 32.718 -4.356 5.695 1.00 37.91 469 SER A O 1
ATOM 3753 N N . ASP A 1 470 ? 34.306 -4.695 7.247 1.00 42.22 470 ASP A N 1
ATOM 3754 C CA . ASP A 1 470 ? 33.463 -5.412 8.207 1.00 42.22 470 ASP A CA 1
ATOM 3755 C C . ASP A 1 470 ? 32.535 -4.446 8.989 1.00 42.22 470 ASP A C 1
ATOM 3757 O O . ASP A 1 470 ? 32.111 -4.756 10.094 1.00 42.22 470 ASP A O 1
ATOM 3761 N N . ASP A 1 471 ? 32.211 -3.284 8.407 1.00 38.03 471 ASP A N 1
ATOM 3762 C CA . ASP A 1 471 ? 31.287 -2.284 8.944 1.00 38.03 471 ASP A CA 1
ATOM 3763 C C . ASP A 1 471 ? 30.038 -2.228 8.057 1.00 38.03 471 ASP A C 1
ATOM 3765 O O . ASP A 1 471 ? 30.078 -1.771 6.911 1.00 38.03 471 ASP A O 1
ATOM 3769 N N . GLU A 1 472 ? 28.916 -2.706 8.594 1.00 43.50 472 GLU A N 1
ATOM 3770 C CA . GLU A 1 472 ? 27.629 -2.862 7.900 1.00 43.50 472 GLU A CA 1
ATOM 3771 C C . GLU A 1 472 ? 26.873 -1.536 7.649 1.00 43.50 472 GLU A C 1
ATOM 3773 O O . GLU A 1 472 ? 25.770 -1.563 7.109 1.00 43.50 472 GLU A O 1
ATOM 3778 N N . ASN A 1 473 ? 27.459 -0.372 7.966 1.00 36.56 473 ASN A N 1
ATOM 3779 C CA . ASN A 1 473 ? 26.753 0.921 7.958 1.00 36.56 473 ASN A CA 1
ATOM 3780 C C . ASN A 1 473 ? 27.246 1.978 6.951 1.00 36.56 473 ASN A C 1
ATOM 3782 O O . ASN A 1 473 ? 26.672 3.066 6.904 1.00 36.56 473 ASN A O 1
ATOM 3786 N N . GLU A 1 474 ? 28.237 1.701 6.097 1.00 36.56 474 GLU A N 1
ATOM 3787 C CA . GLU A 1 474 ? 28.580 2.623 5.001 1.00 36.56 474 GLU A CA 1
ATOM 3788 C C . GLU A 1 474 ? 27.881 2.226 3.695 1.00 36.56 474 GLU A C 1
ATOM 3790 O O . GLU A 1 474 ? 28.209 1.233 3.040 1.00 36.56 474 GLU A O 1
ATOM 3795 N N . THR A 1 475 ? 26.927 3.053 3.264 1.00 38.94 475 THR A N 1
ATOM 3796 C CA . THR A 1 475 ? 26.426 3.050 1.889 1.00 38.94 475 THR A CA 1
ATOM 3797 C C . THR A 1 475 ? 27.591 3.385 0.956 1.00 38.94 475 THR A C 1
ATOM 3799 O O . THR A 1 475 ? 27.982 4.537 0.794 1.00 38.94 475 THR A O 1
ATOM 3802 N N . ILE A 1 476 ? 28.197 2.362 0.346 1.00 45.75 476 ILE A N 1
ATOM 3803 C CA . ILE A 1 476 ? 29.255 2.548 -0.653 1.00 45.75 476 ILE A CA 1
ATOM 3804 C C . ILE A 1 476 ? 28.622 3.196 -1.893 1.00 45.75 476 ILE A C 1
ATOM 3806 O O . ILE A 1 476 ? 28.216 2.516 -2.840 1.00 45.75 476 ILE A O 1
ATOM 3810 N N . GLU A 1 477 ? 28.520 4.524 -1.901 1.00 44.75 477 GLU A N 1
ATOM 3811 C CA . GLU A 1 477 ? 28.208 5.283 -3.103 1.00 44.75 477 GLU A CA 1
ATOM 3812 C C . GLU A 1 477 ? 29.291 4.991 -4.142 1.00 44.75 477 GLU A C 1
ATOM 3814 O O . GLU A 1 477 ? 30.462 5.363 -4.003 1.00 44.75 477 GLU A O 1
ATOM 3819 N N . ARG A 1 478 ? 28.900 4.291 -5.209 1.00 53.75 478 ARG A N 1
ATOM 3820 C CA . ARG A 1 478 ? 29.736 4.060 -6.387 1.00 53.75 478 ARG A CA 1
ATOM 3821 C C . ARG A 1 478 ? 30.012 5.416 -7.041 1.00 53.75 478 ARG A C 1
ATOM 3823 O O . ARG A 1 478 ? 29.256 5.849 -7.906 1.00 53.75 478 ARG A O 1
ATOM 3830 N N . LYS A 1 479 ? 31.079 6.104 -6.625 1.00 53.22 479 LYS A N 1
ATOM 3831 C CA . LYS A 1 479 ? 31.495 7.387 -7.211 1.00 53.22 479 LYS A CA 1
ATOM 3832 C C . LYS A 1 479 ? 31.974 7.166 -8.646 1.00 53.22 479 LYS A C 1
ATOM 3834 O O . LYS A 1 479 ? 33.149 6.903 -8.909 1.00 53.22 479 LYS A O 1
ATOM 3839 N N . LEU A 1 480 ? 31.033 7.247 -9.581 1.00 63.47 480 LEU A N 1
ATOM 3840 C CA . LEU A 1 480 ? 31.312 7.367 -11.004 1.00 63.47 480 LEU A CA 1
ATOM 3841 C C . LEU A 1 480 ? 31.998 8.712 -11.264 1.00 63.47 480 LEU A C 1
ATOM 3843 O O . LEU A 1 480 ? 31.773 9.694 -10.553 1.00 63.47 480 LEU A O 1
ATOM 3847 N N . SER A 1 481 ? 32.846 8.770 -12.291 1.00 69.94 481 SER A N 1
ATOM 3848 C CA . SER A 1 481 ? 33.309 10.069 -12.775 1.00 69.94 481 SER A CA 1
ATOM 3849 C C . SER A 1 481 ? 32.101 10.874 -13.283 1.00 69.94 481 SER A C 1
ATOM 3851 O O . SER A 1 481 ? 31.132 10.274 -13.753 1.00 69.94 481 SER A O 1
ATOM 3853 N N . PRO A 1 482 ? 32.114 12.215 -13.215 1.00 75.56 482 PRO A N 1
ATOM 3854 C CA . PRO A 1 482 ? 31.011 13.020 -13.731 1.00 75.56 482 PRO A CA 1
ATOM 3855 C C . PRO A 1 482 ? 30.755 12.726 -15.215 1.00 75.56 482 PRO A C 1
ATOM 3857 O O . PRO A 1 482 ? 31.713 12.653 -15.991 1.00 75.56 482 PRO A O 1
ATOM 3860 N N . PHE A 1 483 ? 29.486 12.630 -15.626 1.00 81.62 483 PHE A N 1
ATOM 3861 C CA . PHE A 1 483 ? 29.087 12.382 -17.022 1.00 81.62 483 PHE A CA 1
ATOM 3862 C C . PHE A 1 483 ? 29.809 13.261 -18.070 1.00 81.62 483 PHE A C 1
ATOM 3864 O O . PHE A 1 483 ? 30.216 12.723 -19.098 1.00 81.62 483 PHE A O 1
ATOM 3871 N N . PRO A 1 484 ? 30.086 14.564 -17.827 1.00 83.62 484 PRO A N 1
ATOM 3872 C CA . PRO A 1 484 ? 30.889 15.400 -18.729 1.00 83.62 484 PRO A CA 1
ATOM 3873 C C . PRO A 1 484 ? 32.251 14.818 -19.137 1.00 83.62 484 PRO A C 1
ATOM 3875 O O . PRO A 1 484 ? 32.748 15.119 -20.221 1.00 83.62 484 PRO A O 1
ATOM 3878 N N . SER A 1 485 ? 32.852 14.000 -18.267 1.00 78.94 485 SER A N 1
ATOM 3879 C CA . SER A 1 485 ? 34.157 13.361 -18.473 1.00 78.94 485 SER A CA 1
ATOM 3880 C C . SER A 1 485 ? 34.081 11.998 -19.162 1.00 78.94 485 SER A C 1
ATOM 3882 O O . SER A 1 485 ? 35.120 11.426 -19.495 1.00 78.94 485 SER A O 1
ATOM 3884 N N . TRP A 1 486 ? 32.875 11.459 -19.355 1.00 83.81 486 TRP A N 1
ATOM 3885 C CA . TRP A 1 486 ? 32.679 10.176 -20.019 1.00 83.81 486 TRP A CA 1
ATOM 3886 C C . TRP A 1 486 ? 32.982 10.319 -21.498 1.00 83.81 486 TRP A C 1
ATOM 3888 O O . TRP A 1 486 ? 32.870 11.401 -22.063 1.00 83.81 486 TRP A O 1
ATOM 3898 N N . PHE A 1 487 ? 33.384 9.229 -22.132 1.00 85.19 487 PHE A N 1
ATOM 3899 C CA . PHE A 1 487 ? 33.616 9.225 -23.565 1.00 85.19 487 PHE A CA 1
ATOM 3900 C C . PHE A 1 487 ? 32.382 8.696 -24.284 1.00 85.19 487 PHE A C 1
ATOM 3902 O O . PHE A 1 487 ? 31.830 7.663 -23.909 1.00 85.19 487 PHE A O 1
ATOM 3909 N N . THR A 1 488 ? 31.978 9.398 -25.330 1.00 87.06 488 THR A N 1
ATOM 3910 C CA . THR A 1 488 ? 30.833 9.083 -26.183 1.00 87.06 488 THR A CA 1
ATOM 3911 C C . THR A 1 488 ? 31.311 8.987 -27.622 1.00 87.06 488 THR A C 1
ATOM 3913 O O . THR A 1 488 ? 32.284 9.637 -28.007 1.00 87.06 488 THR A O 1
ATOM 3916 N N . PHE A 1 489 ? 30.667 8.144 -28.422 1.00 88.44 489 PHE A N 1
ATOM 3917 C CA . PHE A 1 489 ? 31.017 7.956 -29.825 1.00 88.44 489 PHE A CA 1
ATOM 3918 C C . PHE A 1 489 ? 29.779 7.614 -30.647 1.00 88.44 489 PHE A C 1
ATOM 3920 O O . PHE A 1 489 ? 28.841 6.990 -30.155 1.00 88.44 489 PHE A O 1
ATOM 3927 N N . CYS A 1 490 ? 29.789 8.019 -31.912 1.00 89.75 490 CYS A N 1
ATOM 3928 C CA . CYS A 1 490 ? 28.742 7.676 -32.863 1.00 89.75 490 CYS A CA 1
ATOM 3929 C C . CYS A 1 490 ? 28.908 6.223 -33.322 1.00 89.75 490 CYS A C 1
ATOM 3931 O O . CYS A 1 490 ? 30.007 5.815 -33.697 1.00 89.75 490 CYS A O 1
ATOM 3933 N N . GLN A 1 491 ? 27.826 5.445 -33.346 1.00 85.81 491 GLN A N 1
ATOM 3934 C CA . GLN A 1 491 ? 27.883 4.053 -33.809 1.00 85.81 491 GLN A CA 1
ATOM 3935 C C . GLN A 1 491 ? 28.090 3.933 -35.331 1.00 85.81 491 GLN A C 1
ATOM 3937 O O . GLN A 1 491 ? 28.649 2.936 -35.784 1.00 85.81 491 GLN A O 1
ATOM 3942 N N . THR A 1 492 ? 27.729 4.963 -36.105 1.00 89.38 492 THR A N 1
ATOM 3943 C CA . THR A 1 492 ? 27.893 4.990 -37.567 1.00 89.38 492 THR A CA 1
ATOM 3944 C C . THR A 1 492 ? 29.326 5.323 -37.977 1.00 89.38 492 THR A C 1
ATOM 3946 O O . THR A 1 492 ? 29.976 4.516 -38.635 1.00 89.38 492 THR A O 1
ATOM 3949 N N . CYS A 1 493 ? 29.860 6.483 -37.573 1.00 91.81 493 CYS A N 1
ATOM 3950 C CA . CYS A 1 493 ? 31.210 6.898 -37.983 1.00 91.81 493 CYS A CA 1
ATOM 3951 C C . CYS A 1 493 ? 32.323 6.472 -37.015 1.00 91.81 493 CYS A C 1
ATOM 3953 O O . CYS A 1 493 ? 33.497 6.622 -37.338 1.00 91.81 493 CYS A O 1
ATOM 3955 N N . ARG A 1 494 ? 31.982 5.951 -35.825 1.00 88.19 494 ARG A N 1
ATOM 3956 C CA . ARG A 1 494 ? 32.922 5.535 -34.759 1.00 88.19 494 ARG A CA 1
ATOM 3957 C C . ARG A 1 494 ? 33.817 6.652 -34.206 1.00 88.19 494 ARG A C 1
ATOM 3959 O O . ARG A 1 494 ? 34.694 6.383 -33.386 1.00 88.19 494 ARG A O 1
ATOM 3966 N N . HIS A 1 495 ? 33.582 7.900 -34.601 1.00 90.50 495 HIS A N 1
ATOM 3967 C CA . HIS A 1 495 ? 34.230 9.075 -34.030 1.00 90.50 495 HIS A CA 1
ATOM 3968 C C . HIS A 1 495 ? 33.522 9.533 -32.757 1.00 90.50 495 HIS A C 1
ATOM 3970 O O . HIS A 1 495 ? 32.327 9.293 -32.562 1.00 90.50 495 HIS A O 1
ATOM 3976 N N . GLY A 1 496 ? 34.265 10.206 -31.883 1.00 90.94 496 GLY A N 1
ATOM 3977 C CA . GLY A 1 496 ? 33.757 10.576 -30.574 1.00 90.94 496 GLY A CA 1
ATOM 3978 C C . GLY A 1 496 ? 34.720 11.405 -29.738 1.00 90.94 496 GLY A C 1
ATOM 3979 O O . GLY A 1 496 ? 35.779 11.848 -30.190 1.00 90.94 496 GLY A O 1
ATOM 3980 N N . GLY A 1 497 ? 34.337 11.611 -28.487 1.00 90.94 497 GLY A N 1
ATOM 3981 C CA . GLY A 1 497 ? 35.065 12.434 -27.541 1.00 90.94 497 GLY A CA 1
ATOM 3982 C C . GLY A 1 497 ? 34.416 12.469 -26.172 1.00 90.94 497 GLY A C 1
ATOM 3983 O O . GLY A 1 497 ? 33.495 11.710 -25.887 1.00 90.94 497 GLY A O 1
ATOM 3984 N N . HIS A 1 498 ? 34.908 13.351 -25.305 1.00 87.81 498 HIS A N 1
ATOM 3985 C CA . HIS A 1 498 ? 34.270 13.562 -24.009 1.00 87.81 498 HIS A CA 1
ATOM 3986 C C . HIS A 1 498 ? 32.847 14.095 -24.199 1.00 87.81 498 HIS A C 1
ATOM 3988 O O . HIS A 1 498 ? 32.648 14.974 -25.037 1.00 87.81 498 HIS A O 1
ATOM 3994 N N . SER A 1 499 ? 31.883 13.610 -23.414 1.00 89.56 499 SER A N 1
ATOM 3995 C CA . SER A 1 499 ? 30.465 13.971 -23.524 1.00 89.56 499 SER A CA 1
ATOM 3996 C C . SER A 1 499 ? 30.271 15.481 -23.587 1.00 89.56 499 SER A C 1
ATOM 3998 O O . SER A 1 499 ? 29.576 15.964 -24.470 1.00 89.56 499 SER A O 1
ATOM 4000 N N . LYS A 1 500 ? 30.956 16.243 -22.719 1.00 89.31 500 LYS A N 1
ATOM 4001 C CA . LYS A 1 500 ? 30.889 17.711 -22.733 1.00 89.31 500 LYS A CA 1
ATOM 4002 C C . LYS A 1 500 ? 31.343 18.310 -24.062 1.00 89.31 500 LYS A C 1
ATOM 4004 O O . LYS A 1 500 ? 30.634 19.126 -24.625 1.00 89.31 500 LYS A O 1
ATOM 4009 N N . HIS A 1 501 ? 32.499 17.888 -24.570 1.00 91.62 501 HIS A N 1
ATOM 4010 C CA . HIS A 1 501 ? 33.035 18.389 -25.836 1.00 91.62 501 HIS A CA 1
ATOM 4011 C C . HIS A 1 501 ? 32.109 18.074 -27.010 1.00 91.62 501 HIS A C 1
ATOM 4013 O O . HIS A 1 501 ? 31.886 18.932 -27.853 1.00 91.62 501 HIS A O 1
ATOM 4019 N N . MET A 1 502 ? 31.546 16.865 -27.050 1.00 92.06 502 MET A N 1
ATOM 4020 C CA . MET A 1 502 ? 30.619 16.488 -28.115 1.00 92.06 502 MET A CA 1
ATOM 4021 C C . MET A 1 502 ? 29.313 17.287 -28.033 1.00 92.06 502 MET A C 1
ATOM 4023 O O . MET A 1 502 ? 28.851 17.781 -29.056 1.00 92.06 502 MET A O 1
ATOM 4027 N N . ILE A 1 503 ? 28.748 17.456 -26.832 1.00 90.31 503 ILE A N 1
ATOM 4028 C CA . ILE A 1 503 ? 27.543 18.270 -26.614 1.00 90.31 503 ILE A CA 1
ATOM 4029 C C . ILE A 1 503 ? 27.798 19.726 -27.012 1.00 90.31 503 ILE A C 1
ATOM 4031 O O . ILE A 1 503 ? 27.006 20.287 -27.761 1.00 90.31 503 ILE A O 1
ATOM 4035 N N . ASP A 1 504 ? 28.897 20.322 -26.544 1.00 92.88 504 ASP A N 1
ATOM 4036 C CA . ASP A 1 504 ? 29.234 21.720 -26.824 1.00 92.88 504 ASP A CA 1
ATOM 4037 C C . ASP A 1 504 ? 29.448 21.938 -28.341 1.00 92.88 504 ASP A C 1
ATOM 4039 O O . ASP A 1 504 ? 28.937 22.909 -28.887 1.00 92.88 504 ASP A O 1
ATOM 4043 N N . TRP A 1 505 ? 30.089 21.000 -29.056 1.00 94.00 505 TRP A N 1
ATOM 4044 C CA . TRP A 1 505 ? 30.246 21.061 -30.521 1.00 94.00 505 TRP A CA 1
ATOM 4045 C C . TRP A 1 505 ? 28.915 21.024 -31.277 1.00 94.00 505 TRP A C 1
ATOM 4047 O O . TRP A 1 505 ? 28.668 21.867 -32.139 1.00 94.00 505 TRP A O 1
ATOM 4057 N N . PHE A 1 506 ? 28.047 20.060 -30.950 1.00 92.94 506 PHE A N 1
ATOM 4058 C CA . PHE A 1 506 ? 26.782 19.853 -31.666 1.00 92.94 506 PHE A CA 1
ATOM 4059 C C . PHE A 1 506 ? 25.706 20.905 -31.356 1.00 92.94 506 PHE A C 1
ATOM 4061 O O . PHE A 1 506 ? 24.662 20.905 -32.002 1.00 92.94 506 PHE A O 1
ATOM 4068 N N . ARG A 1 507 ? 25.944 21.823 -30.409 1.00 91.50 507 ARG A N 1
ATOM 4069 C CA . ARG A 1 507 ? 25.106 23.026 -30.252 1.00 91.50 507 ARG A CA 1
ATOM 4070 C C . ARG A 1 507 ? 25.246 23.985 -31.429 1.00 91.50 507 ARG A C 1
ATOM 4072 O O . ARG A 1 507 ? 24.288 24.667 -31.768 1.00 91.50 507 ARG A O 1
ATOM 4079 N N . GLU A 1 508 ? 26.431 24.038 -32.026 1.00 92.38 508 GLU A N 1
ATOM 4080 C CA . GLU A 1 508 ? 26.775 25.001 -33.077 1.00 92.38 508 GLU A CA 1
ATOM 4081 C C . GLU A 1 508 ? 26.977 24.328 -34.446 1.00 92.38 508 GLU A C 1
ATOM 4083 O O . GLU A 1 508 ? 26.939 24.996 -35.475 1.00 92.38 508 GLU A O 1
ATOM 4088 N N . HIS A 1 509 ? 27.163 23.003 -34.477 1.00 91.94 509 HIS A N 1
ATOM 4089 C CA . HIS A 1 509 ? 27.518 22.251 -35.682 1.00 91.94 509 HIS A CA 1
ATOM 4090 C C . HIS A 1 509 ? 26.602 21.041 -35.890 1.00 91.94 509 HIS A C 1
ATOM 4092 O O . HIS A 1 509 ? 26.218 20.363 -34.943 1.00 91.94 509 HIS A O 1
ATOM 4098 N N . ILE A 1 510 ? 26.301 20.717 -37.150 1.00 90.94 510 ILE A N 1
ATOM 4099 C CA . ILE A 1 510 ? 25.442 19.573 -37.520 1.00 90.94 510 ILE A CA 1
ATOM 4100 C C . ILE A 1 510 ? 26.284 18.330 -37.868 1.00 90.94 510 ILE A C 1
ATOM 4102 O O . ILE A 1 510 ? 25.833 17.192 -37.718 1.00 90.94 510 ILE A O 1
ATOM 4106 N N . GLU A 1 511 ? 27.521 18.534 -38.319 1.00 93.75 511 GLU A N 1
ATOM 4107 C CA . GLU A 1 511 ? 28.420 17.481 -38.795 1.00 93.75 511 GLU A CA 1
ATOM 4108 C C . GLU A 1 511 ? 29.474 17.083 -37.753 1.00 93.75 511 GLU A C 1
ATOM 4110 O O . GLU A 1 511 ? 29.747 17.789 -36.778 1.00 93.75 511 GLU A O 1
ATOM 4115 N N . CYS A 1 512 ? 30.060 15.902 -37.950 1.00 94.81 512 CYS A N 1
ATOM 4116 C CA . CYS A 1 512 ? 31.077 15.341 -37.071 1.00 94.81 512 CYS A CA 1
ATOM 4117 C C . CYS A 1 512 ? 32.318 16.254 -36.982 1.00 94.81 512 CYS A C 1
ATOM 4119 O O . CYS A 1 512 ? 32.805 16.706 -38.014 1.00 94.81 512 CYS A O 1
ATOM 4121 N N . PRO A 1 513 ? 32.914 16.448 -35.787 1.00 94.94 513 PRO A N 1
ATOM 4122 C CA . PRO A 1 513 ? 34.113 17.282 -35.619 1.00 94.94 513 PRO A CA 1
ATOM 4123 C C . PRO A 1 513 ? 35.385 16.729 -36.279 1.00 94.94 513 PRO A C 1
ATOM 4125 O O . PRO A 1 513 ? 36.431 17.371 -36.238 1.00 94.94 513 PRO A O 1
ATOM 4128 N N . VAL A 1 514 ? 35.345 15.514 -36.833 1.00 93.81 514 VAL A N 1
ATOM 4129 C CA . VAL A 1 514 ? 36.494 14.921 -37.521 1.00 93.81 514 VAL A CA 1
ATOM 4130 C C . VAL A 1 514 ? 36.509 15.386 -38.971 1.00 93.81 514 VAL A C 1
ATOM 4132 O O . VAL A 1 514 ? 35.567 15.125 -39.717 1.00 93.81 514 VAL A O 1
ATOM 4135 N N . SER A 1 515 ? 37.603 16.025 -39.382 1.00 91.44 515 SER A N 1
ATOM 4136 C CA . SER A 1 515 ? 37.789 16.526 -40.745 1.00 91.44 515 SER A CA 1
ATOM 4137 C C . SER A 1 515 ? 37.528 15.446 -41.799 1.00 91.44 515 SER A C 1
ATOM 4139 O O . SER A 1 515 ? 38.084 14.350 -41.730 1.00 91.44 515 SER A O 1
ATOM 4141 N N . GLY A 1 516 ? 36.690 15.770 -42.787 1.00 91.44 516 GLY A N 1
ATOM 4142 C CA . GLY A 1 516 ? 36.314 14.859 -43.873 1.00 91.44 516 GLY A CA 1
ATOM 4143 C C . GLY A 1 516 ? 35.215 13.847 -43.522 1.00 91.44 516 GLY A C 1
ATOM 4144 O O . GLY A 1 516 ? 34.900 12.992 -44.345 1.00 91.44 516 GLY A O 1
ATOM 4145 N N . CYS A 1 517 ? 34.622 13.917 -42.325 1.00 94.38 517 CYS A N 1
ATOM 4146 C CA . CYS A 1 517 ? 33.506 13.062 -41.928 1.00 94.38 517 CYS A CA 1
ATOM 4147 C C . CYS A 1 517 ? 32.160 13.805 -41.994 1.00 94.38 517 CYS A C 1
ATOM 4149 O O . CYS A 1 517 ? 31.788 14.506 -41.059 1.00 94.38 517 CYS A O 1
ATOM 4151 N N . ASN A 1 518 ? 31.345 13.515 -43.008 1.00 94.25 518 ASN A N 1
ATOM 4152 C CA . ASN A 1 518 ? 30.034 14.160 -43.222 1.00 94.25 518 ASN A CA 1
ATOM 4153 C C . ASN A 1 518 ? 28.886 13.528 -42.396 1.00 94.25 518 ASN A C 1
ATOM 4155 O O . ASN A 1 518 ? 27.713 13.587 -42.764 1.00 94.25 518 ASN A O 1
ATOM 4159 N N . CYS A 1 519 ? 29.210 12.834 -41.301 1.00 93.12 519 CYS A N 1
ATOM 4160 C CA . CYS A 1 519 ? 28.221 12.137 -40.478 1.00 93.12 519 CYS A CA 1
ATOM 4161 C C . CYS A 1 519 ? 27.455 13.128 -39.592 1.00 93.12 519 CYS A C 1
ATOM 4163 O O . CYS A 1 519 ? 28.064 13.825 -38.778 1.00 93.12 519 CYS A O 1
ATOM 4165 N N . LYS A 1 520 ? 26.120 13.124 -39.681 1.00 92.06 520 LYS A N 1
ATOM 4166 C CA . LYS A 1 520 ? 25.218 13.900 -38.813 1.00 92.06 520 LYS A CA 1
ATOM 4167 C C . LYS A 1 520 ? 24.945 13.150 -37.511 1.00 92.06 520 LYS A C 1
ATOM 4169 O O . LYS A 1 520 ? 23.855 12.630 -37.295 1.00 92.06 520 LYS A O 1
ATOM 4174 N N . CYS A 1 521 ? 25.976 13.013 -36.677 1.00 89.44 521 CYS A N 1
ATOM 4175 C CA . CYS A 1 521 ? 25.960 12.092 -35.535 1.00 89.44 521 CYS A CA 1
ATOM 4176 C C . CYS A 1 521 ? 24.791 12.324 -34.567 1.00 89.44 521 CYS A C 1
ATOM 4178 O O . CYS A 1 521 ? 24.242 11.352 -34.064 1.00 89.44 521 CYS A O 1
ATOM 4180 N N . MET A 1 522 ? 24.431 13.585 -34.304 1.00 84.19 522 MET A N 1
ATOM 4181 C CA . MET A 1 522 ? 23.391 13.937 -33.332 1.00 84.19 522 MET A CA 1
ATOM 4182 C C . MET A 1 522 ? 21.980 13.597 -33.834 1.00 84.19 522 MET A C 1
ATOM 4184 O O . MET A 1 522 ? 21.155 13.128 -33.063 1.00 84.19 522 MET A O 1
ATOM 4188 N N . SER A 1 523 ? 21.724 13.733 -35.138 1.00 81.88 523 SER A N 1
ATOM 4189 C CA . SER A 1 523 ? 20.429 13.397 -35.754 1.00 81.88 523 SER A CA 1
ATOM 4190 C C . SER A 1 523 ? 20.119 11.896 -35.757 1.00 81.88 523 SER A C 1
ATOM 4192 O O . SER A 1 523 ? 19.010 11.498 -36.092 1.00 81.88 523 SER A O 1
ATOM 4194 N N . LEU A 1 524 ? 21.108 11.058 -35.435 1.00 76.06 524 LEU A N 1
ATOM 4195 C CA . LEU A 1 524 ? 20.946 9.613 -35.290 1.00 76.06 524 LEU A CA 1
ATOM 4196 C C . LEU A 1 524 ? 20.559 9.211 -33.859 1.00 76.06 524 LEU A C 1
ATOM 4198 O O . LEU A 1 524 ? 20.226 8.049 -33.632 1.00 76.06 524 LEU A O 1
ATOM 4202 N N . ASP A 1 525 ? 20.630 10.131 -32.890 1.00 66.69 525 ASP A N 1
ATOM 4203 C CA . ASP A 1 525 ? 20.226 9.865 -31.513 1.00 66.69 525 ASP A CA 1
ATOM 4204 C C . ASP A 1 525 ? 18.712 10.061 -31.363 1.00 66.69 525 ASP A C 1
ATOM 4206 O O . ASP A 1 525 ? 18.194 11.175 -31.461 1.00 66.69 525 ASP A O 1
ATOM 4210 N N . SER A 1 526 ? 18.010 8.958 -31.096 1.00 54.84 526 SER A N 1
ATOM 4211 C CA . SER A 1 526 ? 16.550 8.865 -30.941 1.00 54.84 526 SER A CA 1
ATOM 4212 C C . SER A 1 526 ? 15.916 9.914 -30.015 1.00 54.84 526 SER A C 1
ATOM 4214 O O . SER A 1 526 ? 14.753 10.252 -30.199 1.00 54.84 526 SER A O 1
ATOM 4216 N N . LYS A 1 527 ? 16.666 10.471 -29.052 1.00 53.53 527 LYS A N 1
ATOM 4217 C CA . LYS A 1 527 ? 16.153 11.479 -28.107 1.00 53.53 527 LYS A CA 1
ATOM 4218 C C . LYS A 1 527 ? 16.097 12.906 -28.652 1.00 53.53 527 LYS A C 1
ATOM 4220 O O . LYS A 1 527 ? 15.487 13.762 -28.020 1.00 53.53 527 LYS A O 1
ATOM 4225 N N . THR A 1 528 ? 16.712 13.199 -29.798 1.00 44.75 528 THR A N 1
ATOM 4226 C CA . THR A 1 528 ? 16.630 14.554 -30.373 1.00 44.75 528 THR A CA 1
ATOM 4227 C C . THR A 1 528 ? 15.294 14.862 -31.043 1.00 44.75 528 THR A C 1
ATOM 4229 O O . THR A 1 528 ? 14.980 16.038 -31.201 1.00 44.75 528 THR A O 1
ATOM 4232 N N . CYS A 1 529 ? 14.464 13.855 -31.341 1.00 35.75 529 CYS A N 1
ATOM 4233 C CA . CYS A 1 529 ? 13.098 14.082 -31.823 1.00 35.75 529 CYS A CA 1
ATOM 4234 C C . CYS A 1 529 ? 12.147 14.651 -30.753 1.00 35.75 529 CYS A C 1
ATOM 4236 O O . CYS A 1 529 ? 11.179 15.310 -31.119 1.00 35.75 529 CYS A O 1
ATOM 4238 N N . ASP A 1 530 ? 12.435 14.473 -29.458 1.00 35.47 530 ASP A N 1
ATOM 4239 C CA . ASP A 1 530 ? 11.566 14.972 -28.376 1.00 35.47 530 ASP A CA 1
ATOM 4240 C C . ASP A 1 530 ? 11.935 16.391 -27.905 1.00 35.47 530 ASP A C 1
ATOM 4242 O O . ASP A 1 530 ? 11.117 17.076 -27.301 1.00 35.47 530 ASP A O 1
ATOM 4246 N N . ILE A 1 531 ? 13.152 16.869 -28.195 1.00 33.94 531 ILE A N 1
ATOM 4247 C CA . ILE A 1 531 ? 13.632 18.198 -27.758 1.00 33.94 531 ILE A CA 1
ATOM 4248 C C . ILE A 1 531 ? 13.140 19.314 -28.697 1.00 33.94 531 ILE A C 1
ATOM 4250 O O . ILE A 1 531 ? 13.145 20.485 -28.334 1.00 33.94 531 ILE A O 1
ATOM 4254 N N . THR A 1 532 ? 12.677 18.978 -29.902 1.00 28.09 532 THR A N 1
ATOM 4255 C CA . THR A 1 532 ? 12.169 19.967 -30.868 1.00 28.09 532 THR A CA 1
ATOM 4256 C C . THR A 1 532 ? 10.691 20.327 -30.685 1.00 28.09 532 THR A C 1
ATOM 4258 O O . THR A 1 532 ? 10.201 21.163 -31.435 1.00 28.09 532 THR A O 1
ATOM 4261 N N . ASN A 1 533 ? 9.992 19.728 -29.711 1.00 28.50 533 ASN A N 1
ATOM 4262 C CA . ASN A 1 533 ? 8.566 19.970 -29.436 1.00 28.50 533 ASN A CA 1
ATOM 4263 C C . ASN A 1 533 ? 8.279 20.552 -28.034 1.00 28.50 533 ASN A C 1
ATOM 4265 O O . ASN A 1 533 ? 7.138 20.490 -27.578 1.00 28.50 533 ASN A O 1
ATOM 4269 N N . SER A 1 534 ? 9.281 21.115 -27.351 1.00 28.39 534 SER A N 1
ATOM 4270 C CA . SER A 1 534 ? 9.102 21.852 -26.087 1.00 28.39 534 SER A CA 1
ATOM 4271 C C . SER A 1 534 ? 9.287 23.349 -26.259 1.00 28.39 534 SER A C 1
ATOM 4273 O O . SER A 1 534 ? 10.358 23.713 -26.802 1.00 28.39 534 SER A O 1
#

Solvent-accessible surface area (backbone atoms only — not comparable to full-atom values): 31925 Å² total; per-residue (Å²): 142,81,82,85,74,81,83,80,84,85,78,89,68,58,78,47,74,45,78,80,71,30,47,34,33,55,60,68,99,84,39,75,46,73,48,46,91,87,42,98,56,44,76,62,58,70,66,65,71,52,56,70,59,52,48,50,55,36,51,76,58,35,54,84,71,44,88,82,52,84,65,87,51,67,66,58,44,52,40,54,52,49,52,55,52,62,72,65,59,54,72,73,79,49,61,95,50,99,64,73,77,39,54,70,14,40,53,75,49,60,55,81,84,56,93,78,74,79,77,63,49,76,46,77,46,52,60,49,92,57,101,84,69,92,31,52,65,40,65,34,37,45,44,74,42,40,49,51,33,24,34,75,39,58,50,18,87,45,91,90,44,59,50,62,64,49,39,53,51,27,51,76,71,65,38,24,53,56,31,19,30,55,25,47,80,65,51,32,51,67,61,17,33,50,36,18,40,54,38,27,71,43,96,88,35,51,65,66,33,40,55,48,27,54,56,60,71,66,67,76,38,65,82,89,38,73,65,44,57,51,44,60,64,50,38,79,72,53,84,54,49,37,58,30,38,43,48,46,64,77,59,44,62,91,86,61,56,61,75,54,64,69,41,80,78,45,57,66,42,56,38,51,35,48,38,47,36,51,36,57,70,75,56,35,51,54,48,55,52,55,50,48,53,56,30,29,75,68,18,44,68,68,42,35,58,43,37,12,66,38,74,66,23,51,50,14,50,50,39,29,34,74,76,58,66,54,40,56,62,52,37,40,54,51,56,66,18,45,64,41,61,68,96,46,72,66,62,54,52,40,37,51,50,38,47,51,48,30,52,62,58,66,36,55,68,56,44,49,52,53,49,52,58,50,44,67,47,37,64,77,89,73,41,82,74,88,87,80,77,60,57,34,95,86,78,63,47,58,54,52,90,60,58,78,76,75,62,87,80,82,77,94,71,94,75,93,75,82,91,79,86,78,90,69,77,83,73,73,97,64,99,63,86,80,64,50,45,37,33,84,83,79,62,49,72,44,65,46,16,60,84,81,63,50,48,62,17,60,70,81,36,68,67,96,60,82,74,88,62,97,58,97,80,71,82,80,73,68,58,55,53,61,67,55,66,37,75,44,62,35,88,85,80,66,52,37,22,33,37,45,60,50,53,62,48,55,74,81,39,72,54,43,82,48,88,94,42,87,46,47,56,64,84,71,42,82,70,57,72,64,65,78,78,115

Nearest PDB structures (foldseek):
  7uhy-assembly1_A-2  TM=7.149E-01  e=1.728E-32  Homo sapiens
  7uhy-assembly1_B-2  TM=7.341E-01  e=1.151E-31  Homo sapiens
  8adl-assembly1_O  TM=7.771E-01  e=1.623E-24  Saccharomyces cerevisiae
  8adl-assembly1_J  TM=7.255E-01  e=2.265E-23  Saccharomyces cerevisiae
  8z9m-assembly1_B  TM=4.265E-01  e=2.322E-01  Homo sapiens